Protein AF-A0A9D5N0L6-F1 (afdb_monomer_lite)

Structure (mmCIF, N/CA/C/O backbone):
data_AF-A0A9D5N0L6-F1
#
_entry.id   AF-A0A9D5N0L6-F1
#
loop_
_atom_site.group_PDB
_atom_site.id
_atom_site.type_symbol
_atom_site.label_atom_id
_atom_site.label_alt_id
_atom_site.label_comp_id
_atom_site.label_asym_id
_atom_site.label_entity_id
_atom_site.label_seq_id
_atom_site.pdbx_PDB_ins_code
_atom_site.Cartn_x
_atom_site.Cartn_y
_atom_site.Cartn_z
_atom_site.occupancy
_atom_site.B_iso_or_equiv
_atom_site.auth_seq_id
_atom_site.auth_comp_id
_atom_site.auth_asym_id
_atom_site.auth_atom_id
_atom_site.pdbx_PDB_model_num
ATOM 1 N N . MET A 1 1 ? -20.537 65.651 -14.554 1.00 35.03 1 MET A N 1
ATOM 2 C CA . MET A 1 1 ? -21.419 66.282 -13.552 1.00 35.03 1 MET A CA 1
ATOM 3 C C . MET A 1 1 ? -21.624 65.233 -12.482 1.00 35.03 1 MET A C 1
ATOM 5 O O . MET A 1 1 ? -22.148 64.188 -12.825 1.00 35.03 1 MET A O 1
ATOM 9 N N . GLU A 1 2 ? -21.139 65.339 -11.259 1.00 34.97 2 GLU A N 1
ATOM 10 C CA . GLU A 1 2 ? -20.458 66.401 -10.516 1.00 34.97 2 GLU A CA 1
ATOM 11 C C . GLU A 1 2 ? -19.588 65.703 -9.459 1.00 34.97 2 GLU A C 1
ATOM 13 O O . GLU A 1 2 ? -19.931 64.620 -8.983 1.00 34.97 2 GLU A O 1
ATOM 18 N N . GLU A 1 3 ? -18.449 66.317 -9.154 1.00 37.94 3 GLU A N 1
ATOM 19 C CA . GLU A 1 3 ? -17.593 66.015 -8.008 1.00 37.94 3 GLU A CA 1
ATOM 20 C C . GLU A 1 3 ? -18.346 66.228 -6.688 1.00 37.94 3 GLU A C 1
ATOM 22 O O . GLU A 1 3 ? -19.166 67.138 -6.597 1.00 37.94 3 GLU A O 1
ATOM 27 N N . GLN A 1 4 ? -17.966 65.505 -5.631 1.00 35.03 4 GLN A N 1
ATOM 28 C CA . GLN A 1 4 ? -17.317 66.161 -4.489 1.00 35.03 4 GLN A CA 1
ATOM 29 C C . GLN A 1 4 ? -16.705 65.161 -3.501 1.00 35.03 4 GLN A C 1
ATOM 31 O O . GLN A 1 4 ? -17.329 64.211 -3.037 1.00 35.03 4 GLN A O 1
ATOM 36 N N . SER A 1 5 ? -15.440 65.444 -3.215 1.00 36.19 5 SER A N 1
ATOM 37 C CA . SER A 1 5 ? -14.526 64.876 -2.232 1.00 36.19 5 SER A CA 1
ATOM 38 C C . SER A 1 5 ? -14.827 65.347 -0.804 1.00 36.19 5 SER A C 1
ATOM 40 O O . SER A 1 5 ? -15.083 66.534 -0.599 1.00 36.19 5 SER A O 1
ATOM 42 N N . GLY A 1 6 ? -14.666 64.458 0.180 1.00 32.56 6 GLY A N 1
ATOM 43 C CA . GLY A 1 6 ? -14.593 64.775 1.610 1.00 32.56 6 GLY A CA 1
ATOM 44 C C . GLY A 1 6 ? -13.338 64.153 2.236 1.00 32.56 6 GLY A C 1
ATOM 45 O O . GLY A 1 6 ? -13.056 62.981 2.016 1.00 32.56 6 GLY A O 1
ATOM 46 N N . GLN A 1 7 ? -12.580 64.991 2.938 1.00 35.94 7 GLN A N 1
ATOM 47 C CA . GLN A 1 7 ? -11.246 64.808 3.530 1.00 35.94 7 GLN A CA 1
ATOM 48 C C . GLN A 1 7 ? -11.274 64.096 4.920 1.00 35.94 7 GLN A C 1
ATOM 50 O O . GLN A 1 7 ? -12.357 63.710 5.355 1.00 35.94 7 GLN A O 1
ATOM 55 N N . PRO A 1 8 ? -10.116 63.870 5.592 1.00 44.03 8 PRO A N 1
ATOM 56 C CA . PRO A 1 8 ? -9.797 62.649 6.340 1.00 44.03 8 PRO A CA 1
ATOM 57 C C . PRO A 1 8 ? -9.923 62.789 7.868 1.00 44.03 8 PRO A C 1
ATOM 59 O O . PRO A 1 8 ? -10.080 63.893 8.385 1.00 44.03 8 PRO A O 1
ATOM 62 N N . ALA A 1 9 ? -9.778 61.668 8.581 1.00 35.53 9 ALA A N 1
ATOM 63 C CA . ALA A 1 9 ? -9.577 61.630 10.028 1.00 35.53 9 ALA A CA 1
ATOM 64 C C . ALA A 1 9 ? -8.208 61.017 10.364 1.00 35.53 9 ALA A C 1
ATOM 66 O O . ALA A 1 9 ? -7.788 60.030 9.761 1.00 35.53 9 ALA A O 1
ATOM 67 N N . GLU A 1 10 ? -7.535 61.690 11.291 1.00 35.84 10 GLU A N 1
ATOM 68 C CA . GLU A 1 10 ? -6.263 61.374 11.932 1.00 35.84 10 GLU A CA 1
ATOM 69 C C . GLU A 1 10 ? -6.372 60.100 12.782 1.00 35.84 10 GLU A C 1
ATOM 71 O O . GLU A 1 10 ? -7.329 59.955 13.537 1.00 35.84 10 GLU A O 1
ATOM 76 N N . GLU A 1 11 ? -5.360 59.233 12.734 1.00 32.88 11 GLU A N 1
ATOM 77 C CA . GLU A 1 11 ? -5.087 58.274 13.807 1.00 32.88 11 GLU A CA 1
ATOM 78 C C . GLU A 1 11 ? -3.611 58.370 14.193 1.00 32.88 11 GLU A C 1
ATOM 80 O O . GLU A 1 11 ? -2.705 58.299 13.359 1.00 32.88 11 GLU A O 1
ATOM 85 N N . GLN A 1 12 ? -3.413 58.611 15.484 1.00 30.56 12 GLN A N 1
ATOM 86 C CA . GLN A 1 12 ? -2.153 58.716 16.193 1.00 30.56 12 GLN A CA 1
ATOM 87 C C . GLN A 1 12 ? -2.083 57.567 17.208 1.00 30.56 12 GLN A C 1
ATOM 89 O O . GLN A 1 12 ? -3.095 57.214 17.807 1.00 30.56 12 GLN A O 1
ATOM 94 N N . GLU A 1 13 ? -0.848 57.115 17.424 1.00 30.20 13 GLU A N 1
ATOM 95 C CA . GLU A 1 13 ? -0.310 56.432 18.610 1.00 30.20 13 GLU A CA 1
ATOM 96 C C . GLU A 1 13 ? -0.437 54.898 18.720 1.00 30.20 13 GLU A C 1
ATOM 98 O O . GLU A 1 13 ? -1.451 54.325 19.109 1.00 30.20 13 GLU A O 1
ATOM 103 N N . GLU A 1 14 ? 0.711 54.258 18.448 1.00 32.72 14 GLU A N 1
ATOM 104 C CA . GLU A 1 14 ? 1.193 53.026 19.089 1.00 32.72 14 GLU A CA 1
ATOM 105 C C . GLU A 1 14 ? 1.228 53.167 20.627 1.00 32.72 14 GLU A C 1
ATOM 107 O O . GLU A 1 14 ? 1.330 54.280 21.154 1.00 32.72 14 GLU A O 1
ATOM 112 N N . PRO A 1 15 ? 1.267 52.042 21.363 1.00 36.22 15 PRO A N 1
ATOM 113 C CA . PRO A 1 15 ? 2.589 51.635 21.850 1.00 36.22 15 PRO A CA 1
ATOM 114 C C . PRO A 1 15 ? 2.865 50.123 21.811 1.00 36.22 15 PRO A C 1
ATOM 116 O O . PRO A 1 15 ? 1.969 49.281 21.813 1.00 36.22 15 PRO A O 1
ATOM 119 N N . ALA A 1 16 ? 4.166 49.832 21.818 1.00 30.42 16 ALA A N 1
ATOM 120 C CA . ALA A 1 16 ? 4.808 48.531 21.935 1.00 30.42 16 ALA A CA 1
ATOM 121 C C . ALA A 1 16 ? 4.863 47.986 23.381 1.00 30.42 16 ALA A C 1
ATOM 123 O O . ALA A 1 16 ? 4.905 48.759 24.339 1.00 30.42 16 ALA A O 1
ATOM 124 N N . ALA A 1 17 ? 4.943 46.655 23.489 1.00 30.69 17 ALA A N 1
ATOM 125 C CA . ALA A 1 17 ? 5.580 45.842 24.542 1.00 30.69 17 ALA A CA 1
ATOM 126 C C . ALA A 1 17 ? 5.820 44.447 23.899 1.00 30.69 17 ALA A C 1
ATOM 128 O O . ALA A 1 17 ? 4.901 43.939 23.256 1.00 30.69 17 ALA A O 1
ATOM 129 N N . GLU A 1 18 ? 7.046 43.915 23.757 1.00 27.52 18 GLU A N 1
ATOM 130 C CA . GLU A 1 18 ? 7.886 43.244 24.788 1.00 27.52 18 GLU A CA 1
ATOM 131 C C . GLU A 1 18 ? 7.064 42.189 25.563 1.00 27.52 18 GLU A C 1
ATOM 133 O O . GLU A 1 18 ? 6.002 42.516 26.079 1.00 27.52 18 GLU A O 1
ATOM 138 N N . ASP A 1 19 ? 7.414 40.913 25.724 1.00 26.67 19 ASP A N 1
ATOM 139 C CA . ASP A 1 19 ? 8.590 40.097 25.414 1.00 26.67 19 ASP A CA 1
ATOM 140 C C . ASP A 1 19 ? 8.192 38.610 25.631 1.00 26.67 19 ASP A C 1
ATOM 142 O O . ASP A 1 19 ? 7.191 38.334 26.292 1.00 26.67 19 ASP A O 1
ATOM 146 N N . GLU A 1 20 ? 8.987 37.698 25.058 1.00 27.98 20 GLU A N 1
ATOM 147 C CA . GLU A 1 20 ? 9.337 36.332 25.515 1.00 27.98 20 GLU A CA 1
ATOM 148 C C . GLU A 1 20 ? 8.249 35.338 26.004 1.00 27.98 20 GLU A C 1
ATOM 150 O O . GLU A 1 20 ? 7.650 35.516 27.057 1.00 27.98 20 GLU A O 1
ATOM 155 N N . ASP A 1 21 ? 8.119 34.187 25.322 1.00 29.89 21 ASP A N 1
ATOM 156 C CA . ASP A 1 21 ? 8.414 32.888 25.965 1.00 29.89 21 ASP A CA 1
ATOM 157 C C . ASP A 1 21 ? 8.663 31.777 24.922 1.00 29.89 21 ASP A C 1
ATOM 159 O O . ASP A 1 21 ? 7.988 31.679 23.890 1.00 29.89 21 ASP A O 1
ATOM 163 N N . GLU A 1 22 ? 9.671 30.954 25.191 1.00 27.84 22 GLU A N 1
ATOM 164 C CA . GLU A 1 22 ? 10.191 29.908 24.318 1.00 27.84 22 GLU A CA 1
ATOM 165 C C . GLU A 1 22 ? 9.312 28.647 24.355 1.00 27.84 22 GLU A C 1
ATOM 167 O O . GLU A 1 22 ? 9.158 27.972 25.372 1.00 27.84 22 GLU A O 1
ATOM 172 N N . GLY A 1 23 ? 8.761 28.274 23.199 1.00 25.78 23 GLY A N 1
ATOM 173 C CA . GLY A 1 23 ? 8.066 27.003 23.012 1.00 25.78 23 GLY A CA 1
ATOM 174 C C . GLY A 1 23 ? 9.040 25.824 22.955 1.00 25.78 23 GLY 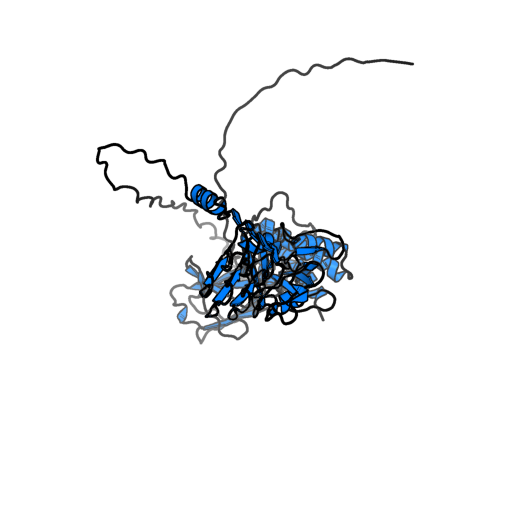A C 1
ATOM 175 O O . GLY A 1 23 ? 9.609 25.534 21.902 1.00 25.78 23 GLY A O 1
ATOM 176 N N . GLY A 1 24 ? 9.192 25.112 24.073 1.00 27.41 24 GLY A N 1
ATOM 177 C CA . GLY A 1 24 ? 9.834 23.794 24.126 1.00 27.41 24 GLY A CA 1
ATOM 178 C C . GLY A 1 24 ? 9.001 22.692 23.433 1.00 27.41 24 GLY A C 1
ATOM 179 O O . GLY A 1 24 ? 7.774 22.792 23.357 1.00 27.41 24 GLY A O 1
ATOM 180 N N . PRO A 1 25 ? 9.638 21.629 22.901 1.00 28.48 25 PRO A N 1
ATOM 181 C CA . PRO A 1 25 ? 9.006 20.691 21.976 1.00 28.48 25 PRO A CA 1
ATOM 182 C C . PRO A 1 25 ? 8.061 19.681 22.648 1.00 28.48 25 PRO A C 1
ATOM 184 O O . PRO A 1 25 ? 8.324 19.130 23.716 1.00 28.48 25 PRO A O 1
ATOM 187 N N . ALA A 1 26 ? 6.964 19.402 21.942 1.00 29.16 26 ALA A N 1
ATOM 188 C CA . ALA A 1 26 ? 5.913 18.464 22.305 1.00 29.16 26 ALA A CA 1
ATOM 189 C C . ALA A 1 26 ? 6.402 17.004 22.347 1.00 29.16 26 ALA A C 1
ATOM 191 O O . ALA A 1 26 ? 6.827 16.437 21.340 1.00 29.16 26 ALA A O 1
ATOM 192 N N . GLY A 1 27 ? 6.263 16.366 23.510 1.00 25.17 27 GLY A N 1
ATOM 193 C CA . GLY A 1 27 ? 6.385 14.918 23.658 1.00 25.17 27 GLY A CA 1
ATOM 194 C C . GLY A 1 27 ? 5.152 14.195 23.104 1.00 25.17 27 GLY A C 1
ATOM 195 O O . GLY A 1 27 ? 4.021 14.440 23.524 1.00 25.17 27 GLY A O 1
ATOM 196 N N . THR A 1 28 ? 5.365 13.268 22.174 1.00 29.05 28 THR A N 1
ATOM 197 C CA . THR A 1 28 ? 4.346 12.345 21.658 1.00 29.05 28 THR A CA 1
ATOM 198 C C . THR A 1 28 ? 3.870 11.388 22.756 1.00 29.05 28 THR A C 1
ATOM 200 O O . THR A 1 28 ? 4.664 10.627 23.311 1.00 29.05 28 THR A O 1
ATOM 203 N N . ARG A 1 29 ? 2.565 11.386 23.063 1.00 35.41 29 ARG A N 1
ATOM 204 C CA . ARG A 1 29 ? 1.937 10.407 23.967 1.00 35.41 29 ARG A CA 1
ATOM 205 C C . ARG A 1 29 ? 1.728 9.074 23.239 1.00 35.41 29 ARG A C 1
ATOM 207 O O . ARG A 1 29 ? 0.909 8.998 22.330 1.00 35.41 29 ARG A O 1
ATOM 214 N N . ASN A 1 30 ? 2.415 8.014 23.670 1.00 30.17 30 ASN A N 1
ATOM 215 C CA . ASN A 1 30 ? 2.107 6.639 23.260 1.00 30.17 30 ASN A CA 1
ATOM 216 C C . ASN A 1 30 ? 0.811 6.175 23.953 1.00 30.17 30 ASN A C 1
ATOM 218 O O . ASN A 1 30 ? 0.746 6.081 25.180 1.00 30.17 30 ASN A O 1
ATOM 222 N N . GLY A 1 31 ? -0.244 5.938 23.169 1.00 33.00 31 GLY A N 1
ATOM 223 C CA . GLY A 1 31 ? -1.612 5.745 23.649 1.00 33.00 31 GLY A CA 1
ATOM 224 C C . GLY A 1 31 ? -1.911 4.342 24.186 1.00 33.00 31 GLY A C 1
ATOM 225 O O . GLY A 1 31 ? -2.040 3.374 23.442 1.00 33.00 31 GLY A O 1
ATOM 226 N N . SER A 1 32 ? -2.101 4.225 25.498 1.00 36.72 32 SER A N 1
ATOM 227 C CA . SER A 1 32 ? -2.853 3.145 26.154 1.00 36.72 32 SER A CA 1
ATOM 228 C C . SER A 1 32 ? -3.351 3.676 27.499 1.00 36.72 32 SER A C 1
ATOM 230 O O . SER A 1 32 ? -2.633 3.578 28.491 1.00 36.72 32 SER A O 1
ATOM 232 N N . ILE A 1 33 ? -4.543 4.283 27.533 1.00 38.56 33 ILE A N 1
ATOM 233 C CA . ILE A 1 33 ? -5.153 4.767 28.782 1.00 38.56 33 ILE A CA 1
ATOM 234 C C . ILE A 1 33 ? -6.086 3.684 29.329 1.00 38.56 33 ILE A C 1
ATOM 236 O O . ILE A 1 33 ? -7.058 3.280 28.684 1.00 38.56 33 ILE A O 1
ATOM 240 N N . GLU A 1 34 ? -5.750 3.201 30.520 1.00 41.94 34 GLU A N 1
ATOM 241 C CA . GLU A 1 34 ? -6.506 2.208 31.279 1.00 41.94 34 GLU A CA 1
ATOM 242 C C . GLU A 1 34 ? -7.792 2.849 31.821 1.00 41.94 34 GLU A C 1
ATOM 244 O O . GLU A 1 34 ? -7.780 3.972 32.327 1.00 41.94 34 GLU A O 1
ATOM 249 N N . SER A 1 35 ? -8.929 2.164 31.670 1.00 36.22 35 SER A N 1
ATOM 250 C CA . SER A 1 35 ? -10.191 2.594 32.286 1.00 36.22 35 SER A CA 1
ATOM 251 C C . SER A 1 35 ? -10.520 1.681 33.470 1.00 36.22 35 SER A C 1
ATOM 253 O O . SER A 1 35 ? -10.532 0.459 33.276 1.00 36.22 35 SER A O 1
ATOM 255 N N . PRO A 1 36 ? -10.797 2.229 34.672 1.00 30.58 36 PRO A N 1
ATOM 256 C CA . PRO A 1 36 ? -11.280 1.434 35.794 1.00 30.58 36 PRO A CA 1
ATOM 257 C C . PRO A 1 36 ? -12.677 0.890 35.470 1.00 30.58 36 PRO A C 1
ATOM 259 O O . PRO A 1 36 ? -13.503 1.565 34.853 1.00 30.58 36 PRO A O 1
ATOM 262 N N . ALA A 1 37 ? -12.920 -0.369 35.824 1.00 32.38 37 ALA A N 1
ATOM 263 C CA . ALA A 1 37 ? -14.177 -1.039 35.532 1.00 32.38 37 ALA A CA 1
ATOM 264 C C . ALA A 1 37 ? -15.255 -0.646 36.557 1.00 32.38 37 ALA A C 1
ATOM 266 O O . ALA A 1 37 ? -15.097 -0.920 37.740 1.00 32.38 37 ALA A O 1
ATOM 267 N N . ASP A 1 38 ? -16.342 -0.068 36.047 1.00 33.88 38 ASP A N 1
ATOM 268 C CA . ASP A 1 38 ? -17.626 0.250 36.692 1.00 33.88 38 ASP A CA 1
ATOM 269 C C . ASP A 1 38 ? -18.028 -0.749 37.806 1.00 33.88 38 ASP A C 1
ATOM 271 O O . ASP A 1 38 ? -18.197 -1.950 37.545 1.00 33.88 38 ASP A O 1
ATOM 275 N N . GLU A 1 39 ? -18.149 -0.252 39.042 1.00 34.22 39 GLU A N 1
ATOM 276 C CA . GLU A 1 39 ? -18.735 -0.952 40.189 1.00 34.22 39 GLU A CA 1
ATOM 277 C C . GLU A 1 39 ? -20.149 -0.419 40.442 1.00 34.22 39 GLU A C 1
ATOM 279 O O . GLU A 1 39 ? -20.352 0.572 41.135 1.00 34.22 39 GLU A O 1
ATOM 284 N N . SER A 1 40 ? -21.156 -1.119 39.922 1.00 30.25 40 SER A N 1
ATOM 285 C CA . SER A 1 40 ? -22.516 -1.011 40.444 1.00 30.25 40 SER A CA 1
ATOM 286 C C . SER A 1 40 ? -22.690 -2.036 41.572 1.00 30.25 40 SER A C 1
ATOM 288 O O . SER A 1 40 ? -23.016 -3.198 41.307 1.00 30.25 40 SER A O 1
ATOM 290 N N . ILE A 1 41 ? -22.463 -1.628 42.822 1.00 31.77 41 ILE A N 1
ATOM 291 C CA . ILE A 1 41 ? -22.909 -2.375 44.006 1.00 31.77 41 ILE A CA 1
ATOM 292 C C . ILE A 1 41 ? 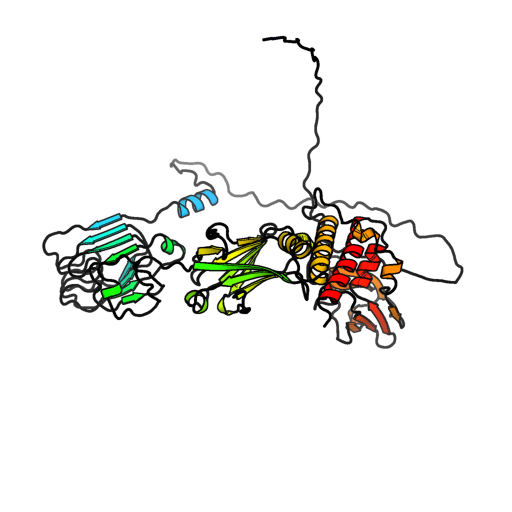-24.110 -1.638 44.594 1.00 31.77 41 ILE A C 1
ATOM 294 O O . ILE A 1 41 ? -23.994 -0.531 45.109 1.00 31.77 41 ILE A O 1
ATOM 298 N N . SER A 1 42 ? -25.277 -2.272 44.484 1.00 29.48 42 SER A N 1
ATOM 299 C CA . SER A 1 42 ? -26.448 -1.977 45.301 1.00 29.48 42 SER A CA 1
ATOM 300 C C . SER A 1 42 ? -26.423 -2.833 46.569 1.00 29.48 42 SER A C 1
ATOM 302 O O . SER A 1 42 ? -26.200 -4.042 46.484 1.00 29.48 42 SER A O 1
ATOM 304 N N . ASP A 1 43 ? -26.777 -2.184 47.674 1.00 31.36 43 ASP A N 1
ATOM 305 C CA . ASP A 1 43 ? -27.200 -2.696 48.981 1.00 31.36 43 ASP A CA 1
ATOM 306 C C . ASP A 1 43 ? -26.150 -3.359 49.886 1.00 31.36 43 ASP A C 1
ATOM 308 O O . ASP A 1 43 ? -25.830 -4.543 49.783 1.00 31.36 43 ASP A O 1
ATOM 312 N N . GLY A 1 44 ? -25.739 -2.585 50.893 1.00 26.34 44 GLY A N 1
ATOM 313 C CA . GLY A 1 44 ? -25.146 -3.072 52.133 1.00 26.34 44 GLY A CA 1
ATOM 314 C C . GLY A 1 44 ? -24.282 -2.006 52.791 1.00 26.34 44 GLY A C 1
ATOM 315 O O . GLY A 1 44 ? -23.122 -1.880 52.427 1.00 26.34 44 GLY A O 1
ATOM 316 N N . ASP A 1 45 ? -24.863 -1.257 53.734 1.00 37.47 45 ASP A N 1
ATOM 317 C CA . ASP A 1 45 ? -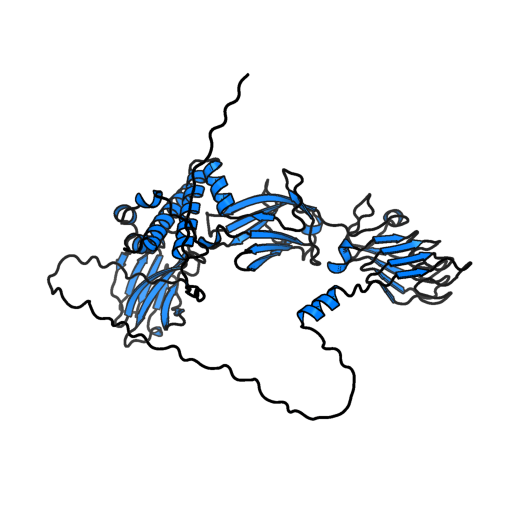24.187 -0.301 54.620 1.00 37.47 45 ASP A CA 1
ATOM 318 C C . ASP A 1 45 ? -22.758 -0.739 54.983 1.00 37.47 45 ASP A C 1
ATOM 320 O O . ASP A 1 45 ? -22.589 -1.789 55.607 1.00 37.47 45 ASP A O 1
ATOM 324 N N . MET A 1 46 ? -21.755 0.074 54.630 1.00 30.00 46 MET A N 1
ATOM 325 C CA . MET A 1 46 ? -20.625 0.423 55.500 1.00 30.00 46 MET A CA 1
ATOM 326 C C . MET A 1 46 ? -19.723 1.486 54.846 1.00 30.00 46 MET A C 1
ATOM 328 O O . MET A 1 46 ? -19.147 1.263 53.786 1.00 30.00 46 MET A O 1
ATOM 332 N N . ASP A 1 47 ? -19.637 2.610 55.558 1.00 30.02 47 ASP A N 1
ATOM 333 C CA . ASP A 1 47 ? -18.566 3.606 55.652 1.00 30.02 47 ASP A CA 1
ATOM 334 C C . ASP A 1 47 ? -18.068 4.303 54.370 1.00 30.02 47 ASP A C 1
ATOM 336 O O . ASP A 1 47 ? -17.159 3.864 53.668 1.00 30.02 47 ASP A O 1
ATOM 340 N N . GLU A 1 48 ? -18.641 5.493 54.156 1.00 34.69 48 GLU A N 1
ATOM 341 C CA . GLU A 1 48 ? -17.983 6.644 53.535 1.00 34.69 48 GLU A CA 1
ATOM 342 C C . GLU A 1 48 ? -16.741 7.012 54.360 1.00 34.69 48 GLU A C 1
ATOM 344 O O . GLU A 1 48 ? -16.870 7.527 55.465 1.00 34.69 48 GLU A O 1
ATOM 349 N N . ASP A 1 49 ? -15.555 6.665 53.865 1.00 34.88 49 ASP A N 1
ATOM 350 C CA . ASP A 1 49 ? -14.303 7.432 53.952 1.00 34.88 49 ASP A CA 1
ATOM 351 C C . ASP A 1 49 ? -13.140 6.533 53.494 1.00 34.88 49 ASP A C 1
ATOM 353 O O . ASP A 1 49 ? -13.155 5.322 53.695 1.00 34.88 49 ASP A O 1
ATOM 357 N N . ILE A 1 50 ? -12.093 7.149 52.933 1.00 35.69 50 ILE A N 1
ATOM 358 C CA . ILE A 1 50 ? -10.838 6.561 52.408 1.00 35.69 50 ILE A CA 1
ATOM 359 C C . ILE A 1 50 ? -10.842 6.299 50.890 1.00 35.69 50 ILE A C 1
ATOM 361 O O . ILE A 1 50 ? -10.703 5.159 50.466 1.00 35.69 50 ILE A O 1
ATOM 365 N N . TRP A 1 51 ? -10.898 7.356 50.066 1.00 31.77 51 TRP A N 1
ATOM 366 C CA . TRP A 1 51 ? -10.365 7.331 48.684 1.00 31.77 51 TRP A CA 1
ATOM 367 C C . TRP A 1 51 ? -9.785 8.685 48.216 1.00 31.77 51 TRP A C 1
ATOM 369 O O . TRP A 1 51 ? -9.810 9.008 47.032 1.00 31.77 51 TRP A O 1
ATOM 379 N N . GLU A 1 52 ? -9.185 9.450 49.128 1.00 32.34 52 GLU A N 1
ATOM 380 C CA . GLU A 1 52 ? -8.242 10.526 48.796 1.00 32.34 52 GLU A CA 1
ATOM 381 C C . GLU A 1 52 ? -6.918 10.217 49.497 1.00 32.34 52 GLU A C 1
ATOM 383 O O . GLU A 1 52 ? -6.829 10.345 50.710 1.00 32.34 52 GLU A O 1
ATOM 388 N N . ASP A 1 53 ? -5.953 9.680 48.745 1.00 29.70 53 ASP A N 1
ATOM 389 C CA . ASP A 1 53 ? -4.505 9.887 48.919 1.00 29.70 53 ASP A CA 1
ATOM 390 C C . ASP A 1 53 ? -3.728 8.875 48.061 1.00 29.70 53 ASP A C 1
ATOM 392 O O . ASP A 1 53 ? -3.350 7.783 48.486 1.00 29.70 53 ASP A O 1
ATOM 396 N N . ALA A 1 54 ? -3.449 9.269 46.820 1.00 28.39 54 ALA A N 1
ATOM 397 C CA . ALA A 1 54 ? -2.281 8.790 46.092 1.00 28.39 54 ALA A CA 1
ATOM 398 C C . ALA A 1 54 ? -1.536 10.021 45.569 1.00 28.39 54 ALA A C 1
ATOM 400 O O . ALA A 1 54 ? -1.719 10.477 44.443 1.00 28.39 54 ALA A O 1
ATOM 401 N N . VAL A 1 55 ? -0.773 10.581 46.504 1.00 27.73 55 VAL A N 1
ATOM 402 C CA . VAL A 1 55 ? 0.362 11.496 46.381 1.00 27.73 55 VAL A CA 1
ATOM 403 C C . VAL A 1 55 ? 0.957 11.550 44.967 1.00 27.73 55 VAL A C 1
ATOM 405 O O . VAL A 1 55 ? 1.468 10.558 44.449 1.00 27.73 55 VAL A O 1
ATOM 408 N N . GLN A 1 56 ? 0.942 12.752 44.383 1.00 31.30 56 GLN A N 1
ATOM 409 C CA . GLN A 1 56 ? 1.902 13.155 43.361 1.00 31.30 56 GLN A CA 1
ATOM 410 C C . GLN A 1 56 ? 3.292 13.200 44.004 1.00 31.30 56 GLN A C 1
ATOM 412 O O . GLN A 1 56 ? 3.611 14.140 44.729 1.00 31.30 56 GLN A O 1
ATOM 417 N N . GLU A 1 57 ? 4.113 12.186 43.753 1.00 28.30 57 GLU A N 1
ATOM 418 C CA . GLU A 1 57 ? 5.561 12.296 43.912 1.00 28.30 57 GLU A CA 1
ATOM 419 C C . GLU A 1 57 ? 6.164 12.513 42.522 1.00 28.30 57 GLU A C 1
ATOM 421 O O . GLU A 1 57 ? 6.267 11.596 41.706 1.00 28.30 57 GLU A O 1
ATOM 426 N N . GLU A 1 58 ? 6.526 13.766 42.244 1.00 31.91 58 GLU A N 1
ATOM 427 C CA . GLU A 1 58 ? 7.522 14.092 41.229 1.00 31.91 58 GLU A CA 1
ATOM 428 C C . GLU A 1 58 ? 8.849 13.444 41.643 1.00 31.91 58 GLU A C 1
ATOM 430 O O . GLU A 1 58 ? 9.390 13.740 42.709 1.00 31.91 58 GLU A O 1
ATOM 435 N N . ILE A 1 59 ? 9.380 12.555 40.805 1.00 27.72 59 ILE A N 1
ATOM 436 C CA . ILE A 1 59 ? 10.729 12.004 40.963 1.00 27.72 59 ILE A CA 1
ATOM 437 C C . ILE A 1 59 ? 11.517 12.323 39.683 1.00 27.72 59 ILE A C 1
ATOM 439 O O . ILE A 1 59 ? 10.995 12.126 38.582 1.00 27.72 59 ILE A O 1
ATOM 443 N N . PRO A 1 60 ? 12.746 12.856 39.817 1.00 27.86 60 PRO A N 1
ATOM 444 C CA . PRO A 1 60 ? 13.480 13.514 38.745 1.00 27.86 60 PRO A CA 1
ATOM 445 C C . PRO A 1 60 ? 14.015 12.543 37.692 1.00 27.86 60 PRO A C 1
ATOM 447 O O . PRO A 1 60 ? 14.375 11.400 37.974 1.00 27.86 60 PRO A O 1
ATOM 450 N N . VAL A 1 61 ? 14.119 13.064 36.472 1.00 28.16 61 VAL A N 1
ATOM 451 C CA . VAL A 1 61 ? 14.820 12.450 35.343 1.00 28.16 61 VAL A CA 1
ATOM 452 C C . VAL A 1 61 ? 16.320 12.391 35.661 1.00 28.16 61 VAL A C 1
ATOM 454 O O . VAL A 1 61 ? 16.895 13.432 35.979 1.00 28.16 61 VAL A O 1
ATOM 457 N N . PRO A 1 62 ? 16.987 11.226 35.569 1.00 30.03 62 PRO A N 1
ATOM 458 C CA . PRO A 1 62 ? 18.439 11.180 35.572 1.00 30.03 62 PRO A CA 1
ATOM 459 C C . PRO A 1 62 ? 18.958 11.684 34.225 1.00 30.03 62 PRO A C 1
ATOM 461 O O . PRO A 1 62 ? 18.738 11.072 33.179 1.00 30.03 62 PRO A O 1
ATOM 464 N N . GLU A 1 63 ? 19.622 12.827 34.294 1.00 34.62 63 GLU A N 1
ATOM 465 C CA . GLU A 1 63 ? 20.540 13.358 33.298 1.00 34.62 63 GLU A CA 1
ATOM 466 C C . GLU A 1 63 ? 21.782 12.444 33.193 1.00 34.62 63 GLU A C 1
ATOM 468 O O . GLU A 1 63 ? 22.134 11.754 34.149 1.00 34.62 63 GLU A O 1
ATOM 473 N N . GLU A 1 64 ? 22.444 12.494 32.035 1.00 31.02 64 GLU A N 1
ATOM 474 C CA . GLU A 1 64 ? 23.716 11.850 31.659 1.00 31.02 64 GLU A CA 1
ATOM 475 C C . GLU A 1 64 ? 23.662 10.473 30.966 1.00 31.02 64 GLU A C 1
ATOM 477 O O . GLU A 1 64 ? 23.415 9.428 31.564 1.00 31.02 64 GLU A O 1
ATOM 482 N N . LEU A 1 65 ? 24.036 10.480 29.677 1.00 30.27 65 LEU A N 1
ATOM 483 C CA . LEU A 1 65 ? 25.295 9.880 29.203 1.00 30.27 65 LEU A CA 1
ATOM 484 C C . LEU A 1 65 ? 25.598 10.355 27.763 1.00 30.27 65 LEU A C 1
ATOM 486 O O . LEU A 1 65 ? 25.507 9.599 26.799 1.00 30.27 65 LEU A O 1
ATOM 490 N N . GLU A 1 66 ? 25.997 11.621 27.619 1.00 35.69 66 GLU A N 1
ATOM 491 C CA . GLU A 1 66 ? 26.844 12.058 26.502 1.00 35.69 66 GLU A CA 1
ATOM 492 C C . GLU A 1 66 ? 28.301 12.014 26.961 1.00 35.69 66 GLU A C 1
ATOM 494 O O . GLU A 1 66 ? 28.763 12.955 27.593 1.00 35.69 66 GLU A O 1
ATOM 499 N N . GLN A 1 67 ? 29.035 10.941 26.652 1.00 29.92 67 GLN A N 1
ATOM 500 C CA . GLN A 1 67 ? 30.500 10.983 26.567 1.00 29.92 67 GLN A CA 1
ATOM 501 C C . GLN A 1 67 ? 31.012 9.903 25.605 1.00 29.92 67 GLN A C 1
ATOM 503 O O . GLN A 1 67 ? 31.106 8.736 25.978 1.00 29.92 67 GLN A O 1
ATOM 508 N N . SER A 1 68 ? 31.431 10.306 24.402 1.00 31.42 68 SER A N 1
ATOM 509 C CA . SER A 1 68 ? 32.661 9.779 23.789 1.00 31.42 68 SER A CA 1
ATOM 510 C C . SER A 1 68 ? 33.148 10.668 22.637 1.00 31.42 68 SER A C 1
ATOM 512 O O . SER A 1 68 ? 33.155 10.254 21.481 1.00 31.42 68 SER A O 1
ATOM 514 N N . GLU A 1 69 ? 33.616 11.876 22.944 1.00 34.94 69 GLU A N 1
ATOM 515 C CA . GLU A 1 69 ? 34.541 12.596 22.064 1.00 34.94 69 GLU A CA 1
ATOM 516 C C . GLU A 1 69 ? 35.719 13.115 22.886 1.00 34.94 69 GLU A C 1
ATOM 518 O O . GLU A 1 69 ? 35.640 14.150 23.534 1.00 34.94 69 GLU A O 1
ATOM 523 N N . ALA A 1 70 ? 36.810 12.350 22.891 1.00 32.34 70 ALA A N 1
ATOM 524 C CA . ALA A 1 70 ? 38.172 12.857 23.031 1.00 32.34 70 ALA A CA 1
ATOM 525 C C . ALA A 1 70 ? 39.154 11.691 22.885 1.00 32.34 70 ALA A C 1
ATOM 527 O O . ALA A 1 70 ? 39.259 10.853 23.774 1.00 32.34 70 ALA A O 1
ATOM 528 N N . MET A 1 71 ? 39.873 11.653 21.764 1.00 29.66 71 MET A N 1
ATOM 529 C CA . MET A 1 71 ? 41.312 11.365 21.679 1.00 29.66 71 MET A CA 1
ATOM 530 C C . MET A 1 71 ? 41.656 11.093 20.215 1.00 29.66 71 MET A C 1
ATOM 532 O O . MET A 1 71 ? 41.438 9.992 19.734 1.00 29.66 71 MET A O 1
ATOM 536 N N . TYR A 1 72 ? 42.245 12.069 19.527 1.00 32.41 72 TYR A N 1
ATOM 537 C CA . TYR A 1 72 ? 43.588 11.892 18.976 1.00 32.41 72 TYR A CA 1
ATOM 538 C C . TYR A 1 72 ? 44.262 13.258 18.826 1.00 32.41 72 TYR A C 1
ATOM 540 O O . TYR A 1 72 ? 43.646 14.262 18.490 1.00 32.41 72 TYR A O 1
ATOM 548 N N . SER A 1 73 ? 45.528 13.251 19.214 1.00 32.69 73 SER A N 1
ATOM 549 C CA . SER A 1 73 ? 46.415 14.357 19.548 1.00 32.69 73 SER A CA 1
ATOM 550 C C . SER A 1 73 ? 46.881 15.188 18.358 1.00 32.69 73 SER A C 1
ATOM 552 O O . SER A 1 73 ? 47.186 14.642 17.298 1.00 32.69 73 SER A O 1
ATOM 554 N N . GLU A 1 74 ? 47.087 16.478 18.617 1.00 34.06 74 GLU A N 1
ATOM 555 C CA . GLU A 1 74 ? 47.943 17.369 17.836 1.00 34.06 74 GLU A CA 1
ATOM 556 C C . GLU A 1 74 ? 49.356 16.786 17.668 1.00 34.06 74 GLU A C 1
ATOM 558 O O . GLU A 1 74 ? 50.008 16.379 18.633 1.00 34.06 74 GLU A O 1
ATOM 563 N N . ALA A 1 75 ? 49.842 16.800 16.429 1.00 33.53 75 ALA A N 1
ATOM 564 C CA . ALA A 1 75 ? 51.261 16.829 16.119 1.00 33.53 75 ALA A CA 1
ATOM 565 C C . ALA A 1 75 ? 51.466 17.766 14.924 1.00 33.53 75 ALA A C 1
ATOM 567 O O . ALA A 1 75 ? 51.075 17.465 13.797 1.00 33.53 75 ALA A O 1
ATOM 568 N N . ASP A 1 76 ? 52.077 18.913 15.208 1.00 35.09 76 ASP A N 1
ATOM 569 C CA . ASP A 1 76 ? 52.660 19.829 14.237 1.00 35.09 76 ASP A CA 1
ATOM 570 C C . ASP A 1 76 ? 53.617 19.101 13.277 1.00 35.09 76 ASP A C 1
ATOM 572 O O . ASP A 1 76 ? 54.545 18.419 13.718 1.00 35.09 76 ASP A O 1
ATOM 576 N N . ALA A 1 77 ? 53.439 19.318 11.969 1.00 34.38 77 ALA A N 1
ATOM 577 C CA . ALA A 1 77 ? 54.420 19.969 11.086 1.00 34.38 77 ALA A CA 1
ATOM 578 C C . ALA A 1 77 ? 54.308 19.511 9.615 1.00 34.38 77 ALA A C 1
ATOM 580 O O . ALA A 1 77 ? 54.321 18.323 9.307 1.00 34.38 77 ALA A O 1
ATOM 581 N N . ALA A 1 78 ? 54.388 20.513 8.729 1.00 34.16 78 ALA A N 1
ATOM 582 C CA . ALA A 1 78 ? 54.745 20.471 7.304 1.00 34.16 78 ALA A CA 1
ATOM 583 C C . ALA A 1 78 ? 53.619 20.280 6.261 1.00 34.16 78 ALA A C 1
ATOM 585 O O . ALA A 1 78 ? 53.370 19.192 5.761 1.00 34.16 78 ALA A O 1
ATOM 586 N N . GLY A 1 79 ? 53.051 21.422 5.854 1.00 42.72 79 GLY A N 1
ATOM 587 C CA . GLY A 1 79 ? 52.862 21.845 4.458 1.00 42.72 79 GLY A CA 1
ATOM 588 C C . GLY A 1 79 ? 52.289 20.850 3.445 1.00 42.72 79 GLY A C 1
ATOM 589 O O . GLY A 1 79 ? 53.024 20.064 2.854 1.00 42.72 79 GLY A O 1
ATOM 590 N N . GLY A 1 80 ? 51.013 21.032 3.111 1.00 31.19 80 GLY A N 1
ATOM 591 C CA . GLY A 1 80 ? 50.409 20.511 1.887 1.00 31.19 80 GLY A CA 1
ATOM 592 C C . GLY A 1 80 ? 48.937 20.901 1.803 1.00 31.19 80 GLY A C 1
ATOM 593 O O . GLY A 1 80 ? 48.175 20.575 2.708 1.00 31.19 80 GLY A O 1
ATOM 594 N N . ASP A 1 81 ? 48.558 21.613 0.737 1.00 39.31 81 ASP A N 1
ATOM 595 C CA . ASP A 1 81 ? 47.169 21.926 0.384 1.00 39.31 81 ASP A CA 1
ATOM 596 C C . ASP A 1 81 ? 46.288 20.674 0.503 1.00 39.31 81 ASP A C 1
ATOM 598 O O . ASP A 1 81 ? 46.442 19.721 -0.264 1.00 39.31 81 ASP A O 1
ATOM 602 N N . SER A 1 82 ? 45.342 20.675 1.438 1.00 34.91 82 SER A N 1
ATOM 603 C CA . SER A 1 82 ? 44.242 19.714 1.444 1.00 34.91 82 SER A CA 1
ATOM 604 C C . SER A 1 82 ? 42.936 20.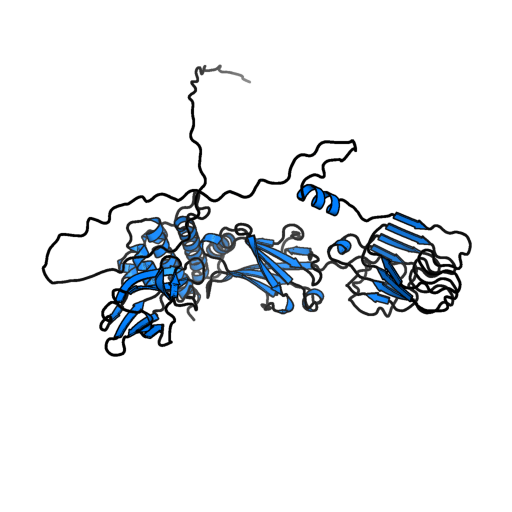487 1.549 1.00 34.91 82 SER A C 1
ATOM 606 O O . SER A 1 82 ? 42.650 21.147 2.543 1.00 34.91 82 SER A O 1
ATOM 608 N N . ALA A 1 83 ? 42.182 20.464 0.452 1.00 35.75 83 ALA A N 1
ATOM 609 C CA . ALA A 1 83 ? 40.832 20.988 0.394 1.00 35.75 83 ALA A CA 1
ATOM 610 C C . ALA A 1 83 ? 39.942 20.169 1.338 1.00 35.75 83 ALA A C 1
ATOM 612 O O . ALA A 1 83 ? 39.922 18.939 1.259 1.00 35.75 83 ALA A O 1
ATOM 613 N N . GLU A 1 84 ? 39.219 20.858 2.219 1.00 40.88 84 GLU A N 1
ATOM 614 C CA . GLU A 1 84 ? 38.171 20.269 3.047 1.00 40.88 84 GLU A CA 1
ATOM 615 C C . GLU A 1 84 ? 37.157 19.546 2.155 1.00 40.88 84 GLU A C 1
ATOM 617 O O . GLU A 1 84 ? 36.522 20.138 1.279 1.00 40.88 84 GLU A O 1
ATOM 622 N N . ILE A 1 85 ? 37.005 18.241 2.372 1.00 40.75 85 ILE A N 1
ATOM 623 C CA . ILE A 1 85 ? 35.942 17.462 1.749 1.00 40.75 85 ILE A CA 1
ATOM 624 C C . ILE A 1 85 ? 34.676 17.735 2.562 1.00 40.75 85 ILE A C 1
ATOM 626 O O . ILE A 1 85 ? 34.556 17.302 3.707 1.00 40.75 85 ILE A O 1
ATOM 630 N N . GLY A 1 86 ? 33.759 18.496 1.961 1.00 43.00 86 GLY A N 1
ATOM 631 C CA . GLY A 1 86 ? 32.446 18.811 2.515 1.00 43.00 86 GLY A CA 1
ATOM 632 C C . GLY A 1 86 ? 31.623 17.564 2.856 1.00 43.00 86 GLY A C 1
ATOM 633 O O . GLY A 1 86 ? 31.905 16.459 2.398 1.00 43.00 86 GLY A O 1
ATOM 634 N N . SER A 1 87 ? 30.606 17.777 3.692 1.00 61.06 87 SER A N 1
ATOM 635 C CA . SER A 1 87 ? 29.731 16.778 4.320 1.00 61.06 87 SER A CA 1
ATOM 636 C C . SER A 1 87 ? 29.326 15.583 3.442 1.00 61.06 87 SER A C 1
ATOM 638 O O . SER A 1 87 ? 29.276 15.642 2.215 1.00 61.06 87 SER A O 1
ATOM 640 N N . TRP A 1 88 ? 28.914 14.485 4.082 1.00 51.06 88 TRP A N 1
ATOM 641 C CA . TRP A 1 88 ? 28.469 13.272 3.384 1.00 51.06 88 TRP A CA 1
ATOM 642 C C . TRP A 1 88 ? 27.274 13.501 2.433 1.00 51.06 88 TRP A C 1
ATOM 644 O O . TRP A 1 88 ? 27.096 12.770 1.458 1.00 51.06 88 TRP A O 1
ATOM 654 N N . ALA A 1 89 ? 26.496 14.563 2.668 1.00 54.56 89 ALA A N 1
ATOM 655 C CA . ALA A 1 89 ? 25.472 15.053 1.749 1.00 54.56 89 ALA A CA 1
ATOM 656 C C . ALA A 1 89 ? 26.079 15.712 0.496 1.00 54.56 89 ALA A C 1
ATOM 658 O O . ALA A 1 89 ? 25.636 15.419 -0.611 1.00 54.56 89 ALA A O 1
ATOM 659 N N . GLY A 1 90 ? 27.137 16.514 0.658 1.00 45.94 90 GLY A N 1
ATOM 660 C CA . GLY A 1 90 ? 27.909 17.092 -0.443 1.00 45.94 90 GLY A CA 1
ATOM 661 C C . GLY A 1 90 ? 28.601 16.032 -1.300 1.00 45.94 90 GLY A C 1
ATOM 662 O O . GLY A 1 90 ? 28.564 16.127 -2.523 1.00 45.94 90 GLY A O 1
ATOM 663 N N . LEU A 1 91 ? 29.135 14.959 -0.699 1.00 51.41 91 LEU A N 1
ATOM 664 C CA . LEU A 1 91 ? 29.724 13.868 -1.485 1.00 51.41 91 LEU A CA 1
ATOM 665 C C . LEU A 1 91 ? 28.668 13.015 -2.208 1.00 51.41 91 LEU A C 1
ATOM 667 O O . LEU A 1 91 ? 28.906 12.596 -3.335 1.00 51.41 91 LEU A O 1
ATOM 671 N N . LYS A 1 92 ? 27.484 12.790 -1.615 1.00 50.12 92 LYS A N 1
ATOM 672 C CA . LYS A 1 92 ? 26.348 12.152 -2.313 1.00 50.12 92 LYS A CA 1
ATOM 673 C C . LYS A 1 92 ? 25.833 13.002 -3.469 1.00 50.12 92 LYS A C 1
ATOM 675 O O . LYS A 1 92 ? 25.519 12.454 -4.520 1.00 50.12 92 LYS A O 1
ATOM 680 N N . GLN A 1 93 ? 25.770 14.318 -3.286 1.00 49.28 93 GLN A N 1
ATOM 681 C CA . GLN A 1 93 ? 25.397 15.249 -4.341 1.00 49.28 93 GLN A CA 1
ATOM 682 C C . GLN A 1 93 ? 26.448 15.258 -5.457 1.00 49.28 93 GLN A C 1
ATOM 684 O O . GLN A 1 93 ? 26.084 15.068 -6.607 1.00 49.28 93 GLN A O 1
ATOM 689 N N . MET A 1 94 ? 27.744 15.313 -5.135 1.00 44.31 94 MET A N 1
ATOM 690 C CA . MET A 1 94 ? 28.822 15.216 -6.130 1.00 44.31 94 MET A CA 1
ATOM 691 C C . MET A 1 94 ? 28.892 13.851 -6.830 1.00 44.31 94 MET A C 1
ATOM 693 O O . MET A 1 94 ? 29.242 13.799 -8.001 1.00 44.31 94 MET A O 1
ATOM 697 N N . ILE A 1 95 ? 28.559 12.743 -6.158 1.00 53.72 95 ILE A N 1
ATOM 698 C CA . ILE A 1 95 ? 28.468 11.413 -6.790 1.00 53.72 95 ILE A CA 1
ATOM 699 C C . ILE A 1 95 ? 27.243 11.325 -7.713 1.00 53.72 95 ILE A C 1
ATOM 701 O O . ILE A 1 95 ? 27.346 10.729 -8.781 1.00 53.72 95 ILE A O 1
ATOM 705 N N . ASN A 1 96 ? 26.115 11.938 -7.341 1.00 49.16 96 ASN A N 1
ATOM 706 C CA . ASN A 1 96 ? 24.915 11.999 -8.182 1.00 49.16 96 ASN A CA 1
ATOM 707 C C . ASN A 1 96 ? 25.042 13.004 -9.344 1.00 49.16 96 ASN A C 1
ATOM 709 O O . ASN A 1 96 ? 24.429 12.796 -10.385 1.00 49.16 96 ASN A O 1
ATOM 713 N N . GLU A 1 97 ? 25.833 14.068 -9.182 1.00 45.47 97 GLU A N 1
ATOM 714 C CA . GLU A 1 97 ? 26.114 15.094 -10.201 1.00 45.47 97 GLU A CA 1
ATOM 715 C C . GLU A 1 97 ? 27.336 14.757 -11.071 1.00 45.47 97 GLU A C 1
ATOM 717 O O . GLU A 1 97 ? 27.584 15.416 -12.082 1.00 45.47 97 GLU A O 1
ATOM 722 N N . CYS A 1 98 ? 28.098 13.713 -10.728 1.00 39.38 98 CYS A N 1
ATOM 723 C CA . CYS A 1 98 ? 29.119 13.163 -11.608 1.00 39.38 98 CYS A CA 1
ATOM 724 C C . CYS A 1 98 ? 28.416 12.379 -12.721 1.00 39.38 98 CYS A C 1
ATOM 726 O O . CYS A 1 98 ? 28.280 11.156 -12.662 1.00 39.38 98 CYS A O 1
ATOM 728 N N . GLU A 1 99 ? 27.938 13.094 -13.741 1.00 45.72 99 GLU A N 1
ATOM 729 C CA . GLU A 1 99 ? 27.526 12.493 -15.002 1.00 45.72 99 GLU A CA 1
ATOM 730 C C . GLU A 1 99 ? 28.699 11.664 -15.538 1.00 45.72 99 GLU A C 1
ATOM 732 O O . GLU A 1 99 ? 29.659 12.179 -16.118 1.00 45.72 99 GLU A O 1
ATOM 737 N N . VAL A 1 100 ? 28.637 10.345 -15.359 1.00 47.28 100 VAL A N 1
ATOM 738 C CA . VAL A 1 100 ? 29.528 9.403 -16.039 1.00 47.28 100 VAL A CA 1
ATOM 739 C C . VAL A 1 100 ? 29.072 9.330 -17.503 1.00 47.28 100 VAL A C 1
ATOM 741 O O . VAL A 1 100 ? 28.483 8.353 -17.957 1.00 47.28 100 VAL A O 1
ATOM 744 N N . GLY A 1 101 ? 29.276 10.425 -18.235 1.00 52.44 101 GLY A N 1
ATOM 745 C CA . GLY A 1 101 ? 28.753 10.666 -19.575 1.00 52.44 101 GLY A CA 1
ATOM 746 C C . GLY A 1 101 ? 29.840 11.188 -20.504 1.00 52.44 101 GLY A C 1
ATOM 747 O O . GLY A 1 101 ? 29.856 12.353 -20.883 1.00 52.44 101 GLY A O 1
ATOM 748 N N . GLY A 1 102 ? 30.777 10.323 -20.894 1.00 60.25 102 GLY A N 1
ATOM 749 C CA . GLY A 1 102 ? 31.719 10.645 -21.965 1.00 60.25 102 GLY A CA 1
ATOM 750 C C . GLY A 1 102 ? 31.013 10.696 -23.326 1.00 60.25 102 GLY A C 1
ATOM 751 O O . GLY A 1 102 ? 30.123 9.891 -23.604 1.00 60.25 102 GLY A O 1
ATOM 752 N N . THR A 1 103 ? 31.426 11.618 -24.200 1.00 69.88 103 THR A N 1
ATOM 753 C CA . THR A 1 103 ? 31.041 11.585 -25.620 1.00 69.88 103 THR A CA 1
ATOM 754 C C . THR A 1 103 ? 32.135 10.889 -26.424 1.00 69.88 103 THR A C 1
ATOM 756 O O . THR A 1 103 ? 33.285 11.329 -26.415 1.00 69.88 103 THR A O 1
ATOM 759 N N . ILE A 1 104 ? 31.784 9.819 -27.141 1.00 76.69 104 ILE A N 1
ATOM 760 C CA . ILE A 1 104 ? 32.678 9.130 -28.080 1.00 76.69 104 ILE A CA 1
ATOM 761 C C . ILE A 1 104 ? 32.149 9.347 -29.494 1.00 76.69 104 ILE A C 1
ATOM 763 O O . ILE A 1 104 ? 31.107 8.812 -29.871 1.00 76.69 104 ILE A O 1
ATOM 767 N N . THR A 1 105 ? 32.912 10.078 -30.304 1.00 73.94 105 THR A N 1
ATOM 768 C CA . THR A 1 105 ? 32.601 10.286 -31.722 1.00 73.94 105 THR A CA 1
ATOM 769 C C . THR A 1 105 ? 33.705 9.688 -32.582 1.00 73.94 105 THR A C 1
ATOM 771 O O . THR A 1 105 ? 34.845 10.147 -32.555 1.00 73.94 105 THR A O 1
ATOM 774 N N . SER A 1 106 ? 33.363 8.675 -33.380 1.00 73.94 106 SER A N 1
ATOM 775 C CA . SER A 1 106 ? 34.262 8.067 -34.363 1.00 73.94 106 SER A CA 1
ATOM 776 C C . SER A 1 106 ? 33.713 8.279 -35.772 1.00 73.94 106 SER A C 1
ATOM 778 O O . SER A 1 106 ? 32.694 7.701 -36.158 1.00 73.94 106 SER A O 1
ATOM 780 N N . THR A 1 107 ? 34.384 9.130 -36.552 1.00 65.88 107 THR A N 1
ATOM 781 C CA . THR A 1 107 ? 34.002 9.442 -37.935 1.00 65.88 107 THR A CA 1
ATOM 782 C C . THR A 1 107 ? 34.697 8.522 -38.943 1.00 65.88 107 THR A C 1
ATOM 784 O O . THR A 1 107 ? 35.646 7.794 -38.643 1.00 65.88 107 THR A O 1
ATOM 787 N N . LYS A 1 108 ? 34.186 8.518 -40.178 1.00 61.00 108 LYS A N 1
ATOM 788 C CA . LYS A 1 108 ? 34.637 7.629 -41.251 1.00 61.00 108 LYS A CA 1
ATOM 789 C C . LYS A 1 108 ? 36.096 7.910 -41.644 1.00 61.00 108 LYS A C 1
ATOM 791 O O . LYS A 1 108 ? 36.365 8.799 -42.442 1.00 61.00 108 LYS A O 1
ATOM 796 N N . VAL A 1 109 ? 37.024 7.076 -41.178 1.00 53.16 109 VAL A N 1
ATOM 797 C CA . VAL A 1 109 ? 38.333 6.892 -41.829 1.00 53.16 109 VAL A CA 1
ATOM 798 C C . VAL A 1 109 ? 38.201 5.801 -42.901 1.00 53.16 109 VAL A C 1
ATOM 800 O O . VAL A 1 109 ? 37.594 4.753 -42.650 1.00 53.16 109 VAL A O 1
ATOM 803 N N . ASN A 1 110 ? 38.673 6.093 -44.118 1.00 50.75 110 ASN A N 1
ATOM 804 C CA . ASN A 1 110 ? 38.491 5.299 -45.343 1.00 50.75 110 ASN A CA 1
ATOM 805 C C . ASN A 1 110 ? 38.641 3.780 -45.128 1.00 50.75 110 ASN A C 1
ATOM 807 O O . ASN A 1 110 ? 39.663 3.328 -44.629 1.00 50.75 110 ASN A O 1
ATOM 811 N N . GLN A 1 111 ? 37.624 3.008 -45.542 1.00 60.94 111 GLN A N 1
ATOM 812 C CA . GLN A 1 111 ? 37.619 1.533 -45.630 1.00 60.94 111 GLN A CA 1
ATOM 813 C C . GLN A 1 111 ? 38.159 0.770 -44.402 1.00 60.94 111 GLN A C 1
ATOM 815 O O . GLN A 1 111 ? 38.708 -0.320 -44.544 1.00 60.94 111 GLN A O 1
ATOM 820 N N . GLY A 1 112 ? 37.991 1.317 -43.192 1.00 65.94 112 GLY A N 1
ATOM 821 C CA . GLY A 1 112 ? 38.403 0.644 -41.959 1.00 65.94 112 GLY A CA 1
ATOM 822 C C . GLY A 1 112 ? 37.828 -0.774 -41.864 1.00 65.94 112 GLY A C 1
ATOM 823 O O . GLY A 1 112 ? 36.610 -0.962 -41.917 1.00 65.94 112 GLY A O 1
ATOM 824 N N . GLN A 1 113 ? 38.726 -1.756 -41.765 1.00 83.81 113 GLN A N 1
ATOM 825 C CA . GLN A 1 113 ? 38.389 -3.170 -41.612 1.00 83.81 113 GLN A CA 1
ATOM 826 C C . GLN A 1 113 ? 38.135 -3.545 -40.146 1.00 83.81 113 GLN A C 1
ATOM 828 O O . GLN A 1 113 ? 37.427 -4.503 -39.896 1.00 83.81 113 GLN A O 1
ATOM 833 N N . GLY A 1 114 ? 38.654 -2.795 -39.169 1.00 84.62 114 GLY A N 1
ATOM 834 C CA . GLY A 1 114 ? 38.291 -2.972 -37.758 1.00 84.62 114 GLY A CA 1
ATOM 835 C C . GLY A 1 114 ? 36.933 -2.356 -37.414 1.00 84.62 114 GLY A C 1
ATOM 836 O O . GLY A 1 114 ? 36.453 -1.463 -38.123 1.00 84.62 114 GLY A O 1
ATOM 837 N N . ALA A 1 115 ? 36.339 -2.806 -36.310 1.00 86.06 115 ALA A N 1
ATOM 838 C CA . ALA A 1 115 ? 35.221 -2.111 -35.691 1.00 86.06 115 ALA A CA 1
ATOM 839 C C . ALA A 1 115 ? 35.656 -0.739 -35.161 1.00 86.06 115 ALA A C 1
ATOM 841 O O . ALA A 1 115 ? 36.840 -0.512 -34.891 1.00 86.06 115 ALA A O 1
ATOM 842 N N . ARG A 1 116 ? 34.712 0.195 -35.002 1.00 89.81 116 ARG A N 1
ATOM 843 C CA . ARG A 1 116 ? 35.035 1.493 -34.372 1.00 89.81 116 ARG A CA 1
ATOM 844 C C . ARG A 1 116 ? 35.195 1.349 -32.866 1.00 89.81 116 ARG A C 1
ATOM 846 O O . ARG A 1 116 ? 36.111 1.933 -32.297 1.00 89.81 116 ARG A O 1
ATOM 853 N N . ILE A 1 117 ? 34.331 0.546 -32.256 1.00 90.25 117 ILE A N 1
ATOM 854 C CA . ILE A 1 117 ? 34.435 0.110 -30.867 1.00 90.25 117 ILE A CA 1
ATOM 855 C C . ILE A 1 117 ? 34.381 -1.416 -30.875 1.00 90.25 117 ILE A C 1
ATOM 857 O O . ILE A 1 117 ? 33.336 -1.991 -31.170 1.00 90.25 117 ILE A O 1
ATOM 861 N N . GLY A 1 118 ? 35.508 -2.068 -30.587 1.00 89.56 118 GLY A N 1
ATOM 862 C CA . GLY A 1 118 ? 35.614 -3.525 -30.541 1.00 89.56 118 GLY A CA 1
ATOM 863 C C . GLY A 1 118 ? 36.829 -4.075 -31.281 1.00 89.56 118 GLY A C 1
ATOM 864 O O . GLY A 1 118 ? 37.934 -3.555 -31.136 1.00 89.56 118 GLY A O 1
ATOM 865 N N . GLY A 1 119 ? 36.632 -5.155 -32.038 1.00 86.06 119 GLY A N 1
ATOM 866 C CA . GLY A 1 119 ? 37.718 -5.944 -32.629 1.00 86.06 119 GLY A CA 1
ATOM 867 C C . GLY A 1 119 ? 38.358 -5.302 -33.864 1.00 86.06 119 GLY A C 1
ATOM 868 O O . GLY A 1 119 ? 37.687 -4.655 -34.668 1.00 86.06 119 GLY A O 1
ATOM 869 N N . GLY A 1 120 ? 39.662 -5.521 -34.052 1.00 86.69 120 GLY A N 1
ATOM 870 C CA . GLY A 1 120 ? 40.365 -5.213 -35.304 1.00 86.69 120 GLY A CA 1
ATOM 871 C C . GLY A 1 120 ? 39.970 -6.140 -36.466 1.00 86.69 120 GLY A C 1
ATOM 872 O O . GLY A 1 120 ? 39.136 -7.028 -36.311 1.00 86.69 120 GLY A O 1
ATOM 873 N N . CYS A 1 121 ? 40.581 -5.948 -37.641 1.00 89.06 121 CYS A N 1
ATOM 874 C CA . CYS A 1 121 ? 40.467 -6.917 -38.742 1.00 89.06 121 CYS A CA 1
ATOM 875 C C . CYS A 1 121 ? 40.996 -8.281 -38.284 1.00 89.06 121 CYS A C 1
ATOM 877 O O . CYS A 1 121 ? 42.029 -8.327 -37.615 1.00 89.06 121 CYS A O 1
ATOM 879 N N . ASP A 1 122 ? 40.284 -9.358 -38.618 1.00 89.62 122 ASP A N 1
ATOM 880 C CA . ASP A 1 122 ? 40.633 -10.742 -38.262 1.00 89.62 122 ASP A CA 1
ATOM 881 C C . ASP A 1 122 ? 40.756 -11.014 -36.746 1.00 89.62 122 ASP A C 1
ATOM 883 O O . ASP A 1 122 ? 41.194 -12.090 -36.330 1.00 89.62 122 ASP A O 1
ATOM 887 N N . ALA A 1 123 ? 40.327 -10.069 -35.903 1.00 85.50 123 ALA A N 1
ATOM 888 C CA . ALA A 1 123 ? 40.433 -10.140 -34.451 1.00 85.50 123 ALA A CA 1
ATOM 889 C C . ALA A 1 123 ? 39.053 -10.191 -33.789 1.00 85.50 123 ALA A C 1
ATOM 891 O O . ALA A 1 123 ? 38.111 -9.508 -34.199 1.00 85.50 123 ALA A O 1
ATOM 892 N N . ALA A 1 124 ? 38.943 -10.991 -32.730 1.00 84.94 124 ALA A N 1
ATOM 893 C CA . ALA A 1 124 ? 37.731 -11.087 -31.930 1.00 84.94 124 ALA A CA 1
ATOM 894 C C . ALA A 1 124 ? 37.429 -9.751 -31.222 1.00 84.94 124 ALA A C 1
ATOM 896 O O . ALA A 1 124 ? 38.352 -9.093 -30.732 1.00 84.94 124 ALA A O 1
ATOM 897 N N . PRO A 1 125 ? 36.153 -9.345 -31.114 1.00 86.25 125 PRO A N 1
ATOM 898 C CA . PRO A 1 125 ? 35.789 -8.132 -30.386 1.00 86.25 125 PRO A CA 1
ATOM 899 C C . PRO A 1 125 ? 35.777 -8.293 -28.863 1.00 86.25 125 PRO A C 1
ATOM 901 O O . PRO A 1 125 ? 35.697 -7.295 -28.151 1.00 86.25 125 PRO A O 1
ATOM 904 N N . GLY A 1 126 ? 35.853 -9.526 -28.353 1.00 89.31 126 GLY A N 1
ATOM 905 C CA . GLY A 1 126 ? 35.765 -9.804 -26.923 1.00 89.31 126 GLY A CA 1
ATOM 906 C C . GLY A 1 126 ? 34.388 -9.461 -26.346 1.00 89.31 126 GLY A C 1
ATOM 907 O O . GLY A 1 126 ? 33.357 -9.732 -26.968 1.00 89.31 126 GLY A O 1
ATOM 908 N N . THR A 1 127 ? 34.378 -8.897 -25.136 1.00 93.69 127 THR A N 1
ATOM 909 C CA . THR A 1 127 ? 33.165 -8.407 -24.463 1.00 93.69 127 THR A CA 1
ATOM 910 C C . THR A 1 127 ? 33.179 -6.887 -24.417 1.00 93.69 127 THR A C 1
ATOM 912 O O . THR A 1 127 ? 34.136 -6.288 -23.931 1.00 93.69 127 THR A O 1
ATOM 915 N N . ILE A 1 128 ? 32.099 -6.277 -24.891 1.00 93.94 128 ILE A N 1
ATOM 916 C CA . ILE A 1 128 ? 31.882 -4.833 -24.897 1.00 93.94 128 ILE A CA 1
ATOM 917 C C . ILE A 1 128 ? 30.647 -4.555 -24.043 1.00 93.94 128 ILE A C 1
ATOM 919 O O . ILE A 1 128 ? 29.583 -5.105 -24.316 1.00 93.94 128 ILE A O 1
ATOM 923 N N . THR A 1 129 ? 30.778 -3.688 -23.041 1.00 93.31 129 THR A N 1
ATOM 924 C CA . THR A 1 129 ? 29.661 -3.248 -22.194 1.00 93.31 129 THR A CA 1
ATOM 925 C C . THR A 1 129 ? 29.558 -1.733 -22.243 1.00 93.31 129 THR A C 1
ATOM 927 O O . THR A 1 129 ? 30.525 -1.036 -21.941 1.00 93.31 129 THR A O 1
ATOM 930 N N . ILE A 1 130 ? 28.385 -1.226 -22.606 1.00 93.12 130 ILE A N 1
ATOM 931 C CA . ILE A 1 130 ? 28.068 0.201 -22.647 1.00 93.12 130 ILE A CA 1
ATOM 932 C C . ILE A 1 130 ? 26.994 0.465 -21.594 1.00 93.12 130 ILE A C 1
ATOM 934 O O . ILE A 1 130 ? 25.875 -0.027 -21.710 1.00 93.12 130 ILE A O 1
ATOM 938 N N . GLY A 1 131 ? 27.349 1.209 -20.547 1.00 89.00 131 GLY A N 1
ATOM 939 C CA . GLY A 1 131 ? 26.426 1.571 -19.465 1.00 89.00 131 GLY A CA 1
ATOM 940 C C . GLY A 1 131 ? 25.767 2.944 -19.625 1.00 89.00 131 GLY A C 1
ATOM 941 O O . GLY A 1 131 ? 24.816 3.233 -18.912 1.00 89.00 131 GLY A O 1
ATOM 942 N N . GLY A 1 132 ? 26.259 3.791 -20.535 1.00 88.81 132 GLY A N 1
ATOM 943 C CA . GLY A 1 132 ? 25.840 5.187 -20.665 1.00 88.81 132 GLY A CA 1
ATOM 944 C C . GLY A 1 132 ? 26.689 5.975 -21.667 1.00 88.81 132 GLY A C 1
ATOM 945 O O . GLY A 1 132 ? 27.569 5.413 -22.323 1.00 88.81 132 GLY A O 1
ATOM 946 N N . GLY A 1 133 ? 26.439 7.285 -21.752 1.00 89.56 133 GLY A N 1
ATOM 947 C CA . GLY A 1 133 ? 27.168 8.228 -22.609 1.00 89.56 133 GLY A CA 1
ATOM 948 C C . GLY A 1 133 ? 26.563 8.429 -24.001 1.00 89.56 133 GLY A C 1
ATOM 949 O O . GLY A 1 133 ? 25.583 7.787 -24.375 1.00 89.56 133 GLY A O 1
ATOM 950 N N . ASN A 1 134 ? 27.167 9.337 -24.770 1.00 93.38 134 ASN A N 1
ATOM 951 C CA . ASN A 1 134 ? 26.767 9.646 -26.145 1.00 93.38 134 ASN A CA 1
ATOM 952 C C . ASN A 1 134 ? 27.782 9.026 -27.111 1.00 93.38 134 ASN A C 1
ATOM 954 O O . ASN A 1 134 ? 28.927 9.478 -27.185 1.00 93.38 134 ASN A O 1
ATOM 958 N N . ILE A 1 135 ? 27.388 7.991 -27.849 1.00 92.75 135 ILE A N 1
ATOM 959 C CA . ILE A 1 135 ? 28.281 7.247 -28.743 1.00 92.75 135 ILE A CA 1
ATOM 960 C C . ILE A 1 135 ? 27.789 7.377 -30.175 1.00 92.75 135 ILE A C 1
ATOM 962 O O . ILE A 1 135 ? 26.716 6.897 -30.514 1.00 92.75 135 ILE A O 1
ATOM 966 N N . THR A 1 136 ? 28.603 7.968 -31.046 1.00 94.25 136 THR A N 1
ATOM 967 C CA . THR A 1 136 ? 28.341 8.006 -32.490 1.00 94.25 136 THR A CA 1
ATOM 968 C C . THR A 1 136 ? 29.474 7.327 -33.245 1.00 94.25 136 THR A C 1
ATOM 970 O O . THR A 1 136 ? 30.629 7.757 -33.183 1.00 94.25 136 THR A O 1
ATOM 973 N N . THR A 1 137 ? 29.151 6.267 -33.984 1.00 90.81 137 THR A N 1
ATOM 974 C CA . THR A 1 137 ? 30.108 5.504 -34.793 1.00 90.81 137 THR A CA 1
ATOM 975 C C . THR A 1 137 ? 29.607 5.332 -36.223 1.00 90.81 137 THR A C 1
ATOM 977 O O . THR A 1 137 ? 28.411 5.171 -36.470 1.00 90.81 137 THR A O 1
ATOM 980 N N . ILE A 1 138 ? 30.542 5.362 -37.177 1.00 86.81 138 ILE A N 1
ATOM 981 C CA . ILE A 1 138 ? 30.269 5.075 -38.590 1.00 86.8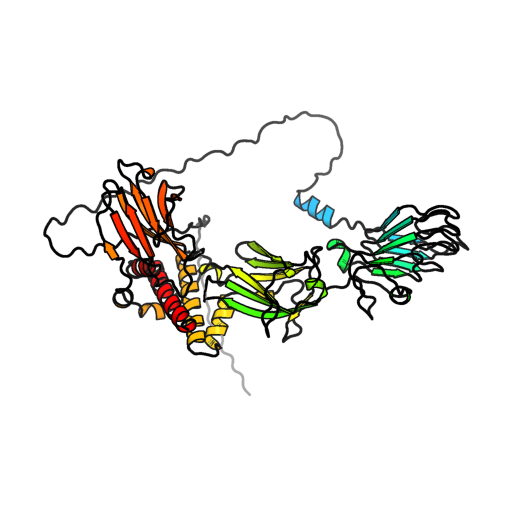1 138 ILE A CA 1
ATOM 982 C C . ILE A 1 138 ? 31.174 3.924 -39.056 1.00 86.81 138 ILE A C 1
ATOM 984 O O . ILE A 1 138 ? 32.366 4.113 -39.341 1.00 86.81 138 ILE A O 1
ATOM 988 N N . GLY A 1 139 ? 30.611 2.718 -39.103 1.00 78.25 139 GLY A N 1
ATOM 989 C CA . GLY A 1 139 ? 31.254 1.479 -39.536 1.00 78.25 139 GLY A CA 1
ATOM 990 C C . GLY A 1 139 ? 31.601 1.459 -41.029 1.00 78.25 139 GLY A C 1
ATOM 991 O O . GLY A 1 139 ? 30.994 2.148 -41.852 1.00 78.25 139 GLY A O 1
ATOM 992 N N . GLY A 1 140 ? 32.627 0.678 -41.367 1.00 83.69 140 GLY A N 1
ATOM 993 C CA . GLY A 1 140 ? 33.099 0.448 -42.734 1.00 83.69 140 GLY A CA 1
ATOM 994 C C . GLY A 1 140 ? 32.820 -0.989 -43.158 1.00 83.69 140 GLY A C 1
ATOM 995 O O . GLY A 1 140 ? 31.666 -1.358 -43.369 1.00 83.69 140 GLY A O 1
ATOM 996 N N . TYR A 1 141 ? 33.887 -1.786 -43.273 1.00 87.62 141 TYR A N 1
ATOM 997 C CA . TYR A 1 141 ? 33.771 -3.243 -43.398 1.00 87.62 141 TYR A CA 1
ATOM 998 C C . TYR A 1 141 ? 33.675 -3.936 -42.027 1.00 87.62 141 TYR A C 1
ATOM 1000 O O . TYR A 1 141 ? 33.134 -5.030 -41.942 1.00 87.62 141 TYR A O 1
ATOM 1008 N N . GLY A 1 142 ? 34.163 -3.301 -40.956 1.00 88.19 142 GLY A N 1
ATOM 1009 C CA . GLY A 1 142 ? 33.837 -3.675 -39.575 1.00 88.19 142 GLY A CA 1
ATOM 1010 C C . GLY A 1 142 ? 32.557 -2.998 -39.074 1.00 88.19 142 GLY A C 1
ATOM 1011 O O . GLY A 1 142 ? 32.122 -1.985 -39.641 1.00 88.19 142 GLY A O 1
ATOM 1012 N N . ALA A 1 143 ? 31.980 -3.534 -37.995 1.00 91.19 143 ALA A N 1
ATOM 1013 C CA . ALA A 1 143 ? 30.831 -2.942 -37.315 1.00 91.19 143 ALA A CA 1
ATOM 1014 C C . ALA A 1 143 ? 31.155 -1.550 -36.738 1.00 91.19 143 ALA A C 1
ATOM 1016 O O . ALA A 1 143 ? 32.310 -1.197 -36.485 1.00 91.19 143 ALA A O 1
ATOM 1017 N N . GLY A 1 144 ? 30.128 -0.734 -36.506 1.00 91.94 144 GLY A N 1
ATOM 1018 C CA . GLY A 1 144 ? 30.272 0.449 -35.658 1.00 91.94 144 GLY A CA 1
ATOM 1019 C C . GLY A 1 144 ? 30.683 0.027 -34.246 1.00 91.94 144 GLY A C 1
ATOM 1020 O O . GLY A 1 144 ? 31.716 0.465 -33.739 1.00 91.94 144 GLY A O 1
ATOM 1021 N N . ILE A 1 145 ? 29.932 -0.910 -33.666 1.00 94.38 145 ILE A N 1
ATOM 1022 C CA . ILE A 1 145 ? 30.194 -1.487 -32.342 1.00 94.38 145 ILE A CA 1
ATOM 1023 C C . ILE A 1 145 ? 30.161 -3.012 -32.458 1.00 94.38 145 ILE A C 1
ATOM 1025 O O . ILE A 1 145 ? 29.138 -3.570 -32.844 1.00 94.38 145 ILE A O 1
ATOM 1029 N N . GLY A 1 146 ? 31.258 -3.691 -32.124 1.00 93.94 146 GLY A N 1
ATOM 1030 C CA . GLY A 1 146 ? 31.362 -5.149 -32.202 1.00 93.94 146 GLY A CA 1
ATOM 1031 C C . GLY A 1 146 ? 32.582 -5.626 -32.988 1.00 93.94 146 GLY A C 1
ATOM 1032 O O . GLY A 1 146 ? 33.703 -5.201 -32.715 1.00 93.94 146 GLY A O 1
ATOM 1033 N N . GLY A 1 147 ? 32.387 -6.565 -33.913 1.00 92.19 147 GLY A N 1
ATOM 1034 C CA . GLY A 1 147 ? 33.448 -7.249 -34.659 1.00 92.19 147 GLY A CA 1
ATOM 1035 C C . GLY A 1 147 ? 33.998 -6.459 -35.850 1.00 92.19 147 GLY A C 1
ATOM 1036 O O . GLY A 1 147 ? 33.267 -5.749 -36.546 1.00 92.19 147 GLY A O 1
ATOM 1037 N N . GLY A 1 148 ? 35.297 -6.615 -36.117 1.00 90.56 148 GLY A N 1
ATOM 1038 C CA . GLY A 1 148 ? 35.899 -6.201 -37.383 1.00 90.56 148 GLY A CA 1
ATOM 1039 C C . GLY A 1 148 ? 35.543 -7.148 -38.535 1.00 90.56 148 GLY A C 1
ATOM 1040 O O . GLY A 1 148 ? 34.918 -8.190 -38.347 1.00 90.56 148 GLY A O 1
ATOM 1041 N N . LYS A 1 149 ? 35.962 -6.789 -39.748 1.00 91.50 149 LYS A N 1
ATOM 1042 C CA . LYS A 1 149 ? 35.931 -7.647 -40.932 1.00 91.50 149 LYS A CA 1
ATOM 1043 C C . LYS A 1 149 ? 36.648 -8.961 -40.630 1.00 91.50 149 LYS A C 1
ATOM 1045 O O . LYS A 1 149 ? 37.744 -8.948 -40.067 1.00 91.50 149 LYS A O 1
ATOM 1050 N N . SER A 1 150 ? 36.032 -10.063 -41.045 1.00 91.56 150 SER A N 1
ATOM 1051 C CA . SER A 1 150 ? 36.581 -11.413 -40.939 1.00 91.56 150 SER A CA 1
ATOM 1052 C C . SER A 1 150 ? 36.979 -11.812 -39.512 1.00 91.56 150 SER A C 1
ATOM 1054 O O . SER A 1 150 ? 37.882 -12.627 -39.340 1.00 91.56 150 SER A O 1
ATOM 1056 N N . ASN A 1 151 ? 36.333 -11.262 -38.469 1.00 89.81 151 ASN A N 1
ATOM 1057 C CA . ASN A 1 151 ? 36.666 -11.640 -37.095 1.00 89.81 151 ASN A CA 1
ATOM 1058 C C . ASN A 1 151 ? 36.580 -13.163 -36.909 1.00 89.81 151 ASN A C 1
ATOM 1060 O O . ASN A 1 151 ? 35.583 -13.810 -37.241 1.00 89.81 151 ASN A O 1
ATOM 1064 N N . THR A 1 152 ? 37.662 -13.724 -36.383 1.00 86.81 152 THR A N 1
ATOM 1065 C CA . THR A 1 152 ? 37.915 -15.169 -36.346 1.00 86.81 152 THR A CA 1
ATOM 1066 C C . THR A 1 152 ? 37.161 -15.883 -35.227 1.00 86.81 152 THR A C 1
ATOM 1068 O O . THR A 1 152 ? 36.917 -17.081 -35.325 1.00 86.81 152 THR A O 1
ATOM 1071 N N . GLU A 1 153 ? 36.721 -15.140 -34.209 1.00 88.50 153 GLU A N 1
ATOM 1072 C CA . GLU A 1 153 ? 35.906 -15.638 -33.101 1.00 88.50 153 GLU A CA 1
ATOM 1073 C C . GLU A 1 153 ? 34.760 -14.669 -32.802 1.00 88.50 153 GLU A C 1
ATOM 1075 O O . GLU A 1 153 ? 34.846 -13.469 -33.087 1.00 88.50 153 GLU A O 1
ATOM 1080 N N . GLY A 1 154 ? 33.665 -15.199 -32.252 1.00 87.38 154 GLY A N 1
ATOM 1081 C CA . GLY A 1 154 ? 32.518 -14.402 -31.830 1.00 87.38 154 GLY A CA 1
ATOM 1082 C C . GLY A 1 154 ? 32.826 -13.489 -30.640 1.00 87.38 154 GLY A C 1
ATOM 1083 O O . GLY A 1 154 ? 33.934 -13.447 -30.111 1.00 87.38 154 GLY A O 1
ATOM 1084 N N . GLY A 1 155 ? 31.820 -12.750 -30.191 1.00 92.44 155 GLY A N 1
ATOM 1085 C CA . GLY A 1 155 ? 31.932 -11.915 -28.999 1.00 92.44 155 GLY A CA 1
ATOM 1086 C C . GLY A 1 155 ? 30.574 -11.485 -28.478 1.00 92.44 155 GLY A C 1
ATOM 1087 O O . GLY A 1 155 ? 29.543 -11.965 -28.959 1.00 92.44 155 GLY A O 1
ATOM 1088 N N . LYS A 1 156 ? 30.578 -10.583 -27.499 1.00 95.31 156 LYS A N 1
ATOM 1089 C CA . LYS A 1 156 ? 29.357 -10.072 -26.874 1.00 95.31 156 LYS A CA 1
ATOM 1090 C C . LYS A 1 156 ? 29.374 -8.551 -26.800 1.00 95.31 156 LYS A C 1
ATOM 1092 O O . LYS A 1 156 ? 30.359 -7.966 -26.358 1.00 95.31 156 LYS A O 1
ATOM 1097 N N . VAL A 1 157 ? 28.263 -7.935 -27.178 1.00 96.62 157 VAL A N 1
ATOM 1098 C CA . VAL A 1 157 ? 27.967 -6.520 -26.951 1.00 96.62 157 VAL A CA 1
ATOM 1099 C C . VAL A 1 157 ? 26.776 -6.438 -26.004 1.00 96.62 157 VAL A C 1
ATOM 1101 O O . VAL A 1 157 ? 25.729 -7.004 -26.297 1.00 96.62 157 VAL A O 1
ATOM 1104 N N . THR A 1 158 ? 26.917 -5.728 -24.891 1.00 96.31 158 THR A N 1
ATOM 1105 C CA . THR A 1 158 ? 25.827 -5.407 -23.963 1.00 96.31 158 THR A CA 1
ATOM 1106 C C . THR A 1 158 ? 25.655 -3.895 -23.909 1.00 96.31 158 THR A C 1
ATOM 1108 O O . THR A 1 158 ? 26.621 -3.183 -23.631 1.00 96.31 158 THR A O 1
ATOM 1111 N N . ILE A 1 159 ? 24.444 -3.398 -24.144 1.00 96.12 159 ILE A N 1
ATOM 1112 C CA . ILE A 1 159 ? 24.108 -1.973 -24.033 1.00 96.12 159 ILE A CA 1
ATOM 1113 C C . ILE A 1 159 ? 22.996 -1.826 -23.004 1.00 96.12 159 ILE A C 1
ATOM 1115 O O . ILE A 1 159 ? 21.896 -2.316 -23.232 1.00 96.12 159 ILE A O 1
ATOM 1119 N N . ASN A 1 160 ? 23.302 -1.141 -21.903 1.00 93.00 160 ASN A N 1
ATOM 1120 C CA . ASN A 1 160 ? 22.407 -0.927 -20.766 1.00 93.00 160 ASN A CA 1
ATOM 1121 C C . ASN A 1 160 ? 22.061 0.553 -20.538 1.00 93.00 160 ASN A C 1
ATOM 1123 O O . ASN A 1 160 ? 21.396 0.877 -19.559 1.00 93.00 160 ASN A O 1
ATOM 1127 N N . GLY A 1 161 ? 22.525 1.468 -21.391 1.00 92.44 161 GLY A N 1
ATOM 1128 C CA . GLY A 1 161 ? 22.253 2.899 -21.270 1.00 92.44 161 GLY A CA 1
ATOM 1129 C C . GLY A 1 161 ? 22.954 3.730 -22.342 1.00 92.44 161 GLY A C 1
ATOM 1130 O O . GLY A 1 161 ? 23.831 3.230 -23.047 1.00 92.44 161 GLY A O 1
ATOM 1131 N N . GLY A 1 162 ? 22.586 5.012 -22.420 1.00 93.31 162 GLY A N 1
ATOM 1132 C CA . GLY A 1 162 ? 23.214 6.008 -23.294 1.00 93.31 162 GLY A CA 1
ATOM 1133 C C . GLY A 1 162 ? 22.476 6.272 -24.608 1.00 93.31 162 GLY A C 1
ATOM 1134 O O . GLY A 1 162 ? 21.536 5.564 -24.972 1.00 93.31 162 GLY A O 1
ATOM 1135 N N . VAL A 1 163 ? 22.939 7.297 -25.325 1.00 95.94 163 VAL A N 1
ATOM 1136 C CA . VAL A 1 163 ? 22.467 7.668 -26.664 1.00 95.94 163 VAL A CA 1
ATOM 1137 C C . VAL A 1 163 ? 23.469 7.149 -27.690 1.00 95.94 163 VAL A C 1
ATOM 1139 O O . VAL A 1 163 ? 24.572 7.677 -27.838 1.00 95.94 163 VAL A O 1
ATOM 1142 N N . ILE A 1 164 ? 23.099 6.085 -28.389 1.00 96.12 164 ILE A N 1
ATOM 1143 C CA . ILE A 1 164 ? 23.962 5.321 -29.284 1.00 96.12 164 ILE A CA 1
ATOM 1144 C C . ILE A 1 164 ? 23.479 5.490 -30.721 1.00 96.12 164 ILE A C 1
ATOM 1146 O O . ILE A 1 164 ? 22.341 5.174 -31.043 1.00 96.12 164 ILE A O 1
ATOM 1150 N N . ASN A 1 165 ? 24.366 5.923 -31.609 1.00 95.56 165 ASN A N 1
ATOM 1151 C CA . ASN A 1 165 ? 24.142 5.969 -33.046 1.00 95.56 165 ASN A CA 1
ATOM 1152 C C . ASN A 1 165 ? 25.257 5.195 -33.763 1.00 95.56 165 ASN A C 1
ATOM 1154 O O . ASN A 1 165 ? 26.387 5.673 -33.897 1.00 95.56 165 ASN A O 1
ATOM 1158 N N . ALA A 1 166 ? 24.950 3.975 -34.200 1.00 93.94 166 ALA A N 1
ATOM 1159 C CA . ALA A 1 166 ? 25.870 3.074 -34.886 1.00 93.94 166 ALA A CA 1
ATOM 1160 C C . ALA A 1 166 ? 25.443 2.876 -36.348 1.00 93.94 166 ALA A C 1
ATOM 1162 O O . ALA A 1 166 ? 24.655 1.995 -36.705 1.00 93.94 166 ALA A O 1
ATOM 1163 N N . SER A 1 167 ? 25.984 3.713 -37.225 1.00 89.56 167 SER A N 1
ATOM 1164 C CA . SER A 1 167 ? 25.672 3.708 -38.658 1.00 89.56 167 SER A CA 1
ATOM 1165 C C . SER A 1 167 ? 26.779 3.038 -39.484 1.00 89.56 167 SER A C 1
ATOM 1167 O O . SER A 1 167 ? 27.862 2.758 -38.971 1.00 89.56 167 SER A O 1
ATOM 1169 N N . GLY A 1 168 ? 26.531 2.758 -40.766 1.00 84.94 168 GLY A N 1
ATOM 1170 C CA . GLY A 1 168 ? 27.483 2.107 -41.677 1.00 84.94 168 GLY A CA 1
ATOM 1171 C C . GLY A 1 168 ? 26.949 0.787 -42.233 1.00 84.94 168 GLY A C 1
ATOM 1172 O O . GLY A 1 168 ? 25.754 0.533 -42.191 1.00 84.94 168 GLY A O 1
ATOM 1173 N N . SER A 1 169 ? 27.822 -0.063 -42.776 1.00 86.56 169 SER A N 1
ATOM 1174 C CA . SER A 1 169 ? 27.373 -1.303 -43.434 1.00 86.56 169 SER A CA 1
ATOM 1175 C C . SER A 1 169 ? 26.903 -2.392 -42.456 1.00 86.56 169 SER A C 1
ATOM 1177 O O . SER A 1 169 ? 26.144 -3.262 -42.861 1.00 86.56 169 SER A O 1
ATOM 1179 N N . TYR A 1 170 ? 27.365 -2.359 -41.197 1.00 89.88 170 TYR A N 1
ATOM 1180 C CA . TYR A 1 170 ? 27.181 -3.447 -40.216 1.00 89.88 170 TYR A CA 1
ATOM 1181 C C . TYR A 1 170 ? 26.789 -2.97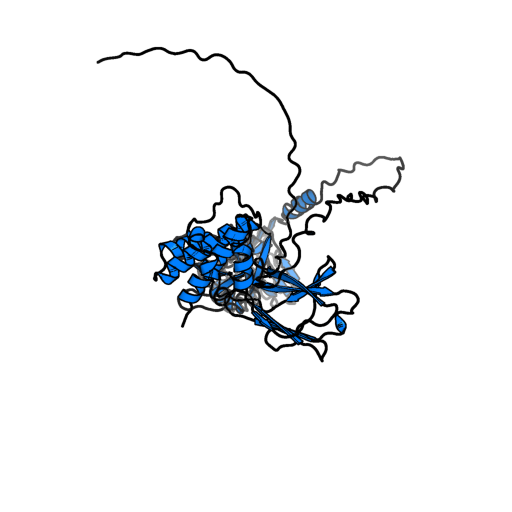3 -38.801 1.00 89.88 170 TYR A C 1
ATOM 1183 O O . TYR A 1 170 ? 26.909 -3.744 -37.856 1.00 89.88 170 TYR A O 1
ATOM 1191 N N . GLY A 1 171 ? 26.387 -1.701 -38.642 1.00 93.56 171 GLY A N 1
ATOM 1192 C CA . GLY A 1 171 ? 25.854 -1.115 -37.399 1.00 93.56 171 GLY A CA 1
ATOM 1193 C C . GLY A 1 171 ? 26.423 -1.680 -36.089 1.00 93.56 171 GLY A C 1
ATOM 1194 O O . GLY A 1 171 ? 27.548 -1.339 -35.711 1.00 93.56 171 GLY A O 1
ATOM 1195 N N . ILE A 1 172 ? 25.646 -2.522 -35.401 1.00 95.94 172 ILE A N 1
ATOM 1196 C CA . ILE A 1 172 ? 26.030 -3.209 -34.158 1.00 95.94 172 ILE A CA 1
ATOM 1197 C C . ILE A 1 172 ? 26.111 -4.725 -34.393 1.00 95.94 172 ILE A C 1
ATOM 1199 O O . ILE A 1 172 ? 25.178 -5.332 -34.914 1.00 95.94 172 ILE A O 1
ATOM 1203 N N . GLY A 1 173 ? 27.196 -5.360 -33.945 1.00 93.81 173 GLY A N 1
ATOM 1204 C CA . GLY A 1 173 ? 27.380 -6.810 -34.025 1.00 93.81 173 GLY A CA 1
ATOM 1205 C C . GLY A 1 173 ? 28.604 -7.215 -34.846 1.00 93.81 173 GLY A C 1
ATOM 1206 O O . GLY A 1 173 ? 29.687 -6.667 -34.652 1.00 93.81 173 GLY A O 1
ATOM 1207 N N . SER A 1 174 ? 28.484 -8.223 -35.709 1.00 92.44 174 SER A N 1
ATOM 1208 C CA . SER A 1 174 ? 29.599 -8.715 -36.539 1.00 92.44 174 SER A CA 1
ATOM 1209 C C . SER A 1 174 ? 29.933 -7.795 -37.717 1.00 92.44 174 SER A C 1
ATOM 1211 O O . SER A 1 174 ? 29.042 -7.218 -38.333 1.00 92.44 174 SER A O 1
ATOM 1213 N N . GLY A 1 175 ? 31.218 -7.718 -38.081 1.00 88.31 175 GLY A N 1
ATOM 1214 C CA . GLY A 1 175 ? 31.659 -7.108 -39.338 1.00 88.31 175 GLY A CA 1
ATOM 1215 C C . GLY A 1 175 ? 31.482 -8.039 -40.546 1.00 88.31 175 GLY A C 1
ATOM 1216 O O . GLY A 1 175 ? 31.052 -9.187 -40.420 1.00 88.31 175 GLY A O 1
ATOM 1217 N N . GLU A 1 176 ? 31.850 -7.556 -41.734 1.00 90.94 176 GLU A N 1
ATOM 1218 C CA . GLU A 1 176 ? 31.788 -8.316 -42.988 1.00 90.94 176 GLU A CA 1
ATOM 1219 C C . GLU A 1 176 ? 32.478 -9.678 -42.861 1.00 90.94 176 GLU A C 1
ATOM 1221 O O . GLU A 1 176 ? 33.653 -9.742 -42.507 1.00 90.94 176 GLU A O 1
ATOM 1226 N N . SER A 1 177 ? 31.782 -10.760 -43.228 1.00 89.62 177 SER A N 1
ATOM 1227 C CA . SER A 1 177 ? 32.314 -12.138 -43.193 1.00 89.62 177 SER A CA 1
ATOM 1228 C C . SER A 1 177 ? 32.866 -12.571 -41.825 1.00 89.62 177 SER A C 1
ATOM 1230 O O . SER A 1 177 ? 33.675 -13.493 -41.742 1.00 89.62 177 SER A O 1
ATOM 1232 N N . GLY A 1 178 ? 32.459 -11.886 -40.760 1.00 85.81 178 GLY A N 1
ATOM 1233 C CA . GLY A 1 178 ? 32.914 -12.117 -39.404 1.00 85.81 178 GLY A CA 1
ATOM 1234 C C . GLY A 1 178 ? 32.121 -13.189 -38.660 1.00 85.81 178 GLY A C 1
ATOM 1235 O O . GLY A 1 178 ? 30.948 -13.433 -38.947 1.00 85.81 178 GLY A O 1
ATOM 1236 N N . SER A 1 179 ? 32.746 -13.813 -37.663 1.00 91.50 179 SER A N 1
ATOM 1237 C CA . SER A 1 179 ? 32.052 -14.703 -36.728 1.00 91.50 179 SER A CA 1
ATOM 1238 C C . SER A 1 179 ? 30.971 -13.951 -35.947 1.00 91.50 179 SER A C 1
ATOM 1240 O O . SER A 1 179 ? 31.107 -12.760 -35.656 1.00 91.50 179 SER A O 1
ATOM 1242 N N . SER A 1 180 ? 29.897 -14.653 -35.582 1.00 93.62 180 SER A N 1
ATOM 1243 C CA . SER A 1 180 ? 28.719 -14.069 -34.931 1.00 93.62 180 SER A CA 1
ATOM 1244 C C . SER A 1 180 ? 29.051 -13.371 -33.605 1.00 93.62 180 SER A C 1
ATOM 1246 O O . SER A 1 180 ? 29.619 -13.981 -32.700 1.00 93.62 180 SER A O 1
ATOM 1248 N N . VAL A 1 181 ? 28.620 -12.120 -33.459 1.00 95.12 181 VAL A N 1
ATOM 1249 C CA . VAL A 1 181 ? 28.683 -11.340 -32.218 1.00 95.12 181 VAL A CA 1
ATOM 1250 C C . VAL A 1 181 ? 27.274 -11.246 -31.647 1.00 95.12 181 VAL A C 1
ATOM 1252 O O . VAL A 1 181 ? 26.356 -10.794 -32.324 1.00 95.12 181 VAL A O 1
ATOM 1255 N N . ALA A 1 182 ? 27.086 -11.713 -30.416 1.00 96.50 182 ALA A N 1
ATOM 1256 C CA . ALA A 1 182 ? 25.800 -11.622 -29.741 1.00 96.50 182 ALA A CA 1
ATOM 1257 C C . ALA A 1 182 ? 25.598 -10.212 -29.181 1.00 96.50 182 ALA A C 1
ATOM 1259 O O . ALA A 1 182 ? 26.482 -9.684 -28.504 1.00 96.50 182 ALA A O 1
ATOM 1260 N N . THR A 1 183 ? 24.430 -9.630 -29.426 1.00 97.38 183 THR A N 1
ATOM 1261 C CA . THR A 1 183 ? 24.061 -8.310 -28.913 1.00 97.38 183 THR A CA 1
ATOM 1262 C C . THR A 1 183 ? 22.944 -8.447 -27.889 1.00 97.38 183 THR A C 1
ATOM 1264 O O . THR A 1 183 ? 21.923 -9.086 -28.138 1.00 97.38 183 THR A O 1
ATOM 1267 N N . THR A 1 184 ? 23.124 -7.821 -26.736 1.00 97.25 184 THR A N 1
ATOM 1268 C CA . THR A 1 184 ? 22.138 -7.739 -25.666 1.00 97.25 184 THR A CA 1
ATOM 1269 C C . THR A 1 184 ? 21.801 -6.275 -25.423 1.00 97.25 184 THR A C 1
ATOM 1271 O O . THR A 1 184 ? 22.699 -5.472 -25.169 1.00 97.25 184 THR A O 1
ATOM 1274 N N . LEU A 1 185 ? 20.521 -5.928 -25.528 1.00 97.31 185 LEU A N 1
ATOM 1275 C CA . LEU A 1 185 ? 20.014 -4.580 -25.280 1.00 97.31 185 LEU A CA 1
ATOM 1276 C C . LEU A 1 185 ? 19.150 -4.603 -24.021 1.00 97.31 185 LEU A C 1
ATOM 1278 O O . LEU A 1 185 ? 18.235 -5.420 -23.912 1.00 97.31 185 LEU A O 1
ATOM 1282 N N . GLY A 1 186 ? 19.419 -3.705 -23.090 1.00 94.25 186 GLY A N 1
ATOM 1283 C CA . GLY A 1 186 ? 18.692 -3.588 -21.837 1.00 94.25 186 GLY A CA 1
ATOM 1284 C C . GLY A 1 186 ? 18.782 -2.174 -21.287 1.00 94.25 186 GLY A C 1
ATOM 1285 O O . GLY A 1 186 ? 19.343 -1.274 -21.909 1.00 94.25 186 GLY A O 1
ATOM 1286 N N . TYR A 1 187 ? 18.217 -1.976 -20.107 1.00 92.06 187 TYR A N 1
ATOM 1287 C CA . TYR A 1 187 ? 18.391 -0.762 -19.324 1.00 92.06 187 TYR A CA 1
ATOM 1288 C C . TYR A 1 187 ? 18.200 -1.065 -17.842 1.00 92.06 187 TYR A C 1
ATOM 1290 O O . TYR A 1 187 ? 17.674 -2.111 -17.462 1.00 92.06 187 TYR A O 1
ATOM 1298 N N . THR A 1 188 ? 18.638 -0.131 -17.008 1.00 87.88 188 THR A N 1
ATOM 1299 C CA . THR A 1 188 ? 18.395 -0.112 -15.561 1.00 87.88 188 THR A CA 1
ATOM 1300 C C . THR A 1 188 ? 17.416 1.011 -15.238 1.00 87.88 188 THR A C 1
ATOM 1302 O O . THR A 1 188 ? 17.213 1.890 -16.076 1.00 87.88 188 THR A O 1
ATOM 1305 N N . ALA A 1 189 ? 16.863 1.054 -14.023 1.00 83.69 189 ALA A N 1
ATOM 1306 C CA . ALA A 1 189 ? 16.042 2.189 -13.589 1.00 83.69 189 ALA A CA 1
ATOM 1307 C C . ALA A 1 189 ? 16.753 3.545 -13.789 1.00 83.69 189 ALA A C 1
ATOM 1309 O O . ALA A 1 189 ? 16.124 4.503 -14.221 1.00 83.69 189 ALA A O 1
ATOM 1310 N N . ALA A 1 190 ? 18.072 3.607 -13.564 1.00 85.38 190 ALA A N 1
ATOM 1311 C CA . ALA A 1 190 ? 18.860 4.833 -13.706 1.00 85.38 190 ALA A CA 1
ATOM 1312 C C . ALA A 1 190 ? 19.094 5.267 -15.165 1.00 85.38 190 ALA A C 1
ATOM 1314 O O . ALA A 1 190 ? 19.310 6.444 -15.431 1.00 85.38 190 ALA A O 1
ATOM 1315 N N . THR A 1 191 ? 19.089 4.331 -16.115 1.00 89.06 191 THR A N 1
ATOM 1316 C CA . THR A 1 191 ? 19.427 4.605 -17.524 1.00 89.06 191 THR A CA 1
ATOM 1317 C C . THR A 1 191 ? 18.220 4.582 -18.453 1.00 89.06 191 THR A C 1
ATOM 1319 O O . THR A 1 191 ? 18.335 4.994 -19.607 1.00 89.06 191 THR A O 1
ATOM 1322 N N . ARG A 1 192 ? 17.070 4.108 -17.964 1.00 89.38 192 ARG A N 1
ATOM 1323 C CA . ARG A 1 192 ? 15.848 3.879 -18.738 1.00 89.38 192 ARG A CA 1
ATOM 1324 C C . ARG A 1 192 ? 15.374 5.118 -19.486 1.00 89.38 192 ARG A C 1
ATOM 1326 O O . ARG A 1 192 ? 15.097 5.036 -20.674 1.00 89.38 192 ARG A O 1
ATOM 1333 N N . ASP A 1 193 ? 15.314 6.258 -18.810 1.00 87.25 193 ASP A N 1
ATOM 1334 C CA . ASP A 1 193 ? 14.709 7.461 -19.389 1.00 87.25 193 ASP A CA 1
ATOM 1335 C C . ASP A 1 193 ? 15.670 8.187 -20.355 1.00 87.25 193 ASP A C 1
ATOM 1337 O O . ASP A 1 193 ? 15.254 9.048 -21.126 1.00 87.25 193 ASP A O 1
ATOM 1341 N N . ALA A 1 194 ? 16.954 7.806 -20.356 1.00 90.19 194 ALA A N 1
ATOM 1342 C CA . ALA A 1 194 ? 18.002 8.401 -21.187 1.00 90.19 194 ALA A CA 1
ATOM 1343 C C . ALA A 1 194 ? 18.509 7.479 -22.313 1.00 90.19 194 ALA A C 1
ATOM 1345 O O . ALA A 1 194 ? 19.318 7.909 -23.139 1.00 90.19 194 ALA A O 1
ATOM 1346 N N . ILE A 1 195 ? 18.089 6.209 -22.352 1.00 94.31 195 ILE A N 1
ATOM 1347 C CA . ILE A 1 195 ? 18.569 5.262 -23.361 1.00 94.31 195 ILE A CA 1
ATOM 1348 C C . ILE A 1 195 ? 17.901 5.502 -24.718 1.00 94.31 195 ILE A C 1
ATOM 1350 O O . ILE A 1 195 ? 16.677 5.576 -24.839 1.00 94.31 195 ILE A O 1
ATOM 1354 N N . SER A 1 196 ? 18.719 5.581 -25.762 1.00 96.31 196 SER A N 1
ATOM 1355 C CA . SER A 1 196 ? 18.273 5.712 -27.147 1.00 96.31 196 SER A CA 1
ATOM 1356 C C . SER A 1 196 ? 19.294 5.049 -28.060 1.00 96.31 196 SER A C 1
ATOM 1358 O O . SER A 1 196 ? 20.463 5.420 -28.041 1.00 96.31 196 SER A O 1
ATOM 1360 N N . ILE A 1 197 ? 18.898 4.038 -28.830 1.00 97.44 197 ILE A N 1
ATOM 1361 C CA . ILE A 1 197 ? 19.817 3.255 -29.665 1.00 97.44 197 ILE A CA 1
ATOM 1362 C C . ILE A 1 197 ? 19.312 3.269 -31.099 1.00 97.44 197 ILE A C 1
ATOM 1364 O O . ILE A 1 197 ? 18.254 2.725 -31.395 1.00 97.44 197 ILE A O 1
ATOM 1368 N N . THR A 1 198 ? 20.098 3.838 -32.001 1.00 96.94 198 THR A N 1
ATOM 1369 C CA . THR A 1 198 ? 19.868 3.785 -33.441 1.00 96.94 198 THR A CA 1
ATOM 1370 C C . THR A 1 198 ? 21.007 3.019 -34.091 1.00 96.94 198 THR A C 1
ATOM 1372 O O . THR A 1 198 ? 22.179 3.375 -33.934 1.00 96.94 198 THR A O 1
ATOM 1375 N N . ALA A 1 199 ? 20.681 1.974 -34.847 1.00 96.25 199 ALA A N 1
ATOM 1376 C CA . ALA A 1 199 ? 21.670 1.226 -35.606 1.00 96.25 199 ALA A CA 1
ATOM 1377 C C . ALA A 1 199 ? 21.189 0.964 -37.028 1.00 96.25 199 ALA A C 1
ATOM 1379 O O . ALA A 1 199 ? 20.077 0.500 -37.245 1.00 96.25 199 ALA A O 1
ATOM 1380 N N . SER A 1 200 ? 22.069 1.212 -37.995 1.00 94.44 200 SER A N 1
ATOM 1381 C CA . SER A 1 200 ? 21.790 0.915 -39.412 1.00 94.44 200 SER A CA 1
ATOM 1382 C C . SER A 1 200 ? 21.526 -0.569 -39.686 1.00 94.44 200 SER A C 1
ATOM 1384 O O . SER A 1 200 ? 20.809 -0.938 -40.608 1.00 94.44 200 SER A O 1
ATOM 1386 N N . SER A 1 201 ? 22.130 -1.445 -38.887 1.00 94.31 201 SER A N 1
ATOM 1387 C CA . SER A 1 201 ? 21.889 -2.881 -38.928 1.00 94.31 201 SER A CA 1
ATOM 1388 C C . SER A 1 201 ? 22.335 -3.544 -37.631 1.00 94.31 201 SER A C 1
ATOM 1390 O O . SER A 1 201 ? 23.216 -3.036 -36.932 1.00 94.31 201 SER A O 1
ATOM 1392 N N . TYR A 1 202 ? 21.745 -4.703 -37.345 1.00 93.31 202 TYR A N 1
ATOM 1393 C CA . TYR A 1 202 ? 22.233 -5.649 -36.350 1.00 93.31 202 TYR A CA 1
ATOM 1394 C C . TYR A 1 202 ? 22.735 -6.927 -37.031 1.00 93.31 202 TYR A C 1
ATOM 1396 O O . TYR A 1 202 ? 22.030 -7.512 -37.857 1.00 93.31 202 TYR A O 1
ATOM 1404 N N . ALA A 1 203 ? 23.946 -7.370 -36.687 1.00 89.81 203 ALA A N 1
ATOM 1405 C CA . ALA A 1 203 ? 24.563 -8.574 -37.245 1.00 89.81 203 ALA A CA 1
ATOM 1406 C C . ALA A 1 203 ? 24.910 -9.589 -36.143 1.00 89.81 203 ALA A C 1
ATOM 1408 O O . ALA A 1 203 ? 25.737 -9.317 -35.277 1.00 89.81 203 ALA A O 1
ATOM 1409 N N . GLY A 1 204 ? 24.306 -10.779 -36.203 1.00 90.38 204 GLY A N 1
ATOM 1410 C CA . GLY A 1 204 ? 24.357 -11.782 -35.130 1.00 90.38 204 GLY A CA 1
ATOM 1411 C C . GLY A 1 204 ? 23.083 -11.778 -34.271 1.00 90.38 204 GLY A C 1
ATOM 1412 O O . GLY A 1 204 ? 22.182 -10.982 -34.524 1.00 90.38 204 GLY A O 1
ATOM 1413 N N . PRO A 1 205 ? 22.946 -12.691 -33.293 1.00 95.19 205 PRO A N 1
ATOM 1414 C CA . PRO A 1 205 ? 21.742 -12.802 -32.478 1.00 95.19 205 PRO A CA 1
ATOM 1415 C C . PRO A 1 205 ? 21.575 -11.573 -31.580 1.00 95.19 205 PRO A C 1
ATOM 1417 O O . PRO A 1 205 ? 22.515 -11.171 -30.891 1.00 95.19 205 PRO A O 1
ATOM 1420 N N . VAL A 1 206 ? 20.362 -11.018 -31.551 1.00 97.38 206 VAL A N 1
ATOM 1421 C CA . VAL A 1 206 ? 19.986 -9.903 -30.673 1.00 97.38 206 VAL A CA 1
ATOM 1422 C C . VAL A 1 206 ? 19.002 -10.395 -29.618 1.00 97.38 206 VAL A C 1
ATOM 1424 O O . VAL A 1 206 ? 18.037 -11.088 -29.937 1.00 97.38 206 VAL A O 1
ATOM 1427 N N . THR A 1 207 ? 19.239 -10.036 -28.360 1.00 97.25 207 THR A N 1
ATOM 1428 C CA . THR A 1 207 ? 18.325 -10.289 -27.239 1.00 97.25 207 THR A CA 1
ATOM 1429 C C . THR A 1 207 ? 17.976 -8.977 -26.555 1.00 97.25 207 THR A C 1
ATOM 1431 O O . THR A 1 207 ? 18.871 -8.201 -26.224 1.00 97.25 207 THR A O 1
ATOM 1434 N N . LEU A 1 208 ? 16.688 -8.748 -26.326 1.00 95.69 208 LEU A N 1
ATOM 1435 C CA . LEU A 1 208 ? 16.198 -7.675 -25.472 1.00 95.69 208 LEU A CA 1
ATOM 1436 C C . LEU A 1 208 ? 16.054 -8.223 -24.048 1.00 95.69 208 LEU A C 1
ATOM 1438 O O . LEU A 1 208 ? 15.277 -9.149 -23.822 1.00 95.69 208 LEU A O 1
ATOM 1442 N N . GLU A 1 209 ? 16.811 -7.693 -23.092 1.00 92.25 209 GLU A N 1
ATOM 1443 C CA . GLU A 1 209 ? 16.631 -8.017 -21.668 1.00 92.25 209 GLU A CA 1
ATOM 1444 C C . GLU A 1 209 ? 15.399 -7.321 -21.084 1.00 92.25 209 GLU A C 1
ATOM 1446 O O . GLU A 1 209 ? 14.751 -7.859 -20.191 1.00 92.25 209 GLU A O 1
ATOM 1451 N N . GLN A 1 210 ? 15.064 -6.146 -21.617 1.00 90.06 210 GLN A N 1
ATOM 1452 C CA . GLN A 1 210 ? 13.932 -5.315 -21.216 1.00 90.06 210 GLN A CA 1
ATOM 1453 C C . GLN A 1 210 ? 13.118 -4.896 -22.448 1.00 90.06 210 GLN A C 1
ATOM 1455 O O . GLN A 1 210 ? 13.643 -4.963 -23.562 1.00 90.06 210 GLN A O 1
ATOM 1460 N N . PRO A 1 211 ? 11.845 -4.492 -22.298 1.00 90.50 211 PRO A N 1
ATOM 1461 C CA . PRO A 1 211 ? 11.036 -4.071 -23.433 1.00 90.50 211 PRO A CA 1
ATOM 1462 C C . PRO A 1 211 ? 11.498 -2.732 -24.026 1.00 90.50 211 PRO A C 1
ATOM 1464 O O . PRO A 1 211 ? 11.736 -1.762 -23.314 1.00 90.50 211 PRO A O 1
ATOM 1467 N N . PHE A 1 212 ? 11.557 -2.654 -25.352 1.00 93.31 212 PHE A N 1
ATOM 1468 C CA . PHE A 1 212 ? 11.852 -1.419 -26.089 1.00 93.31 212 PHE A CA 1
ATOM 1469 C C . PHE A 1 212 ? 10.675 -1.042 -26.983 1.00 93.31 212 PHE A C 1
ATOM 1471 O O . PHE A 1 212 ? 9.858 -1.887 -27.339 1.00 93.31 212 PHE A O 1
ATOM 1478 N N . THR A 1 213 ? 10.613 0.215 -27.404 1.00 92.75 213 THR A N 1
ATOM 1479 C CA . THR A 1 213 ? 9.741 0.644 -28.501 1.00 92.75 213 THR A CA 1
ATOM 1480 C C . THR A 1 213 ? 10.578 1.269 -29.603 1.00 92.75 213 THR A C 1
ATOM 1482 O O . THR A 1 213 ? 11.582 1.927 -29.335 1.00 92.75 213 THR A O 1
ATOM 1485 N N . ASN A 1 214 ? 10.173 1.049 -30.851 1.00 93.44 214 ASN A N 1
ATOM 1486 C CA . ASN A 1 214 ? 10.779 1.698 -32.017 1.00 93.44 214 ASN A CA 1
ATOM 1487 C C . ASN A 1 214 ? 9.953 2.905 -32.512 1.00 93.44 214 ASN A C 1
ATOM 1489 O O . ASN A 1 214 ? 10.116 3.367 -33.644 1.00 93.44 214 ASN A O 1
ATOM 1493 N N . GLY A 1 215 ? 8.996 3.358 -31.692 1.00 88.69 215 GLY A N 1
ATOM 1494 C CA . GLY A 1 215 ? 8.032 4.416 -32.000 1.00 88.69 215 GLY A CA 1
ATOM 1495 C C . GLY A 1 215 ? 6.813 3.954 -32.806 1.00 88.69 215 GLY A C 1
ATOM 1496 O O . GLY A 1 215 ? 5.800 4.645 -32.818 1.00 88.69 215 GLY A O 1
ATOM 1497 N N . SER A 1 216 ? 6.878 2.789 -33.459 1.00 88.50 216 SER A N 1
ATOM 1498 C CA . SER A 1 216 ? 5.753 2.198 -34.207 1.00 88.50 216 SER A CA 1
ATOM 1499 C C . SER A 1 216 ? 5.226 0.906 -33.583 1.00 88.50 216 SER A C 1
ATOM 1501 O O . SER A 1 216 ? 4.068 0.544 -33.790 1.00 88.50 216 SER A O 1
ATOM 1503 N N . LYS A 1 217 ? 6.076 0.180 -32.856 1.00 89.31 217 LYS A N 1
ATOM 1504 C CA . LYS A 1 217 ? 5.761 -1.108 -32.248 1.00 89.31 217 LYS A CA 1
ATOM 1505 C C . LYS A 1 217 ? 6.561 -1.309 -30.967 1.00 89.31 217 LYS A C 1
ATOM 1507 O O . LYS A 1 217 ? 7.753 -1.005 -30.913 1.00 89.31 217 LYS A O 1
ATOM 1512 N N . ASP A 1 218 ? 5.900 -1.921 -29.996 1.00 89.62 218 ASP A N 1
ATOM 1513 C CA . ASP A 1 218 ? 6.515 -2.355 -28.750 1.00 89.62 218 ASP A CA 1
ATOM 1514 C C . ASP A 1 218 ? 7.111 -3.758 -28.912 1.00 89.62 218 ASP A C 1
ATOM 1516 O O . ASP A 1 218 ? 6.508 -4.671 -29.492 1.00 89.62 218 ASP A O 1
ATOM 1520 N N . LEU A 1 219 ? 8.329 -3.918 -28.413 1.00 90.81 219 LEU A N 1
ATOM 1521 C CA . LEU A 1 219 ? 9.153 -5.109 -28.522 1.00 90.81 219 LEU A CA 1
ATOM 1522 C C . LEU A 1 219 ? 9.347 -5.671 -27.117 1.00 90.81 219 LEU A C 1
ATOM 1524 O O . LEU A 1 219 ? 10.027 -5.071 -26.289 1.00 90.81 219 LEU A O 1
ATOM 1528 N N . GLY A 1 220 ? 8.723 -6.816 -26.841 1.00 88.38 220 GLY A N 1
ATOM 1529 C CA . GLY A 1 220 ? 8.874 -7.500 -25.558 1.00 88.38 220 GLY A CA 1
ATOM 1530 C C . GLY A 1 220 ? 10.284 -8.073 -25.353 1.00 88.38 220 GLY A C 1
ATOM 1531 O O . GLY A 1 220 ? 11.034 -8.227 -26.321 1.00 88.38 220 GLY A O 1
ATOM 1532 N N . PRO A 1 221 ? 10.642 -8.429 -24.108 1.00 90.62 221 PRO A N 1
ATOM 1533 C CA . PRO A 1 221 ? 11.918 -9.070 -23.814 1.00 90.62 221 PRO A CA 1
ATOM 1534 C C . PRO A 1 221 ? 12.038 -10.432 -24.515 1.00 90.62 221 PRO A C 1
ATOM 1536 O O . PRO A 1 221 ? 11.050 -11.148 -24.705 1.00 90.62 221 PRO A O 1
ATOM 1539 N N . GLY A 1 222 ? 13.265 -10.811 -24.871 1.00 93.62 222 GLY A N 1
ATOM 1540 C CA . GLY A 1 222 ? 13.592 -12.078 -25.522 1.00 93.62 222 GLY A CA 1
ATOM 1541 C C . GLY A 1 222 ? 14.426 -11.930 -26.794 1.00 93.62 222 GLY A C 1
ATOM 1542 O O . GLY A 1 222 ? 14.931 -10.858 -27.127 1.00 93.62 222 GLY A O 1
ATOM 1543 N N . ALA A 1 223 ? 14.607 -13.047 -27.501 1.00 96.12 223 ALA A N 1
ATOM 1544 C CA . ALA A 1 223 ? 15.359 -13.080 -28.751 1.00 96.12 223 ALA A CA 1
ATOM 1545 C C . ALA A 1 223 ? 14.588 -12.376 -29.878 1.00 96.12 223 ALA A C 1
ATOM 1547 O O . ALA A 1 223 ? 13.420 -12.684 -30.131 1.00 96.12 223 ALA A O 1
ATOM 1548 N N . VAL A 1 224 ? 15.259 -11.477 -30.595 1.00 95.75 224 VAL A N 1
ATOM 1549 C CA . VAL A 1 224 ? 14.685 -10.804 -31.763 1.00 95.75 224 VAL A CA 1
ATOM 1550 C C . VAL A 1 224 ? 14.933 -11.656 -33.000 1.00 95.75 224 VAL A C 1
ATOM 1552 O O . VAL A 1 224 ? 16.070 -11.994 -33.320 1.00 95.75 224 VAL A O 1
ATOM 1555 N N . THR A 1 225 ? 13.859 -12.010 -33.698 1.00 93.44 225 THR A N 1
ATOM 1556 C CA . THR A 1 225 ? 13.909 -12.843 -34.911 1.00 93.44 225 THR A CA 1
ATOM 1557 C C . THR A 1 225 ? 13.712 -12.043 -36.199 1.00 93.44 225 THR A C 1
ATOM 1559 O O . THR A 1 225 ? 14.107 -12.505 -37.265 1.00 93.44 225 THR A O 1
ATOM 1562 N N . ASP A 1 226 ? 13.150 -10.836 -36.104 1.00 94.12 226 ASP A N 1
ATOM 1563 C CA . ASP A 1 226 ? 12.927 -9.916 -37.220 1.00 94.12 226 ASP A CA 1
ATOM 1564 C C . ASP A 1 226 ? 13.682 -8.601 -36.984 1.00 94.12 226 ASP A C 1
ATOM 1566 O O . ASP A 1 226 ? 13.215 -7.707 -36.277 1.00 94.12 226 ASP A O 1
ATOM 1570 N N . PHE A 1 227 ? 14.874 -8.485 -37.573 1.00 93.75 227 PHE A N 1
ATOM 1571 C CA . PHE A 1 227 ? 15.709 -7.289 -37.435 1.00 93.75 227 PHE A CA 1
ATOM 1572 C C . PHE A 1 227 ? 15.180 -6.082 -38.208 1.00 93.75 227 PHE A C 1
ATOM 1574 O O . PHE A 1 227 ? 15.657 -4.977 -37.955 1.00 93.75 227 PHE A O 1
ATOM 1581 N N . SER A 1 228 ? 14.172 -6.229 -39.080 1.00 94.19 228 SER A N 1
ATOM 1582 C CA . SER A 1 228 ? 13.537 -5.057 -39.701 1.00 94.19 228 SER A CA 1
ATOM 1583 C C . SER A 1 228 ? 12.863 -4.145 -38.670 1.00 94.19 228 SER A C 1
ATOM 1585 O O . SER A 1 228 ? 12.687 -2.962 -38.922 1.00 94.19 228 SER A O 1
ATOM 1587 N N . LEU A 1 229 ? 12.550 -4.676 -37.481 1.00 93.44 229 LEU A N 1
ATOM 1588 C CA . LEU A 1 229 ? 11.987 -3.915 -36.366 1.00 93.44 229 LEU A CA 1
ATOM 1589 C C . LEU A 1 229 ? 13.029 -3.067 -35.618 1.00 93.44 229 LEU A C 1
ATOM 1591 O O . LEU A 1 229 ? 12.642 -2.182 -34.855 1.00 93.44 229 LEU A O 1
ATOM 1595 N N . LEU A 1 230 ? 14.321 -3.357 -35.806 1.00 95.44 230 LEU A N 1
ATOM 1596 C CA . LEU A 1 230 ? 15.434 -2.689 -35.125 1.00 95.44 230 LEU A CA 1
ATOM 1597 C C . LEU A 1 230 ? 16.247 -1.798 -36.071 1.00 95.44 230 LEU A C 1
ATOM 1599 O O . LEU A 1 230 ? 16.654 -0.704 -35.693 1.00 95.44 230 LEU A O 1
ATOM 1603 N N . ASN A 1 231 ? 16.518 -2.288 -37.283 1.00 94.25 231 ASN A N 1
ATOM 1604 C CA . ASN A 1 231 ? 17.394 -1.626 -38.245 1.00 94.25 231 ASN A CA 1
ATOM 1605 C C . ASN A 1 231 ? 16.811 -0.276 -38.673 1.00 94.25 231 ASN A C 1
ATOM 1607 O O . ASN A 1 231 ? 15.631 -0.189 -38.997 1.00 94.25 231 ASN A O 1
ATOM 1611 N N . ASP A 1 232 ? 17.653 0.756 -38.685 1.00 94.38 232 ASP A N 1
ATOM 1612 C CA . ASP A 1 232 ? 17.301 2.139 -39.037 1.00 94.38 232 ASP A CA 1
ATOM 1613 C C . ASP A 1 232 ? 16.183 2.756 -38.175 1.00 94.38 232 ASP A C 1
ATOM 1615 O O . ASP A 1 232 ? 15.671 3.835 -38.479 1.00 94.38 232 ASP A O 1
ATOM 1619 N N . HIS A 1 233 ? 15.846 2.112 -37.056 1.00 95.44 233 HIS A N 1
ATOM 1620 C CA . HIS A 1 233 ? 14.927 2.628 -36.060 1.00 95.44 233 HIS A CA 1
ATOM 1621 C C . HIS A 1 233 ? 15.679 3.097 -34.815 1.00 95.44 233 HIS A C 1
ATOM 1623 O O . HIS A 1 233 ? 16.732 2.571 -34.454 1.00 95.44 233 HIS A O 1
ATOM 1629 N N . THR A 1 234 ? 15.108 4.090 -34.138 1.00 96.19 234 THR A N 1
ATOM 1630 C CA . THR A 1 234 ? 15.543 4.484 -32.800 1.00 96.19 234 THR A CA 1
ATOM 1631 C C . THR A 1 234 ? 14.767 3.673 -31.778 1.00 96.19 234 THR A C 1
ATOM 1633 O O . THR A 1 234 ? 13.546 3.780 -31.697 1.00 96.19 234 THR A O 1
ATOM 1636 N N . LEU A 1 235 ? 15.487 2.869 -31.007 1.00 96.56 235 LEU A N 1
ATOM 1637 C CA . LEU A 1 235 ? 14.955 2.098 -29.897 1.00 96.56 235 LEU A CA 1
ATOM 1638 C C . LEU A 1 235 ? 15.096 2.908 -28.613 1.00 96.56 235 LEU A C 1
ATOM 1640 O O . LEU A 1 235 ? 16.208 3.272 -28.232 1.00 96.56 235 LEU A O 1
ATOM 1644 N N . THR A 1 236 ? 13.987 3.144 -27.928 1.00 95.19 236 THR A N 1
ATOM 1645 C CA . THR A 1 236 ? 13.965 3.734 -26.584 1.00 95.19 236 THR A CA 1
ATOM 1646 C C . THR A 1 236 ? 13.347 2.751 -25.605 1.00 95.19 236 THR A C 1
ATOM 1648 O O . THR A 1 236 ? 12.610 1.844 -26.012 1.00 95.19 236 THR A O 1
ATOM 1651 N N . ALA A 1 237 ? 13.637 2.915 -24.315 1.00 91.62 237 ALA A N 1
ATOM 1652 C CA . ALA A 1 237 ? 12.962 2.126 -23.295 1.00 91.62 237 ALA A CA 1
ATOM 1653 C C . ALA A 1 237 ? 11.443 2.268 -23.436 1.00 91.62 237 ALA A C 1
ATOM 1655 O O . ALA A 1 237 ? 10.924 3.368 -23.652 1.00 91.62 237 ALA A O 1
ATOM 1656 N N . TRP A 1 238 ? 10.728 1.151 -23.330 1.00 87.94 238 TRP A N 1
ATOM 1657 C CA . TRP A 1 238 ? 9.278 1.195 -23.261 1.00 87.94 238 TRP A CA 1
ATOM 1658 C C . TRP A 1 238 ? 8.863 1.447 -21.811 1.00 87.94 238 TRP A C 1
ATOM 1660 O O . TRP A 1 238 ? 9.207 0.676 -20.914 1.00 87.94 238 TRP A O 1
ATOM 1670 N N . ILE A 1 239 ? 8.133 2.537 -21.577 1.00 87.25 239 ILE A N 1
ATOM 1671 C CA . ILE A 1 239 ? 7.669 2.907 -20.241 1.00 87.25 239 ILE A CA 1
ATOM 1672 C C . ILE A 1 239 ? 6.209 2.461 -20.100 1.00 87.25 239 ILE A C 1
ATOM 1674 O O . ILE A 1 239 ? 5.358 2.935 -20.859 1.00 87.25 239 ILE A O 1
ATOM 1678 N N . PRO A 1 240 ? 5.891 1.562 -19.150 1.00 88.81 240 PRO A N 1
ATOM 1679 C CA . PRO A 1 240 ? 4.524 1.113 -18.953 1.00 88.81 240 PRO A CA 1
ATOM 1680 C C . PRO A 1 240 ? 3.620 2.268 -18.552 1.00 88.81 240 PRO A C 1
ATOM 1682 O O . PRO A 1 240 ? 3.963 3.060 -17.678 1.00 88.81 240 PRO A O 1
ATOM 1685 N N . VAL A 1 241 ? 2.433 2.307 -19.153 1.00 91.25 241 VAL A N 1
ATOM 1686 C CA . VAL A 1 241 ? 1.356 3.214 -18.761 1.00 91.25 241 VAL A CA 1
ATOM 1687 C C . VAL A 1 241 ? 0.307 2.416 -17.995 1.00 91.25 241 VAL A C 1
ATOM 1689 O O . VAL A 1 241 ? -0.211 1.418 -18.499 1.00 91.25 241 VAL A O 1
ATOM 1692 N N . VAL A 1 242 ? -0.006 2.856 -16.782 1.00 95.00 242 VAL A N 1
ATOM 1693 C CA . VAL A 1 242 ? -1.111 2.346 -15.964 1.00 95.00 242 VAL A CA 1
ATOM 1694 C C . VAL A 1 242 ? -2.183 3.416 -15.820 1.00 95.00 242 VAL A C 1
ATOM 1696 O O . VAL A 1 242 ? -1.895 4.613 -15.871 1.00 95.00 242 VAL A O 1
ATOM 1699 N N . THR A 1 243 ? -3.424 2.986 -15.615 1.00 95.12 243 THR A N 1
ATOM 1700 C CA . THR A 1 243 ? -4.547 3.906 -15.388 1.00 95.12 243 THR A CA 1
ATOM 1701 C C . THR A 1 243 ? -5.067 3.737 -13.970 1.00 95.12 243 THR A C 1
ATOM 1703 O O . THR A 1 243 ? -5.329 2.610 -13.554 1.00 95.12 243 THR A O 1
ATOM 1706 N N . ILE A 1 244 ? -5.203 4.830 -13.212 1.00 95.81 244 ILE A N 1
ATOM 1707 C CA . ILE A 1 244 ? -5.926 4.811 -11.935 1.00 95.81 244 ILE A CA 1
ATOM 1708 C C . ILE A 1 244 ? -7.430 4.832 -12.217 1.00 95.81 244 ILE A C 1
ATOM 1710 O O . ILE A 1 244 ? -7.962 5.779 -12.800 1.00 95.81 244 ILE A O 1
ATOM 1714 N N . GLU A 1 245 ? -8.105 3.779 -11.773 1.00 95.00 245 GLU A N 1
ATOM 1715 C CA . GLU A 1 245 ? -9.537 3.552 -11.979 1.00 95.00 245 GLU A CA 1
ATOM 1716 C C . GLU A 1 245 ? -10.373 4.115 -10.825 1.00 95.00 245 GLU A C 1
ATOM 1718 O O . GLU A 1 245 ? -11.497 4.575 -11.015 1.00 95.00 245 GLU A O 1
ATOM 1723 N N . GLY A 1 246 ? -9.812 4.135 -9.614 1.00 94.19 246 GLY A N 1
ATOM 1724 C CA . GLY A 1 246 ? -10.468 4.737 -8.462 1.00 94.19 246 GLY A CA 1
ATOM 1725 C C . GLY A 1 246 ? -9.768 4.464 -7.139 1.00 94.19 246 GLY A C 1
ATOM 1726 O O . GLY A 1 246 ? -8.793 3.714 -7.063 1.00 94.19 246 GLY A O 1
ATOM 1727 N N . VAL A 1 247 ? -10.304 5.077 -6.085 1.00 95.94 247 VAL A N 1
ATOM 1728 C CA . VAL A 1 247 ? -9.871 4.891 -4.696 1.00 95.94 247 VAL A CA 1
ATOM 1729 C C . VAL A 1 247 ? -11.107 4.677 -3.822 1.00 95.94 247 VAL A C 1
ATOM 1731 O O . VAL A 1 247 ? -12.101 5.384 -3.983 1.00 95.94 247 VAL A O 1
ATOM 1734 N N . THR A 1 248 ? -11.068 3.703 -2.909 1.00 95.94 248 THR A N 1
ATOM 1735 C CA . THR A 1 248 ? -12.179 3.405 -1.980 1.00 95.94 248 THR A CA 1
ATOM 1736 C C . THR A 1 248 ? -11.683 3.095 -0.575 1.00 95.94 248 THR A C 1
ATOM 1738 O O . THR A 1 248 ? -10.606 2.523 -0.448 1.00 95.94 248 THR A O 1
ATOM 1741 N N . GLY A 1 249 ? -12.481 3.353 0.459 1.00 94.62 249 GLY A N 1
ATOM 1742 C CA . GLY A 1 249 ? -12.241 2.828 1.807 1.00 94.62 249 GLY A CA 1
ATOM 1743 C C . GLY A 1 249 ? -12.878 1.449 2.047 1.00 94.62 249 GLY A C 1
ATOM 1744 O O . GLY A 1 249 ? -13.932 1.157 1.479 1.00 94.62 249 GLY A O 1
ATOM 1745 N N . SER A 1 250 ? -12.267 0.622 2.902 1.00 91.75 250 SER A N 1
ATOM 1746 C CA . SER A 1 250 ? -12.875 -0.607 3.449 1.00 91.75 250 SER A CA 1
ATOM 1747 C C . SER A 1 250 ? -13.234 -0.437 4.922 1.00 91.75 250 SER A C 1
ATOM 1749 O O . SER A 1 250 ? -12.421 0.066 5.695 1.00 91.75 250 SER A O 1
ATOM 1751 N N . PHE A 1 251 ? -14.431 -0.906 5.294 1.00 89.81 251 PHE A N 1
ATOM 1752 C CA . PHE A 1 251 ? -14.988 -0.797 6.654 1.00 89.81 251 PHE A CA 1
ATOM 1753 C C . PHE A 1 251 ? -15.718 -2.067 7.124 1.00 89.81 251 PHE A C 1
ATOM 1755 O O . PHE A 1 251 ? -16.261 -2.090 8.223 1.00 89.81 251 PHE A O 1
ATOM 1762 N N . ASN A 1 252 ? -15.753 -3.122 6.301 1.00 83.19 252 ASN A N 1
ATOM 1763 C CA . ASN A 1 252 ? -16.304 -4.433 6.682 1.00 83.19 252 ASN A CA 1
ATOM 1764 C C . ASN A 1 252 ? -15.278 -5.297 7.446 1.00 83.19 252 ASN A C 1
ATOM 1766 O O . ASN A 1 252 ? -15.524 -6.446 7.792 1.00 83.19 252 ASN A O 1
ATOM 1770 N N . ASP A 1 253 ? -14.081 -4.757 7.642 1.00 80.88 253 ASP A N 1
ATOM 1771 C CA . ASP A 1 253 ? -12.984 -5.345 8.386 1.00 80.88 253 ASP A CA 1
ATOM 1772 C C . ASP A 1 253 ? -12.215 -4.216 9.095 1.00 80.88 253 ASP A C 1
ATOM 1774 O O . ASP A 1 253 ? -12.818 -3.344 9.736 1.00 80.88 253 ASP A O 1
ATOM 1778 N N . LYS A 1 254 ? -10.884 -4.228 9.015 1.00 84.31 254 LYS A N 1
ATOM 1779 C CA . LYS A 1 254 ? -10.049 -3.120 9.477 1.00 84.31 254 LYS A CA 1
ATOM 1780 C C . LYS A 1 254 ? -10.131 -1.943 8.498 1.00 84.31 254 LYS A C 1
ATOM 1782 O O . LYS A 1 254 ? -10.289 -2.149 7.297 1.00 84.31 254 LYS A O 1
ATOM 1787 N N . ILE A 1 255 ? -9.950 -0.720 8.994 1.00 89.12 255 ILE A N 1
ATOM 1788 C CA . ILE A 1 255 ? -9.977 0.483 8.154 1.00 89.12 255 ILE A CA 1
ATOM 1789 C C . ILE A 1 255 ? -8.813 0.442 7.156 1.00 89.12 255 ILE A C 1
ATOM 1791 O O . ILE A 1 255 ? -7.643 0.393 7.537 1.00 89.12 255 ILE A O 1
ATOM 1795 N N . LYS A 1 256 ? -9.137 0.451 5.861 1.00 92.38 256 LYS A N 1
ATOM 1796 C CA . LYS A 1 256 ? -8.146 0.454 4.774 1.00 92.38 256 LYS A CA 1
ATOM 1797 C C . LYS A 1 256 ? -8.490 1.490 3.723 1.00 92.38 256 LYS A C 1
ATOM 1799 O O . LYS A 1 256 ? -9.667 1.758 3.482 1.00 92.38 256 LYS A O 1
ATOM 1804 N N . LEU A 1 257 ? -7.467 1.982 3.035 1.00 95.94 257 LEU A N 1
ATOM 1805 C CA . LEU A 1 257 ? -7.610 2.713 1.781 1.00 95.94 257 LEU A CA 1
ATOM 1806 C C . LEU A 1 257 ? -7.140 1.823 0.626 1.00 95.94 257 LEU A C 1
ATOM 1808 O O . LEU A 1 257 ? -6.046 1.260 0.675 1.00 95.94 257 LEU A O 1
ATOM 1812 N N . ASN A 1 258 ? -7.978 1.682 -0.398 1.00 97.25 258 ASN A N 1
ATOM 1813 C CA . ASN A 1 258 ? -7.754 0.813 -1.549 1.00 97.25 258 ASN A CA 1
ATOM 1814 C C . ASN A 1 258 ? -7.607 1.643 -2.823 1.00 97.25 258 ASN A C 1
ATOM 1816 O O . ASN A 1 258 ? -8.483 2.456 -3.114 1.00 97.25 258 ASN A O 1
ATOM 1820 N N . TYR A 1 259 ? -6.573 1.366 -3.607 1.00 98.00 259 TYR A N 1
ATOM 1821 C CA . TYR A 1 259 ? -6.336 1.917 -4.939 1.00 98.00 259 TYR A CA 1
ATOM 1822 C C . TYR A 1 259 ? -6.579 0.836 -5.984 1.00 98.00 259 TYR A C 1
ATOM 1824 O O . TYR A 1 259 ? -6.182 -0.315 -5.779 1.00 98.00 259 TYR A O 1
ATOM 1832 N N . TYR A 1 260 ? -7.197 1.209 -7.102 1.00 98.12 260 TYR A N 1
ATOM 1833 C CA . TYR A 1 260 ? -7.459 0.295 -8.209 1.00 98.12 260 TYR A CA 1
ATOM 1834 C C . TYR A 1 260 ? -6.789 0.788 -9.479 1.00 98.12 260 TYR A C 1
ATOM 1836 O O . TYR A 1 260 ? -7.029 1.917 -9.908 1.00 98.12 260 TYR A O 1
ATOM 1844 N N . PHE A 1 261 ? -5.969 -0.068 -10.081 1.00 97.62 261 PHE A N 1
ATOM 1845 C CA . PHE A 1 261 ? -5.263 0.243 -11.317 1.00 97.62 261 PHE A CA 1
ATOM 1846 C C . PHE A 1 261 ? -5.642 -0.725 -12.434 1.00 97.62 261 PHE A C 1
ATOM 1848 O O . PHE A 1 261 ? -5.686 -1.943 -12.235 1.00 97.62 261 PHE A O 1
ATOM 1855 N N . SER A 1 262 ? -5.827 -0.196 -13.639 1.00 96.50 262 SER A N 1
ATOM 1856 C CA . SER A 1 262 ? -5.713 -0.983 -14.862 1.00 96.50 262 SER A CA 1
ATOM 1857 C C . SER A 1 262 ? -4.230 -1.130 -15.202 1.00 96.50 262 SER A C 1
ATOM 1859 O O . SER A 1 262 ? -3.525 -0.139 -15.421 1.00 96.50 262 SER A O 1
ATOM 1861 N N . ILE A 1 263 ? -3.747 -2.375 -15.166 1.00 96.00 263 ILE A N 1
ATOM 1862 C CA . ILE A 1 263 ? -2.330 -2.725 -15.296 1.00 96.00 263 ILE A CA 1
ATOM 1863 C C . ILE A 1 263 ? -2.116 -3.478 -16.617 1.00 96.00 263 ILE A C 1
ATOM 1865 O O . ILE A 1 263 ? -2.797 -4.478 -16.860 1.00 96.00 263 ILE A O 1
ATOM 1869 N N . PRO A 1 264 ? -1.168 -3.051 -17.472 1.00 92.62 264 PRO A N 1
ATOM 1870 C CA . PRO A 1 264 ? -0.888 -3.721 -18.733 1.00 92.62 264 PRO A CA 1
ATOM 1871 C C . PRO A 1 264 ? -0.225 -5.090 -18.517 1.00 92.62 264 PRO A C 1
ATOM 1873 O O . PRO A 1 264 ? 0.533 -5.301 -17.568 1.00 92.62 264 PRO A O 1
ATOM 1876 N N . GLN A 1 265 ? -0.448 -6.011 -19.462 1.00 89.50 265 GLN A N 1
ATOM 1877 C CA . GLN A 1 265 ? -0.016 -7.415 -19.376 1.00 89.50 265 GLN A CA 1
ATOM 1878 C C . GLN A 1 265 ? 1.478 -7.604 -19.087 1.00 89.50 265 GLN A C 1
ATOM 1880 O O . GLN A 1 265 ? 1.876 -8.589 -18.472 1.00 89.50 265 GLN A O 1
ATOM 1885 N N . ILE A 1 266 ? 2.321 -6.681 -19.528 1.00 86.44 266 ILE A N 1
ATOM 1886 C CA . ILE A 1 266 ? 3.764 -6.761 -19.319 1.00 86.44 266 ILE A CA 1
ATOM 1887 C C . ILE A 1 266 ? 4.174 -6.538 -17.860 1.00 86.44 266 ILE A C 1
ATOM 1889 O O . ILE A 1 266 ? 4.999 -7.300 -17.367 1.00 86.44 266 ILE A O 1
ATOM 1893 N N . LEU A 1 267 ? 3.528 -5.618 -17.135 1.00 92.44 267 LEU A N 1
ATOM 1894 C CA . LEU A 1 267 ? 3.715 -5.494 -15.684 1.00 92.44 267 LEU A CA 1
ATOM 1895 C C . LEU A 1 267 ? 3.107 -6.687 -14.935 1.00 92.44 267 LEU A C 1
ATOM 1897 O O . LEU A 1 267 ? 3.643 -7.108 -13.920 1.00 92.44 267 LEU A O 1
ATOM 1901 N N . LEU A 1 268 ? 2.023 -7.277 -15.452 1.00 93.88 268 LEU A N 1
ATOM 1902 C CA . LEU A 1 268 ? 1.438 -8.504 -14.887 1.00 93.88 268 LEU A CA 1
ATOM 1903 C C . LEU A 1 268 ? 2.324 -9.743 -15.097 1.00 93.88 268 LEU A C 1
ATOM 1905 O O . LEU A 1 268 ? 2.265 -10.699 -14.322 1.00 93.88 268 LEU A O 1
ATOM 1909 N N . SER A 1 269 ? 3.121 -9.747 -16.166 1.00 90.00 269 SER A N 1
ATOM 1910 C CA . SER A 1 269 ? 4.035 -10.845 -16.502 1.00 90.00 269 SER A CA 1
ATOM 1911 C C . SER A 1 269 ? 5.378 -10.713 -15.777 1.00 90.00 269 SER A C 1
ATOM 1913 O O . SER A 1 269 ? 6.046 -11.724 -15.530 1.00 90.00 269 SER A O 1
ATOM 1915 N N . ASP A 1 270 ? 5.747 -9.489 -15.395 1.00 89.50 270 ASP A N 1
ATOM 1916 C CA . ASP A 1 270 ? 6.910 -9.193 -14.567 1.00 89.50 270 ASP A CA 1
ATOM 1917 C C . ASP A 1 270 ? 6.716 -9.736 -13.140 1.00 89.50 270 ASP A C 1
ATOM 1919 O O . ASP A 1 270 ? 5.776 -9.397 -12.423 1.00 89.50 270 ASP A O 1
ATOM 1923 N N . GLN A 1 271 ? 7.619 -10.624 -12.722 1.00 92.25 271 GLN A N 1
ATOM 1924 C CA . GLN A 1 271 ? 7.556 -11.279 -11.413 1.00 92.25 271 GLN A CA 1
ATOM 1925 C C . GLN A 1 271 ? 7.834 -10.328 -10.250 1.00 92.25 271 GLN A C 1
ATOM 1927 O O . GLN A 1 271 ? 7.393 -10.591 -9.126 1.00 92.25 271 GLN A O 1
ATOM 1932 N N . ASN A 1 272 ? 8.561 -9.247 -10.518 1.00 94.25 272 ASN A N 1
ATOM 1933 C CA . ASN A 1 272 ? 9.085 -8.350 -9.503 1.00 94.25 272 ASN A CA 1
ATOM 1934 C C . ASN A 1 272 ? 8.403 -6.982 -9.516 1.00 94.25 272 ASN A C 1
ATOM 1936 O O . ASN A 1 272 ? 8.661 -6.209 -8.604 1.00 94.25 272 ASN A O 1
ATOM 1940 N N . ALA A 1 273 ? 7.534 -6.684 -10.487 1.00 96.12 273 ALA A N 1
ATOM 1941 C CA . ALA A 1 273 ? 6.811 -5.417 -10.539 1.00 96.12 273 ALA A CA 1
ATOM 1942 C C . ALA A 1 273 ? 5.898 -5.216 -9.313 1.00 96.12 273 ALA A C 1
ATOM 1944 O O . ALA A 1 273 ? 5.310 -6.163 -8.767 1.00 96.12 273 ALA A O 1
ATOM 1945 N N . TYR A 1 274 ? 5.789 -3.968 -8.856 1.00 98.12 274 TYR A N 1
ATOM 1946 C CA . TYR A 1 274 ? 5.188 -3.645 -7.563 1.00 98.12 274 TYR A CA 1
ATOM 1947 C C . TYR A 1 274 ? 4.519 -2.268 -7.527 1.00 98.12 274 TYR A C 1
ATOM 1949 O O . TYR A 1 274 ? 4.767 -1.392 -8.351 1.00 98.12 274 TYR A O 1
ATOM 1957 N N . VAL A 1 275 ? 3.660 -2.086 -6.528 1.00 98.56 275 VAL A N 1
ATOM 1958 C CA . VAL A 1 275 ? 3.046 -0.815 -6.144 1.00 98.56 275 VAL A CA 1
ATOM 1959 C C . VAL A 1 275 ? 3.541 -0.451 -4.753 1.00 98.56 275 VAL A C 1
ATOM 1961 O O . VAL A 1 275 ? 3.571 -1.309 -3.871 1.00 98.56 275 VAL A O 1
ATOM 1964 N N . THR A 1 276 ? 3.904 0.808 -4.535 1.00 98.38 276 THR A N 1
ATOM 1965 C CA . THR A 1 276 ? 4.138 1.339 -3.187 1.00 98.38 276 THR A CA 1
ATOM 1966 C C . THR A 1 276 ? 2.946 2.169 -2.754 1.00 98.38 276 THR A C 1
ATOM 1968 O O . THR A 1 276 ? 2.511 3.037 -3.512 1.00 98.38 276 THR A O 1
ATOM 1971 N N . LEU A 1 277 ? 2.451 1.938 -1.541 1.00 98.50 277 LEU A N 1
ATOM 1972 C CA . LEU A 1 277 ? 1.498 2.817 -0.866 1.00 98.50 277 LEU A CA 1
ATOM 1973 C C . LEU A 1 277 ? 2.192 3.416 0.353 1.00 98.50 277 LEU A C 1
ATOM 1975 O O . LEU A 1 277 ? 2.550 2.667 1.261 1.00 98.50 277 LEU A O 1
ATOM 1979 N N . THR A 1 278 ? 2.386 4.730 0.363 1.00 98.12 278 THR A N 1
ATOM 1980 C CA . THR A 1 278 ? 3.116 5.438 1.423 1.00 98.12 278 THR A CA 1
ATOM 1981 C C . THR A 1 278 ? 2.186 6.391 2.152 1.00 98.12 278 THR A C 1
ATOM 1983 O O . THR A 1 278 ? 1.524 7.192 1.501 1.00 98.12 278 THR A O 1
ATOM 1986 N N . ASN A 1 279 ? 2.139 6.315 3.482 1.00 96.75 279 ASN A N 1
ATOM 1987 C CA . ASN A 1 279 ? 1.583 7.380 4.311 1.00 96.75 279 ASN A CA 1
ATOM 1988 C C . ASN A 1 279 ? 2.657 8.464 4.480 1.00 96.75 279 ASN A C 1
ATOM 1990 O O . ASN A 1 279 ? 3.672 8.236 5.135 1.00 96.75 279 ASN A O 1
ATOM 1994 N N . GLU A 1 280 ? 2.432 9.633 3.883 1.00 96.31 280 GLU A N 1
ATOM 1995 C CA . GLU A 1 280 ? 3.401 10.736 3.870 1.00 96.31 280 GLU A CA 1
ATOM 1996 C C . GLU A 1 280 ? 3.632 11.347 5.263 1.00 96.31 280 GLU A C 1
ATOM 1998 O O . GLU A 1 280 ? 4.723 11.840 5.536 1.00 96.31 280 GLU A O 1
ATOM 2003 N N . SER A 1 281 ? 2.643 11.288 6.164 1.00 93.62 281 SER A N 1
ATOM 2004 C CA . SER A 1 281 ? 2.759 11.830 7.527 1.00 93.62 281 SER A CA 1
ATOM 2005 C C . SER A 1 281 ? 3.648 10.964 8.425 1.00 93.62 281 SER A C 1
ATOM 2007 O O . SER A 1 281 ? 4.353 11.481 9.287 1.00 93.62 281 SER A O 1
ATOM 2009 N N . THR A 1 282 ? 3.601 9.638 8.255 1.00 90.31 282 THR A N 1
ATOM 2010 C CA . THR A 1 282 ? 4.347 8.686 9.102 1.00 90.31 282 THR A CA 1
ATOM 2011 C C . THR A 1 282 ? 5.597 8.123 8.429 1.00 90.31 282 THR A C 1
ATOM 2013 O O . THR A 1 282 ? 6.441 7.536 9.102 1.00 90.31 282 THR A O 1
ATOM 2016 N N . GLY A 1 283 ? 5.718 8.255 7.106 1.00 91.81 283 GLY A N 1
ATOM 2017 C CA . GLY A 1 283 ? 6.755 7.605 6.301 1.00 91.81 283 GLY A CA 1
ATOM 2018 C C . GLY A 1 283 ? 6.549 6.096 6.117 1.00 91.81 283 GLY A C 1
ATOM 2019 O O . GLY A 1 283 ? 7.329 5.450 5.414 1.00 91.81 283 GLY A O 1
ATOM 2020 N N . ASN A 1 284 ? 5.502 5.514 6.714 1.00 91.19 284 ASN A N 1
ATOM 2021 C CA . ASN A 1 284 ? 5.203 4.092 6.586 1.00 91.19 284 ASN A CA 1
ATOM 2022 C C . ASN A 1 284 ? 4.825 3.765 5.139 1.00 91.19 284 ASN A C 1
ATOM 2024 O O . ASN A 1 284 ? 3.895 4.350 4.582 1.00 91.19 284 ASN A O 1
ATOM 2028 N N . SER A 1 285 ? 5.525 2.802 4.535 1.00 93.69 285 SER A N 1
ATOM 2029 C CA . SER A 1 285 ? 5.311 2.405 3.143 1.00 93.69 285 SER A CA 1
ATOM 2030 C C . SER A 1 285 ? 5.145 0.897 2.999 1.00 93.69 285 SER A C 1
ATOM 2032 O O . SER A 1 285 ? 5.942 0.113 3.517 1.00 93.69 285 SER A O 1
ATOM 2034 N N . ASN A 1 286 ? 4.128 0.492 2.241 1.00 95.38 286 ASN A N 1
ATOM 2035 C CA . ASN A 1 286 ? 3.878 -0.895 1.871 1.00 95.38 286 ASN A CA 1
ATOM 2036 C C . ASN A 1 286 ? 4.287 -1.132 0.420 1.00 95.38 286 ASN A C 1
ATOM 2038 O O . ASN A 1 286 ? 3.739 -0.508 -0.486 1.00 95.38 286 ASN A O 1
ATOM 2042 N N . THR A 1 287 ? 5.184 -2.093 0.194 1.00 97.88 287 THR A N 1
ATOM 2043 C CA . THR A 1 287 ? 5.518 -2.588 -1.149 1.00 97.88 287 THR A CA 1
ATOM 2044 C C . THR A 1 287 ? 4.682 -3.824 -1.470 1.00 97.88 287 THR A C 1
ATOM 2046 O O . THR A 1 287 ? 4.803 -4.864 -0.820 1.00 97.88 287 THR A O 1
ATOM 2049 N N . LEU A 1 288 ? 3.822 -3.713 -2.478 1.00 98.19 288 LEU A N 1
ATOM 2050 C CA . LEU A 1 288 ? 2.819 -4.706 -2.846 1.00 98.19 288 LEU A CA 1
ATOM 2051 C C . LEU A 1 288 ? 3.102 -5.239 -4.251 1.00 98.19 288 LEU A C 1
ATOM 2053 O O . LEU A 1 288 ? 3.075 -4.501 -5.229 1.00 98.19 288 LEU A O 1
ATOM 2057 N N . ASN A 1 289 ? 3.367 -6.537 -4.366 1.00 97.81 289 ASN A N 1
ATOM 2058 C CA . ASN A 1 289 ? 3.687 -7.162 -5.648 1.00 97.81 289 ASN A CA 1
ATOM 2059 C C . ASN A 1 289 ? 2.448 -7.234 -6.563 1.00 97.81 289 ASN A C 1
ATOM 2061 O O . ASN A 1 289 ? 1.403 -7.744 -6.151 1.00 97.81 289 ASN A O 1
ATOM 2065 N N . ILE A 1 290 ? 2.588 -6.784 -7.814 1.00 98.06 290 ILE A N 1
ATOM 2066 C CA . ILE A 1 290 ? 1.492 -6.723 -8.796 1.00 98.06 290 ILE A CA 1
ATOM 2067 C C . ILE A 1 290 ? 0.930 -8.115 -9.106 1.00 98.06 290 ILE A C 1
ATOM 2069 O O . ILE A 1 290 ? -0.283 -8.283 -9.205 1.00 98.06 290 ILE A O 1
ATOM 2073 N N . LYS A 1 291 ? 1.777 -9.145 -9.179 1.00 95.50 291 LYS A N 1
ATOM 2074 C CA . LYS A 1 291 ? 1.350 -10.519 -9.488 1.00 95.50 291 LYS A CA 1
ATOM 2075 C C . LYS A 1 291 ? 0.448 -11.128 -8.409 1.00 95.50 291 LYS A C 1
ATOM 2077 O O . LYS A 1 291 ? -0.298 -12.065 -8.686 1.00 95.50 291 LYS A O 1
ATOM 2082 N N . LYS A 1 292 ? 0.533 -10.626 -7.173 1.00 96.12 292 LYS A N 1
ATOM 2083 C CA . LYS A 1 292 ? -0.300 -11.065 -6.041 1.00 96.12 292 LYS A CA 1
ATOM 2084 C C . LYS A 1 292 ? -1.577 -10.237 -5.881 1.00 96.12 292 LYS A C 1
ATOM 2086 O O . LYS A 1 292 ? -2.369 -10.544 -4.994 1.00 96.12 292 LYS A O 1
ATOM 2091 N N . ALA A 1 293 ? -1.755 -9.187 -6.682 1.00 96.88 293 ALA A N 1
ATOM 2092 C CA . ALA A 1 293 ? -2.895 -8.297 -6.560 1.00 96.88 293 ALA A CA 1
ATOM 2093 C C . ALA A 1 293 ? -4.195 -8.996 -6.978 1.00 96.88 293 ALA A C 1
ATOM 2095 O O . ALA A 1 293 ? -4.250 -9.741 -7.957 1.00 96.88 293 ALA A O 1
ATOM 2096 N N . GLU A 1 294 ? -5.259 -8.726 -6.232 1.00 96.56 294 GLU A N 1
ATOM 2097 C CA . GLU A 1 294 ? -6.604 -9.200 -6.543 1.00 96.56 294 GLU A CA 1
ATOM 2098 C C . GLU A 1 294 ? -7.197 -8.344 -7.667 1.00 96.56 294 GLU A C 1
ATOM 2100 O O . GLU A 1 294 ? -7.204 -7.115 -7.574 1.00 96.56 294 GLU A O 1
ATOM 2105 N N . PHE A 1 295 ? -7.712 -8.983 -8.719 1.00 97.00 295 PHE A N 1
ATOM 2106 C CA . PHE A 1 295 ? -8.469 -8.293 -9.760 1.00 97.00 295 PHE A CA 1
ATOM 2107 C C . PHE A 1 295 ? -9.937 -8.167 -9.353 1.00 97.00 295 PHE A C 1
ATOM 2109 O O . PHE A 1 295 ? -10.588 -9.167 -9.048 1.00 97.00 295 PHE A O 1
ATOM 2116 N N . VAL A 1 296 ? -10.462 -6.944 -9.394 1.00 96.81 296 VAL A N 1
ATOM 2117 C CA . VAL A 1 296 ? -11.867 -6.639 -9.120 1.00 96.81 296 VAL A CA 1
ATOM 2118 C C . VAL A 1 296 ? -12.539 -6.214 -10.421 1.00 96.81 296 VAL A C 1
ATOM 2120 O O . VAL A 1 296 ? -12.159 -5.213 -11.034 1.00 96.81 296 VAL A O 1
ATOM 2123 N N . GLU A 1 297 ? -13.544 -6.977 -10.851 1.00 94.56 297 GLU A N 1
ATOM 2124 C CA . GLU A 1 297 ? -14.288 -6.704 -12.084 1.00 94.56 297 GLU A CA 1
ATOM 2125 C C . GLU A 1 297 ? -14.876 -5.283 -12.074 1.00 94.56 297 GLU A C 1
ATOM 2127 O O . GLU A 1 297 ? -15.415 -4.818 -11.071 1.00 94.56 297 GLU A O 1
ATOM 2132 N N . GLY A 1 298 ? -14.707 -4.560 -13.184 1.00 89.81 298 GLY A N 1
ATOM 2133 C CA . GLY A 1 298 ? -15.151 -3.169 -13.322 1.00 89.81 298 GLY A CA 1
ATOM 2134 C C . GLY A 1 298 ? -14.317 -2.124 -12.567 1.00 89.81 298 GLY A C 1
ATOM 2135 O O . GLY A 1 298 ? -14.614 -0.941 -12.696 1.00 89.81 298 GLY A O 1
ATOM 2136 N N . LYS A 1 299 ? -13.284 -2.522 -11.805 1.00 92.25 299 LYS A N 1
ATOM 2137 C CA . LYS A 1 299 ? -12.393 -1.592 -11.081 1.00 92.25 299 LYS A CA 1
ATOM 2138 C C . LYS A 1 299 ? -10.908 -1.784 -11.384 1.00 92.25 299 LYS A C 1
ATOM 2140 O O . LYS A 1 299 ? -10.172 -0.815 -11.331 1.00 92.25 299 LYS A O 1
ATOM 2145 N N . GLY A 1 300 ? -10.445 -2.997 -11.676 1.00 96.12 300 GLY A N 1
ATOM 2146 C CA . GLY A 1 300 ? -9.024 -3.289 -11.905 1.00 96.12 300 GLY A CA 1
ATOM 2147 C C . GLY A 1 300 ? -8.333 -3.958 -10.712 1.00 96.12 300 GLY A C 1
ATOM 2148 O O . GLY A 1 300 ? -8.981 -4.524 -9.831 1.00 96.12 300 GLY A O 1
ATOM 2149 N N . TYR A 1 301 ? -7.000 -3.932 -10.699 1.00 98.38 301 TYR A N 1
ATOM 2150 C CA . TYR A 1 301 ? -6.178 -4.574 -9.671 1.00 98.38 301 TYR A CA 1
ATOM 2151 C C . TYR A 1 301 ? -6.128 -3.738 -8.394 1.00 98.38 301 TYR A C 1
ATOM 2153 O O . TYR A 1 301 ? -5.769 -2.560 -8.438 1.00 98.38 301 TYR A O 1
ATOM 2161 N N . LYS A 1 302 ? -6.480 -4.359 -7.266 1.00 98.19 302 LYS A N 1
ATOM 2162 C CA . LYS A 1 302 ? -6.637 -3.718 -5.956 1.00 98.19 302 LYS A CA 1
ATOM 2163 C C . LYS A 1 302 ? -5.350 -3.775 -5.131 1.00 98.19 302 LYS A C 1
ATOM 2165 O O . LYS A 1 302 ? -4.780 -4.848 -4.933 1.00 98.19 302 LYS A O 1
ATOM 2170 N N . PHE A 1 303 ? -4.972 -2.633 -4.563 1.00 98.19 303 PHE A N 1
ATOM 2171 C CA . PHE A 1 303 ? -3.854 -2.474 -3.631 1.00 98.19 303 PHE A CA 1
ATOM 2172 C C . PHE A 1 303 ? -4.323 -1.708 -2.398 1.00 98.19 303 PHE A C 1
ATOM 2174 O O . PHE A 1 303 ? -4.981 -0.680 -2.535 1.00 98.19 303 PHE A O 1
ATOM 2181 N N . SER A 1 304 ? -3.987 -2.190 -1.202 1.00 95.81 304 SER A N 1
ATOM 2182 C CA . SER A 1 304 ? -4.559 -1.677 0.047 1.00 95.81 304 SER A CA 1
ATOM 2183 C C . SER A 1 304 ? -3.492 -1.320 1.073 1.00 95.81 304 SER A C 1
ATOM 2185 O O . SER A 1 304 ? -2.520 -2.058 1.247 1.00 95.81 304 SER A O 1
ATOM 2187 N N . ILE A 1 305 ? -3.718 -0.233 1.807 1.00 94.19 305 ILE A N 1
ATOM 2188 C CA . ILE A 1 305 ? -2.963 0.130 3.009 1.00 94.19 305 ILE A CA 1
ATOM 2189 C C . ILE A 1 305 ? -3.912 0.177 4.210 1.00 94.19 305 ILE A C 1
ATOM 2191 O O . ILE A 1 305 ? -5.042 0.652 4.093 1.00 94.19 305 ILE A O 1
ATOM 2195 N N . LEU A 1 306 ? -3.469 -0.375 5.340 1.00 91.19 306 LEU A N 1
ATOM 2196 C CA . LEU A 1 306 ? -4.162 -0.279 6.624 1.00 91.19 306 LEU A CA 1
ATOM 2197 C C . LEU A 1 306 ? -3.932 1.117 7.205 1.00 91.19 306 LEU A C 1
ATOM 2199 O O . LEU A 1 306 ? -2.808 1.605 7.130 1.00 91.19 306 LEU A O 1
ATOM 2203 N N . LEU A 1 307 ? -4.964 1.723 7.787 1.00 90.94 307 LEU A N 1
ATOM 2204 C CA . LEU A 1 307 ? -4.857 3.028 8.437 1.00 90.94 307 LEU A CA 1
ATOM 2205 C C . LEU A 1 307 ? -5.444 2.970 9.843 1.00 90.94 307 LEU A C 1
ATOM 2207 O O . LEU A 1 307 ? -6.535 2.425 10.042 1.00 90.94 307 LEU A O 1
ATOM 2211 N N . ALA A 1 308 ? -4.761 3.595 10.799 1.00 91.19 308 ALA A N 1
ATOM 2212 C CA . ALA A 1 308 ? -5.384 3.932 12.071 1.00 91.19 308 ALA A CA 1
ATOM 2213 C C . ALA A 1 308 ? -6.444 5.026 11.856 1.00 91.19 308 ALA A C 1
ATOM 2215 O O . ALA A 1 308 ? -6.320 5.876 10.972 1.00 91.19 308 ALA A O 1
ATOM 2216 N N . ALA A 1 309 ? -7.477 5.074 12.700 1.00 92.06 309 ALA A N 1
ATOM 2217 C CA . ALA A 1 309 ? -8.550 6.063 12.546 1.00 92.06 309 ALA A CA 1
ATOM 2218 C C . ALA A 1 309 ? -8.038 7.522 12.581 1.00 92.06 309 ALA A C 1
ATOM 2220 O O . ALA A 1 309 ? -8.541 8.365 11.838 1.00 92.06 309 ALA A O 1
ATOM 2221 N N . LYS A 1 310 ? -7.000 7.806 13.386 1.00 93.19 310 LYS A N 1
ATOM 2222 C CA . LYS A 1 310 ? -6.354 9.130 13.487 1.00 93.19 310 LYS A CA 1
ATOM 2223 C C . LYS A 1 310 ? -5.638 9.571 12.197 1.00 93.19 310 LYS A C 1
ATOM 2225 O O . LYS A 1 310 ? -5.517 10.769 11.939 1.00 93.19 310 LYS A O 1
ATOM 2230 N N . GLU A 1 311 ? -5.215 8.610 11.375 1.00 94.38 311 GLU A N 1
ATOM 2231 C CA . GLU A 1 311 ? -4.457 8.804 10.127 1.00 94.38 311 GLU A CA 1
ATOM 2232 C C . GLU A 1 311 ? -5.379 9.067 8.927 1.00 94.38 311 GLU A C 1
ATOM 2234 O O . GLU A 1 311 ? -4.922 9.255 7.806 1.00 94.38 311 GLU A O 1
ATOM 2239 N N . ALA A 1 312 ? -6.703 9.113 9.118 1.00 94.12 312 ALA A N 1
ATOM 2240 C CA . ALA A 1 312 ? -7.651 9.233 8.008 1.00 94.12 312 ALA A CA 1
ATOM 2241 C C . ALA A 1 312 ? -7.474 10.501 7.149 1.00 94.12 312 ALA A C 1
ATOM 2243 O O . ALA A 1 312 ? -7.932 10.550 6.003 1.00 94.12 312 ALA A O 1
ATOM 2244 N N . ARG A 1 313 ? -6.847 11.542 7.707 1.00 95.25 313 ARG A N 1
ATOM 2245 C CA . ARG A 1 313 ? -6.521 12.789 7.001 1.00 95.25 313 ARG A CA 1
ATOM 2246 C C . ARG A 1 313 ? -5.128 12.789 6.373 1.00 95.25 313 ARG A C 1
ATOM 2248 O O . ARG A 1 313 ? -4.842 13.721 5.628 1.00 95.25 313 ARG A O 1
ATOM 2255 N N . ASP A 1 314 ? -4.303 11.787 6.650 1.00 96.50 314 ASP A N 1
ATOM 2256 C CA . ASP A 1 314 ? -2.963 11.702 6.086 1.00 96.50 314 ASP A CA 1
ATOM 2257 C C . ASP A 1 314 ? -3.033 11.434 4.587 1.00 96.50 314 ASP A C 1
ATOM 2259 O O . ASP A 1 314 ? -3.903 10.702 4.093 1.00 96.50 314 ASP A O 1
ATOM 2263 N N . THR A 1 315 ? -2.100 12.041 3.862 1.00 98.00 315 THR A N 1
ATOM 2264 C CA . THR A 1 315 ? -1.941 11.800 2.433 1.00 98.00 315 THR A CA 1
ATOM 2265 C C . THR A 1 315 ? -1.299 10.444 2.226 1.00 98.00 315 THR A C 1
ATOM 2267 O O . THR A 1 315 ? -0.196 10.182 2.702 1.00 98.00 315 THR A O 1
ATOM 2270 N N . ILE A 1 316 ? -1.993 9.594 1.479 1.00 98.31 316 ILE A N 1
ATOM 2271 C CA . ILE A 1 316 ? -1.474 8.329 0.991 1.00 98.31 316 ILE A CA 1
ATOM 2272 C C . ILE A 1 316 ? -1.092 8.497 -0.476 1.00 98.31 316 ILE A C 1
ATOM 2274 O O . ILE A 1 316 ? -1.928 8.883 -1.301 1.00 98.31 316 ILE A O 1
ATOM 2278 N N . THR A 1 317 ? 0.154 8.177 -0.811 1.00 98.44 317 THR A N 1
ATOM 2279 C CA . THR A 1 317 ? 0.666 8.228 -2.183 1.00 98.44 317 THR A CA 1
ATOM 2280 C C . THR A 1 317 ? 0.831 6.825 -2.740 1.00 98.44 317 THR A C 1
ATOM 2282 O O . THR A 1 317 ? 1.542 5.998 -2.166 1.00 98.44 317 THR A O 1
ATOM 2285 N N . ALA A 1 318 ? 0.214 6.567 -3.893 1.00 98.38 318 ALA A N 1
ATOM 2286 C CA . ALA A 1 318 ? 0.426 5.348 -4.662 1.00 98.38 318 ALA A CA 1
ATOM 2287 C C . ALA A 1 318 ? 1.371 5.588 -5.848 1.00 98.38 318 ALA A C 1
ATOM 2289 O O . ALA A 1 318 ? 1.129 6.482 -6.664 1.00 98.38 318 ALA A O 1
ATOM 2290 N N . LYS A 1 319 ? 2.409 4.757 -5.981 1.00 97.75 319 LYS A N 1
ATOM 2291 C CA . LYS A 1 319 ? 3.313 4.722 -7.146 1.00 97.75 319 LYS A CA 1
ATOM 2292 C C . LYS A 1 319 ? 3.451 3.297 -7.669 1.00 97.75 319 LYS A C 1
ATOM 2294 O O . LYS A 1 319 ? 3.360 2.347 -6.896 1.00 97.75 319 LYS A O 1
ATOM 2299 N N . VAL A 1 320 ? 3.653 3.153 -8.976 1.00 97.75 320 VAL A N 1
ATOM 2300 C CA . VAL A 1 320 ? 3.743 1.854 -9.658 1.00 97.75 320 VAL A CA 1
ATOM 2301 C C . VAL A 1 320 ? 5.108 1.726 -10.317 1.00 97.75 320 VAL A C 1
ATOM 2303 O O . VAL A 1 320 ? 5.575 2.675 -10.943 1.00 97.75 320 VAL A O 1
ATOM 2306 N N . PHE A 1 321 ? 5.733 0.560 -10.184 1.00 95.19 321 PHE A N 1
ATOM 2307 C CA . PHE A 1 321 ? 7.087 0.296 -10.656 1.00 95.19 321 PHE A CA 1
ATOM 2308 C C . PHE A 1 321 ? 7.166 -1.034 -11.406 1.00 95.19 321 PHE A C 1
ATOM 2310 O O . PHE A 1 321 ? 6.478 -2.003 -11.068 1.00 95.19 321 PHE A O 1
ATOM 2317 N N . ASP A 1 322 ? 8.036 -1.079 -12.413 1.00 91.88 322 ASP A N 1
ATOM 2318 C CA . ASP A 1 322 ? 8.491 -2.329 -13.016 1.00 91.88 322 ASP A CA 1
ATOM 2319 C C . ASP A 1 322 ? 9.410 -3.114 -12.057 1.00 91.88 322 ASP A C 1
ATOM 2321 O O . ASP A 1 322 ? 9.810 -2.635 -10.991 1.00 91.88 322 ASP A O 1
ATOM 2325 N N . GLY A 1 323 ? 9.750 -4.347 -12.422 1.00 89.56 323 GLY A N 1
ATOM 2326 C CA . GLY A 1 323 ? 10.585 -5.231 -11.613 1.00 89.56 323 GLY A CA 1
ATOM 2327 C C . GLY A 1 323 ? 12.053 -4.822 -11.506 1.00 89.56 323 GLY A C 1
ATOM 2328 O O . GLY A 1 323 ? 12.799 -5.479 -10.779 1.00 89.56 323 GLY A O 1
ATOM 2329 N N . GLN A 1 324 ? 12.476 -3.773 -12.215 1.00 85.62 324 GLN A N 1
ATOM 2330 C CA . GLN A 1 324 ? 13.803 -3.162 -12.098 1.00 85.62 324 GLN A CA 1
ATOM 2331 C C . GLN A 1 324 ? 13.783 -1.886 -11.241 1.00 85.62 324 GLN A C 1
ATOM 2333 O O . GLN A 1 324 ? 14.838 -1.291 -11.020 1.00 85.62 324 GLN A O 1
ATOM 2338 N N . GLY A 1 325 ? 12.609 -1.468 -10.753 1.00 90.06 325 GLY A N 1
ATOM 2339 C CA . GLY A 1 325 ? 12.423 -0.246 -9.970 1.00 90.06 325 GLY A CA 1
ATOM 2340 C C . GLY A 1 325 ? 12.188 1.009 -10.814 1.00 90.06 325 GLY A C 1
ATOM 2341 O O . GLY A 1 325 ? 12.188 2.114 -10.274 1.00 90.06 325 GLY A O 1
ATOM 2342 N N . GLY A 1 326 ? 11.982 0.875 -12.125 1.00 88.94 326 GLY A N 1
ATOM 2343 C CA . GLY A 1 326 ? 11.599 1.988 -12.983 1.00 88.94 326 GLY A CA 1
ATOM 2344 C C . GLY A 1 326 ? 10.128 2.365 -12.781 1.00 88.94 326 GLY A C 1
ATOM 2345 O O . GLY A 1 326 ? 9.243 1.512 -12.849 1.00 88.94 326 GLY A O 1
ATOM 2346 N N . ALA A 1 327 ? 9.835 3.652 -12.580 1.00 92.00 327 ALA A N 1
ATOM 2347 C CA . ALA A 1 327 ? 8.466 4.136 -12.381 1.00 92.00 327 ALA A CA 1
ATOM 2348 C C . ALA A 1 327 ? 7.607 3.987 -13.650 1.00 92.00 327 ALA A C 1
ATOM 2350 O O . ALA A 1 327 ? 8.048 4.333 -14.747 1.00 92.00 327 ALA A O 1
ATOM 2351 N N . ALA A 1 328 ? 6.385 3.484 -13.519 1.00 93.56 328 ALA A N 1
ATOM 2352 C CA . ALA A 1 328 ? 5.398 3.498 -14.591 1.00 93.56 328 ALA A CA 1
ATOM 2353 C C . ALA A 1 328 ? 4.768 4.892 -14.722 1.00 93.56 328 ALA A C 1
ATOM 2355 O O . ALA A 1 328 ? 4.636 5.620 -13.737 1.00 93.56 328 ALA A O 1
ATOM 2356 N N . VAL A 1 329 ? 4.314 5.233 -15.926 1.00 92.81 329 VAL A N 1
ATOM 2357 C CA . VAL A 1 329 ? 3.470 6.410 -16.145 1.00 92.81 329 VAL A CA 1
ATOM 2358 C C . VAL A 1 329 ? 2.080 6.123 -15.600 1.00 92.81 329 VAL A C 1
ATOM 2360 O O . VAL A 1 329 ? 1.490 5.094 -15.933 1.00 92.81 329 VAL A O 1
ATOM 2363 N N . ILE A 1 330 ? 1.531 7.035 -14.802 1.00 94.94 330 ILE A N 1
ATOM 2364 C CA . ILE A 1 330 ? 0.199 6.872 -14.207 1.00 94.94 330 ILE A CA 1
ATOM 2365 C C . ILE A 1 330 ? -0.754 7.915 -14.788 1.00 94.94 330 ILE A C 1
ATOM 2367 O O . ILE A 1 330 ? -0.541 9.117 -14.633 1.00 94.94 330 ILE A O 1
ATOM 2371 N N . ARG A 1 331 ? -1.835 7.457 -15.423 1.00 93.06 331 ARG A N 1
ATOM 2372 C CA . ARG A 1 331 ? -2.874 8.306 -16.027 1.00 93.06 331 ARG A CA 1
ATOM 2373 C C . ARG A 1 331 ? -4.189 8.206 -15.265 1.00 93.06 331 ARG A C 1
ATOM 2375 O O . ARG A 1 331 ? -4.530 7.142 -14.754 1.00 93.06 331 ARG A O 1
ATOM 2382 N N . GLY A 1 332 ? -4.944 9.298 -15.199 1.00 88.06 332 GLY A N 1
ATOM 2383 C CA . GLY A 1 332 ? -6.328 9.269 -14.718 1.00 88.06 332 GLY A CA 1
ATOM 2384 C C . GLY A 1 332 ? -7.290 8.660 -15.743 1.00 88.06 332 GLY A C 1
ATOM 2385 O O . GLY A 1 332 ? -7.174 8.947 -16.928 1.00 88.06 332 GLY A O 1
ATOM 2386 N N . ASN A 1 333 ? -8.279 7.875 -15.298 1.00 79.62 333 ASN A N 1
ATOM 2387 C CA . ASN A 1 333 ? -9.302 7.307 -16.194 1.00 79.62 333 ASN A CA 1
ATOM 2388 C C . ASN A 1 333 ? -10.196 8.394 -16.850 1.00 79.62 333 ASN A C 1
ATOM 2390 O O . ASN A 1 333 ? -10.536 8.319 -18.024 1.00 79.62 333 ASN A O 1
ATOM 2394 N N . LEU A 1 334 ? -10.558 9.454 -16.114 1.00 65.81 334 LEU A N 1
ATOM 2395 C CA . LEU A 1 334 ? -11.568 10.435 -16.565 1.00 65.81 334 LEU A CA 1
ATOM 2396 C C . LEU A 1 334 ? -11.007 11.788 -17.018 1.00 65.81 334 LEU A C 1
ATOM 2398 O O . LEU A 1 334 ? -11.746 12.629 -17.532 1.00 65.81 334 LEU A O 1
ATOM 2402 N N . ARG A 1 335 ? -9.730 12.047 -16.753 1.00 62.00 335 ARG A N 1
ATOM 2403 C CA . ARG A 1 335 ? -9.035 13.296 -17.082 1.00 62.00 335 ARG A CA 1
ATOM 2404 C C . ARG A 1 335 ? -7.610 12.904 -17.441 1.00 62.00 335 ARG A C 1
ATOM 2406 O O . ARG A 1 335 ? -7.059 12.071 -16.724 1.00 62.00 335 ARG A O 1
ATOM 2413 N N . ASP A 1 336 ? -7.020 13.532 -18.459 1.00 68.56 336 ASP A N 1
ATOM 2414 C CA . ASP A 1 336 ? -5.611 13.368 -18.887 1.00 68.56 336 ASP A CA 1
ATOM 2415 C C . ASP A 1 336 ? -4.587 13.830 -17.820 1.00 68.56 336 ASP A C 1
ATOM 2417 O O . ASP A 1 336 ? -3.495 14.308 -18.117 1.00 68.56 336 ASP A O 1
ATOM 2421 N N . ASN A 1 337 ? -4.937 13.701 -16.541 1.00 83.94 337 ASN A N 1
ATOM 2422 C CA . ASN A 1 337 ? -4.066 13.931 -15.414 1.00 83.94 337 ASN A CA 1
ATOM 2423 C C . ASN A 1 337 ? -2.913 12.928 -15.475 1.00 83.94 337 ASN A C 1
ATOM 2425 O O . ASN A 1 337 ? -3.124 11.715 -15.565 1.00 83.94 337 ASN A O 1
ATOM 2429 N N . ASP A 1 338 ? -1.706 13.468 -15.400 1.00 89.38 338 ASP A N 1
ATOM 2430 C CA . ASP A 1 338 ? -0.468 12.722 -15.263 1.00 89.38 338 ASP A CA 1
ATOM 2431 C C . ASP A 1 338 ? -0.061 12.717 -13.787 1.00 89.38 338 ASP A C 1
ATOM 2433 O O . ASP A 1 338 ? 0.085 13.777 -13.178 1.00 89.38 338 ASP A O 1
ATOM 2437 N N . TYR A 1 339 ? 0.079 11.527 -13.211 1.00 91.75 339 TYR A N 1
ATOM 2438 C CA . TYR A 1 339 ? 0.483 11.322 -11.818 1.00 91.75 339 TYR A CA 1
ATOM 2439 C C . TYR A 1 339 ? 1.867 10.678 -11.712 1.00 91.75 339 TYR A C 1
ATOM 2441 O O . TYR A 1 339 ? 2.214 10.157 -10.656 1.00 91.75 339 TYR A O 1
ATOM 2449 N N . THR A 1 340 ? 2.644 10.651 -12.796 1.00 86.00 340 THR A N 1
ATOM 2450 C CA . THR A 1 340 ? 3.911 9.905 -12.851 1.00 86.00 340 THR A CA 1
ATOM 2451 C C . THR A 1 340 ? 4.901 10.368 -11.777 1.00 86.00 340 THR A C 1
ATOM 2453 O O . THR A 1 340 ? 5.400 9.548 -11.007 1.00 86.00 340 THR A O 1
ATOM 2456 N N . ASP A 1 341 ? 5.118 11.678 -11.650 1.00 87.00 341 ASP A N 1
ATOM 2457 C CA . ASP A 1 341 ? 6.128 12.219 -10.729 1.00 87.00 341 ASP A CA 1
ATOM 2458 C C . ASP A 1 341 ? 5.652 12.208 -9.268 1.00 87.00 341 ASP A C 1
ATOM 2460 O O . ASP A 1 341 ? 6.365 11.790 -8.344 1.00 87.00 341 ASP A O 1
ATOM 2464 N N . THR A 1 342 ? 4.412 12.645 -9.048 1.00 92.19 342 THR A N 1
ATOM 2465 C CA . THR A 1 342 ? 3.833 12.836 -7.711 1.00 92.19 342 THR A CA 1
ATOM 2466 C C . THR A 1 342 ? 3.248 11.558 -7.119 1.00 92.19 342 THR A C 1
ATOM 2468 O O . THR A 1 342 ? 3.190 11.426 -5.898 1.00 92.19 342 THR A O 1
ATOM 2471 N N . GLY A 1 343 ? 2.865 10.590 -7.954 1.00 95.44 343 GLY A N 1
ATOM 2472 C CA . GLY A 1 343 ? 2.015 9.469 -7.565 1.00 95.44 343 GLY A CA 1
ATOM 2473 C C . GLY A 1 343 ? 0.546 9.874 -7.393 1.00 95.44 343 GLY A C 1
ATOM 2474 O O . GLY A 1 343 ? 0.174 11.050 -7.403 1.00 95.44 343 GLY A O 1
ATOM 2475 N N . VAL A 1 344 ? -0.327 8.882 -7.218 1.00 96.62 344 VAL A N 1
ATOM 2476 C CA . VAL A 1 344 ? -1.746 9.130 -6.929 1.00 96.62 344 VAL A CA 1
ATOM 2477 C C . VAL A 1 344 ? -1.902 9.418 -5.442 1.00 96.62 344 VAL A C 1
ATOM 2479 O O . VAL A 1 344 ? -1.835 8.507 -4.619 1.00 96.62 344 VAL A O 1
ATOM 2482 N N . GLN A 1 345 ? -2.136 10.683 -5.110 1.00 97.25 345 GLN A N 1
ATOM 2483 C CA . GLN A 1 345 ? -2.328 11.142 -3.736 1.00 97.25 345 GLN A CA 1
ATOM 2484 C C . GLN A 1 345 ? -3.809 11.163 -3.352 1.00 97.25 345 GLN A C 1
ATOM 2486 O O . GLN A 1 345 ? -4.652 11.709 -4.076 1.00 97.25 345 GLN A O 1
ATOM 2491 N N . TYR A 1 346 ? -4.140 10.572 -2.205 1.00 97.56 346 TYR A N 1
ATOM 2492 C CA . TYR A 1 346 ? -5.510 10.516 -1.703 1.00 97.56 346 TYR A CA 1
ATOM 2493 C C . TYR A 1 346 ? -5.548 10.408 -0.174 1.00 97.56 346 TYR A C 1
ATOM 2495 O O . TYR A 1 346 ? -4.574 9.997 0.442 1.00 97.56 346 TYR A O 1
ATOM 2503 N N . THR A 1 347 ? -6.676 10.758 0.444 1.00 97.75 347 THR A N 1
ATOM 2504 C CA . THR A 1 347 ? -6.889 10.625 1.895 1.00 97.75 347 THR A CA 1
ATOM 2505 C C . THR A 1 347 ? -8.156 9.823 2.160 1.00 97.75 347 THR A C 1
ATOM 2507 O O . THR A 1 347 ? -9.119 9.883 1.385 1.00 97.75 347 THR A O 1
ATOM 2510 N N . LEU A 1 348 ? -8.203 9.084 3.267 1.00 97.12 348 LEU A N 1
ATOM 2511 C CA . LEU A 1 348 ? -9.415 8.353 3.638 1.00 97.12 348 LEU A CA 1
ATOM 2512 C C . LEU A 1 348 ? -10.586 9.312 3.893 1.00 97.12 348 LEU A C 1
ATOM 2514 O O . LEU A 1 348 ? -11.702 9.032 3.464 1.00 97.12 348 LEU A O 1
ATOM 2518 N N . VAL A 1 349 ? -10.339 10.472 4.512 1.00 96.12 349 VAL A N 1
ATOM 2519 C CA . VAL A 1 349 ? -11.387 11.469 4.771 1.00 96.12 349 VAL A CA 1
ATOM 2520 C C . VAL A 1 349 ? -12.019 11.979 3.478 1.00 96.12 349 VAL A C 1
ATOM 2522 O O . VAL A 1 349 ? -13.231 12.157 3.431 1.00 96.12 349 VAL A O 1
ATOM 2525 N N . ARG A 1 350 ? -11.239 12.128 2.397 1.00 97.75 350 ARG A N 1
ATOM 2526 C CA . ARG A 1 350 ? -11.776 12.526 1.091 1.00 97.75 350 ARG A CA 1
ATOM 2527 C C . ARG A 1 350 ? -12.723 11.466 0.531 1.00 97.75 350 ARG A C 1
ATOM 2529 O O . ARG A 1 350 ? -13.748 11.819 -0.050 1.00 97.75 350 ARG A O 1
ATOM 2536 N N . TYR A 1 351 ? -12.405 10.184 0.721 1.00 97.88 351 TYR A N 1
ATOM 2537 C CA . TYR A 1 351 ? -13.320 9.102 0.357 1.00 97.88 351 TYR A CA 1
ATOM 2538 C C . TYR A 1 351 ? -14.585 9.141 1.220 1.00 97.88 351 TYR A C 1
ATOM 2540 O O . TYR A 1 351 ? -15.684 9.009 0.692 1.00 97.88 351 TYR A O 1
ATOM 2548 N N . LEU A 1 352 ? -14.444 9.344 2.531 1.00 97.44 352 LEU A N 1
ATOM 2549 C CA . LEU A 1 352 ? -15.569 9.400 3.465 1.00 97.44 352 LEU A CA 1
ATOM 2550 C C . LEU A 1 352 ? -16.510 10.578 3.180 1.00 97.44 352 LEU A C 1
ATOM 2552 O O . LEU A 1 352 ? -17.724 10.392 3.184 1.00 97.44 352 LEU A O 1
ATOM 2556 N N . ASP A 1 353 ? -15.967 11.754 2.856 1.00 97.62 353 ASP A N 1
ATOM 2557 C CA . ASP A 1 353 ? -16.741 12.917 2.406 1.00 97.62 353 ASP A CA 1
ATOM 2558 C C . ASP A 1 353 ? -17.515 12.604 1.122 1.00 97.62 353 ASP A C 1
ATOM 2560 O O . ASP A 1 353 ? -18.707 12.905 1.011 1.00 97.62 353 ASP A O 1
ATOM 2564 N N . TRP A 1 354 ? -16.855 11.956 0.155 1.00 97.38 354 TRP A N 1
ATOM 2565 C CA . TRP A 1 354 ? -17.522 11.518 -1.066 1.00 97.38 354 TRP A CA 1
ATOM 2566 C C . TRP A 1 354 ? -18.629 10.503 -0.769 1.00 97.38 354 TRP A C 1
ATOM 2568 O O . TRP A 1 354 ? -19.725 10.664 -1.300 1.00 97.38 354 TRP A O 1
ATOM 2578 N N . LEU A 1 355 ? -18.375 9.511 0.088 1.00 97.56 355 LEU A N 1
ATOM 2579 C CA . LEU A 1 355 ? -19.330 8.461 0.441 1.00 97.56 355 LEU A CA 1
ATOM 2580 C C . LEU A 1 355 ? -20.554 9.035 1.169 1.00 97.56 355 LEU A C 1
ATOM 2582 O O . LEU A 1 355 ? -21.683 8.683 0.837 1.00 97.56 355 LEU A O 1
ATOM 2586 N N . ALA A 1 356 ? -20.347 9.967 2.101 1.00 97.19 356 ALA A N 1
ATOM 2587 C CA . ALA A 1 356 ? -21.422 10.654 2.815 1.00 97.19 356 ALA A CA 1
ATOM 2588 C C . ALA A 1 356 ? -22.340 11.450 1.868 1.00 97.19 356 ALA A C 1
ATOM 2590 O O . ALA A 1 356 ? -23.557 11.479 2.050 1.00 97.19 356 ALA A O 1
ATOM 2591 N N . ALA A 1 357 ? -21.770 12.078 0.836 1.00 97.75 357 ALA A N 1
ATOM 2592 C CA . ALA A 1 357 ? -22.526 12.881 -0.124 1.00 97.75 357 ALA A CA 1
ATOM 2593 C C . ALA A 1 357 ? -23.136 12.058 -1.276 1.00 97.75 357 ALA A C 1
ATOM 2595 O O . ALA A 1 357 ? -24.235 12.368 -1.738 1.00 97.75 357 ALA A O 1
ATOM 2596 N N . ASN A 1 358 ? -22.435 11.022 -1.747 1.00 96.56 358 ASN A N 1
ATOM 2597 C CA . ASN A 1 358 ? -22.703 10.357 -3.028 1.00 96.56 358 ASN A CA 1
ATOM 2598 C C . ASN A 1 358 ? -22.929 8.844 -2.921 1.00 96.56 358 ASN A C 1
ATOM 2600 O O . ASN A 1 358 ? -23.099 8.213 -3.961 1.00 96.56 358 ASN A O 1
ATOM 2604 N N . GLY A 1 359 ? -22.929 8.257 -1.717 1.00 94.81 359 GLY A N 1
ATOM 2605 C CA . GLY A 1 359 ? -23.280 6.846 -1.536 1.00 94.81 359 GLY A CA 1
ATOM 2606 C C . GLY A 1 359 ? -24.606 6.514 -2.228 1.00 94.81 359 GLY A C 1
ATOM 2607 O O . GLY A 1 359 ? -25.534 7.329 -2.230 1.00 94.81 359 GLY A O 1
ATOM 2608 N N . GLU A 1 360 ? -24.698 5.339 -2.842 1.00 94.88 360 GLU A N 1
ATOM 2609 C CA . GLU A 1 360 ? -25.885 4.915 -3.590 1.00 94.88 360 GLU A CA 1
ATOM 2610 C C . GLU A 1 360 ? -27.061 4.654 -2.645 1.00 94.88 360 GLU A C 1
ATOM 2612 O O . GLU A 1 360 ? -28.218 4.906 -2.988 1.00 94.88 360 GLU A O 1
ATOM 2617 N N . THR A 1 361 ? -26.759 4.194 -1.429 1.00 96.00 361 THR A N 1
ATOM 2618 C CA . THR A 1 361 ? -27.751 3.901 -0.390 1.00 96.00 361 THR A CA 1
ATOM 2619 C C . THR A 1 361 ? -27.623 4.825 0.820 1.00 96.00 361 THR A C 1
ATOM 2621 O O . THR A 1 361 ? -26.546 5.329 1.144 1.00 96.00 361 THR A O 1
ATOM 2624 N N . ASP A 1 362 ? -28.716 4.995 1.569 1.00 96.50 362 ASP A N 1
ATOM 2625 C CA . ASP A 1 362 ? -28.692 5.752 2.830 1.00 96.50 362 ASP A CA 1
ATOM 2626 C C . ASP A 1 362 ? -27.749 5.120 3.866 1.00 96.50 362 ASP A C 1
ATOM 2628 O O . ASP A 1 362 ? -27.130 5.828 4.657 1.00 96.50 362 ASP A O 1
ATOM 2632 N N . LYS A 1 363 ? -27.586 3.789 3.828 1.00 96.38 363 LYS A N 1
ATOM 2633 C CA . LYS A 1 363 ? -26.644 3.056 4.685 1.00 96.38 363 LYS A CA 1
ATOM 2634 C C . LYS A 1 363 ? -25.190 3.408 4.370 1.00 96.38 363 LYS A C 1
ATOM 2636 O O . LYS A 1 363 ? -24.397 3.584 5.289 1.00 96.38 363 LYS A O 1
ATOM 2641 N N . GLU A 1 364 ? -24.839 3.542 3.093 1.00 95.81 364 GLU A N 1
ATOM 2642 C CA . GLU A 1 364 ? -23.499 3.969 2.676 1.00 95.81 364 GLU A CA 1
ATOM 2643 C C . GLU A 1 364 ? -23.211 5.406 3.095 1.00 95.81 364 GLU A C 1
ATOM 2645 O O . GLU A 1 364 ? -22.152 5.675 3.661 1.00 95.81 364 GLU A O 1
ATOM 2650 N N . LYS A 1 365 ? -24.172 6.314 2.893 1.00 97.12 365 LYS A N 1
ATOM 2651 C CA . LYS A 1 365 ? -24.030 7.708 3.332 1.00 97.12 365 LYS A CA 1
ATOM 2652 C C . LYS A 1 365 ? -23.848 7.796 4.846 1.00 97.12 365 LYS A C 1
ATOM 2654 O O . LYS A 1 365 ? -22.926 8.463 5.312 1.00 97.12 365 LYS A O 1
ATOM 2659 N N . ALA A 1 366 ? -24.671 7.066 5.602 1.00 96.94 366 ALA A N 1
ATOM 2660 C CA . ALA A 1 366 ? -24.572 6.993 7.057 1.00 96.94 366 ALA A CA 1
ATOM 2661 C C . ALA A 1 366 ? -23.218 6.432 7.520 1.00 96.94 366 ALA A C 1
ATOM 2663 O O . ALA A 1 366 ? -22.625 6.973 8.453 1.00 96.94 366 ALA A O 1
ATOM 2664 N N . LEU A 1 367 ? -22.698 5.396 6.849 1.00 96.44 367 LEU A N 1
ATOM 2665 C CA . LEU A 1 367 ? -21.362 4.862 7.114 1.00 96.44 367 LEU A CA 1
ATOM 2666 C C . LEU A 1 367 ? -20.272 5.908 6.846 1.00 96.44 367 LEU A C 1
ATOM 2668 O O . LEU A 1 367 ? -19.390 6.079 7.685 1.00 96.44 367 LEU A O 1
ATOM 2672 N N . GLY A 1 368 ? -20.349 6.630 5.724 1.00 96.62 368 GLY A N 1
ATOM 2673 C CA . GLY A 1 368 ? -19.417 7.711 5.393 1.00 96.62 368 GLY A CA 1
ATOM 2674 C C . GLY A 1 368 ? -19.363 8.792 6.475 1.00 96.62 368 GLY A C 1
ATOM 2675 O O . GLY A 1 368 ? -18.277 9.154 6.932 1.00 96.62 368 GLY A O 1
ATOM 2676 N N . THR A 1 369 ? -20.529 9.250 6.940 1.00 97.25 369 THR A N 1
ATOM 2677 C CA . THR A 1 369 ? -20.637 10.235 8.027 1.00 97.25 369 THR A CA 1
ATOM 2678 C C . THR A 1 369 ? -20.091 9.691 9.347 1.00 97.25 369 THR A C 1
ATOM 2680 O O . THR A 1 369 ? -19.201 10.302 9.936 1.00 97.25 369 THR A O 1
ATOM 2683 N N . ALA A 1 370 ? -20.562 8.527 9.800 1.00 96.75 370 ALA A N 1
ATOM 2684 C CA . ALA A 1 370 ? -20.184 7.989 11.107 1.00 96.75 370 ALA A CA 1
ATOM 2685 C C . ALA A 1 370 ? -18.693 7.617 11.186 1.00 96.75 370 ALA A C 1
ATOM 2687 O O . ALA A 1 370 ? -18.042 7.871 12.200 1.00 96.75 370 ALA A O 1
ATOM 2688 N N . ALA A 1 371 ? -18.125 7.062 10.110 1.00 95.62 371 ALA A N 1
ATOM 2689 C CA . ALA A 1 371 ? -16.697 6.763 10.044 1.00 95.62 371 ALA A CA 1
ATOM 2690 C C . ALA A 1 371 ? -15.846 8.043 10.067 1.00 95.62 371 ALA A C 1
ATOM 2692 O O . ALA A 1 371 ? -14.828 8.085 10.755 1.00 95.62 371 ALA A O 1
ATOM 2693 N N . LYS A 1 372 ? -16.272 9.110 9.374 1.00 95.94 372 LYS A N 1
ATOM 2694 C CA . LYS A 1 372 ? -15.586 10.412 9.412 1.00 95.94 372 LYS A CA 1
ATOM 2695 C C . LYS A 1 372 ? -15.583 11.011 10.817 1.00 95.94 372 LYS A C 1
ATOM 2697 O O . LYS A 1 372 ? -14.545 11.512 11.262 1.00 95.94 372 LYS A O 1
ATOM 2702 N N . ASP A 1 373 ? -16.718 10.951 11.505 1.00 95.94 373 ASP A N 1
ATOM 2703 C CA . ASP A 1 373 ? -16.858 11.468 12.867 1.00 95.94 373 ASP A CA 1
ATOM 2704 C C . ASP A 1 373 ? -15.967 10.685 13.841 1.00 95.94 373 ASP A C 1
ATOM 2706 O O . ASP A 1 373 ? -15.234 11.288 14.627 1.00 95.94 373 ASP A O 1
ATOM 2710 N N . TYR A 1 374 ? -15.928 9.353 13.720 1.00 95.44 374 TYR A N 1
ATOM 2711 C CA . TYR A 1 374 ? -15.015 8.507 14.492 1.00 95.44 374 TYR A CA 1
ATOM 2712 C C . TYR A 1 374 ? -13.538 8.824 14.225 1.00 95.44 374 TYR A C 1
ATOM 2714 O O . TYR A 1 374 ? -12.774 9.018 15.172 1.00 95.44 374 TYR A O 1
ATOM 2722 N N . CYS A 1 375 ? -13.129 8.950 12.961 1.00 94.50 375 CYS A N 1
ATOM 2723 C CA . CYS A 1 375 ? -11.764 9.340 12.607 1.00 94.50 375 CYS A CA 1
ATOM 2724 C C . CYS A 1 375 ? -11.381 10.715 13.177 1.00 94.50 375 CYS A C 1
ATOM 2726 O O . CYS A 1 375 ? -10.256 10.904 13.641 1.00 94.50 375 CYS A O 1
ATOM 2728 N N . THR A 1 376 ? -12.319 11.665 13.186 1.00 95.62 376 THR A N 1
ATOM 2729 C CA . THR A 1 376 ? -12.108 13.005 13.757 1.00 95.62 376 THR A CA 1
ATOM 2730 C C . THR A 1 376 ? -11.941 12.938 15.276 1.00 95.62 376 THR A C 1
ATOM 2732 O O . THR A 1 376 ? -10.968 13.478 15.803 1.00 95.62 376 THR A O 1
ATOM 2735 N N . ALA A 1 377 ? -12.817 12.209 15.974 1.00 95.19 377 ALA A N 1
ATOM 2736 C CA . ALA A 1 377 ? -12.714 12.005 17.418 1.00 95.19 377 ALA A CA 1
ATOM 2737 C C . ALA A 1 377 ? -11.413 11.283 17.813 1.00 95.19 377 ALA A C 1
ATOM 2739 O O . ALA A 1 377 ? -10.765 11.671 18.783 1.00 95.19 377 ALA A O 1
ATOM 2740 N N . ALA A 1 378 ? -10.981 10.285 17.033 1.00 93.88 378 ALA A N 1
ATOM 2741 C CA . ALA A 1 378 ? -9.704 9.604 17.244 1.00 93.88 378 ALA A CA 1
ATOM 2742 C C . ALA A 1 378 ? -8.520 10.568 17.108 1.00 93.88 378 ALA A C 1
ATOM 2744 O O . ALA A 1 378 ? -7.627 10.573 17.952 1.00 93.88 378 ALA A O 1
ATOM 2745 N N . LYS A 1 379 ? -8.524 11.416 16.076 1.00 93.75 379 LYS A N 1
ATOM 2746 C CA . LYS A 1 379 ? -7.459 12.396 15.844 1.00 93.75 379 LYS A CA 1
ATOM 2747 C C . LYS A 1 379 ? -7.322 13.380 17.014 1.00 93.75 379 LYS A C 1
ATOM 2749 O O . LYS A 1 379 ? -6.203 13.590 17.474 1.00 93.75 379 LYS A O 1
ATOM 2754 N N . ILE A 1 380 ? -8.445 13.890 17.531 1.00 94.56 380 ILE A N 1
ATOM 2755 C CA . ILE A 1 380 ? -8.499 14.772 18.712 1.00 94.56 380 ILE A CA 1
ATOM 2756 C C . ILE A 1 380 ? -8.004 14.047 19.967 1.00 94.56 380 ILE A C 1
ATOM 2758 O O . ILE A 1 380 ? -7.106 14.539 20.645 1.00 94.56 380 ILE A O 1
ATOM 2762 N N . TYR A 1 381 ? -8.517 12.847 20.246 1.00 92.75 381 TYR A N 1
ATOM 2763 C CA . TYR A 1 381 ? -8.124 12.077 21.428 1.00 92.75 381 TYR A CA 1
ATOM 2764 C C . TYR A 1 381 ? -6.617 11.781 21.480 1.00 92.75 381 TYR A C 1
ATOM 2766 O O . TYR A 1 381 ? -5.987 11.929 22.529 1.00 92.75 381 TYR A O 1
ATOM 2774 N N . PHE A 1 382 ? -6.028 11.392 20.345 1.00 91.56 382 PHE A N 1
ATOM 2775 C CA . PHE A 1 382 ? -4.592 11.117 20.239 1.00 91.56 382 PHE A CA 1
ATOM 2776 C C . PHE A 1 382 ? -3.738 12.377 20.035 1.00 91.56 382 PHE A C 1
ATOM 2778 O O . PHE A 1 382 ? -2.520 12.255 19.914 1.00 91.56 382 PHE A O 1
ATOM 2785 N N . ASN A 1 383 ? -4.349 13.566 19.987 1.00 93.19 383 ASN A N 1
ATOM 2786 C CA . ASN A 1 383 ? -3.688 14.833 19.674 1.00 93.19 383 ASN A CA 1
ATOM 2787 C C . ASN A 1 383 ? -2.813 14.757 18.401 1.00 93.19 383 ASN A C 1
ATOM 2789 O O . ASN A 1 383 ? -1.667 15.202 18.373 1.00 93.19 383 ASN A O 1
ATOM 2793 N N . TYR A 1 384 ? -3.329 14.114 17.351 1.00 92.56 384 TYR A N 1
ATOM 2794 C CA . TYR A 1 384 ? -2.567 13.788 16.144 1.00 92.56 384 TYR A CA 1
ATOM 2795 C C . TYR A 1 384 ? -2.842 14.798 15.022 1.00 92.56 384 TYR A C 1
ATOM 2797 O O . TYR A 1 384 ? -3.682 14.545 14.162 1.00 92.56 384 TYR A O 1
ATOM 2805 N N . HIS A 1 385 ? -2.151 15.943 15.008 1.00 90.44 385 HIS A N 1
ATOM 2806 C CA . HIS A 1 385 ? -2.432 17.062 14.082 1.00 90.44 385 HIS A CA 1
ATOM 2807 C C . HIS A 1 385 ? -3.907 17.500 14.139 1.00 90.44 385 HIS A C 1
ATOM 2809 O O . HIS A 1 385 ? -4.594 17.565 13.117 1.00 90.44 385 HIS A O 1
ATOM 2815 N N . ALA A 1 386 ? -4.431 17.654 15.355 1.00 88.81 386 ALA A N 1
ATOM 2816 C CA . ALA A 1 386 ? -5.858 17.821 15.614 1.00 88.81 386 ALA A CA 1
ATOM 2817 C C . ALA A 1 386 ? -6.323 19.284 15.651 1.00 88.81 386 ALA A C 1
ATOM 2819 O O . ALA A 1 386 ? -7.463 19.543 16.035 1.00 88.81 386 ALA A O 1
ATOM 2820 N N . ASP A 1 387 ? -5.454 20.213 15.258 1.00 88.62 387 ASP A N 1
ATOM 2821 C CA . ASP A 1 387 ? -5.716 21.647 15.292 1.00 88.62 387 ASP A CA 1
ATOM 2822 C C . ASP A 1 387 ? -7.007 21.978 14.526 1.00 88.62 387 ASP A C 1
ATOM 2824 O O . ASP A 1 387 ? -7.269 21.441 13.445 1.00 88.62 387 ASP A O 1
ATOM 2828 N N . ASP A 1 388 ? -7.843 22.825 15.128 1.00 87.81 388 ASP A N 1
ATOM 2829 C CA . ASP A 1 388 ? -9.123 23.296 14.581 1.00 87.81 388 ASP A CA 1
ATOM 2830 C C . ASP A 1 388 ? -10.159 22.203 14.245 1.00 87.81 388 ASP A C 1
ATOM 2832 O O . ASP A 1 388 ? -11.141 22.453 13.535 1.00 87.81 388 ASP A O 1
ATOM 2836 N N . LEU A 1 389 ? -9.990 20.979 14.757 1.00 91.06 389 LEU A N 1
ATOM 2837 C CA . LEU A 1 389 ? -10.983 19.918 14.608 1.00 91.06 389 LEU A CA 1
ATOM 2838 C C . LEU A 1 389 ? -11.987 19.930 15.761 1.00 91.06 389 LEU A C 1
ATOM 2840 O O . LEU A 1 389 ? -11.627 19.999 16.931 1.00 91.06 389 LEU A O 1
ATOM 2844 N N . ALA A 1 390 ? -13.262 19.759 15.417 1.00 92.12 390 ALA A N 1
ATOM 2845 C CA . ALA A 1 390 ? -14.341 19.552 16.372 1.00 92.12 390 ALA A CA 1
ATOM 2846 C C . ALA A 1 390 ? -15.054 18.229 16.085 1.00 92.12 390 ALA A C 1
ATOM 2848 O O . ALA A 1 390 ? -15.250 17.849 14.925 1.00 92.12 390 ALA A O 1
ATOM 2849 N N . VAL A 1 391 ? -15.457 17.530 17.146 1.00 90.69 391 VAL A N 1
ATOM 2850 C CA . VAL A 1 391 ? -16.301 16.339 17.019 1.00 90.69 391 VAL A CA 1
ATOM 2851 C C . VAL A 1 391 ? -17.721 16.769 16.646 1.00 90.69 391 VAL A C 1
ATOM 2853 O O . VAL A 1 391 ? -18.235 17.775 17.125 1.00 90.69 391 VAL A O 1
ATOM 2856 N N . SER A 1 392 ? -18.352 16.001 15.763 1.00 93.25 392 SER A N 1
ATOM 2857 C CA . SER A 1 392 ? -19.750 16.178 15.366 1.00 93.25 392 SER A CA 1
ATOM 2858 C C . SER A 1 392 ? -20.694 16.107 16.567 1.00 93.25 392 SER A C 1
ATOM 2860 O O . SER A 1 392 ? -20.599 15.183 17.371 1.00 93.25 392 SER A O 1
ATOM 2862 N N . THR A 1 393 ? -21.681 17.004 16.632 1.00 93.31 393 THR A N 1
ATOM 2863 C CA . THR A 1 393 ? -22.726 17.003 17.677 1.00 93.31 393 THR A CA 1
ATOM 2864 C C . THR A 1 393 ? -23.632 15.769 17.627 1.00 93.31 393 THR A C 1
ATOM 2866 O O . THR A 1 393 ? -24.415 15.527 18.542 1.00 93.31 393 THR A O 1
ATOM 2869 N N . ALA A 1 394 ? -23.519 14.924 16.594 1.00 91.81 394 ALA A N 1
ATOM 2870 C CA . ALA A 1 394 ? -24.205 13.634 16.549 1.00 91.81 394 ALA A CA 1
ATOM 2871 C C . ALA A 1 394 ? -23.843 12.729 17.743 1.00 91.81 394 ALA A C 1
ATOM 2873 O O . ALA A 1 394 ? -24.671 11.914 18.160 1.00 91.81 394 ALA A O 1
ATOM 2874 N N . VAL A 1 395 ? -22.644 12.885 18.322 1.00 93.25 395 VAL A N 1
ATOM 2875 C CA . VAL A 1 395 ? -22.230 12.120 19.510 1.00 93.25 395 VAL A CA 1
ATOM 2876 C C . VAL A 1 395 ? -23.082 12.441 20.741 1.00 93.25 395 VAL A C 1
ATOM 2878 O O . VAL A 1 395 ? -23.254 11.567 21.589 1.00 93.25 395 VAL A O 1
ATOM 2881 N N . ASP A 1 396 ? -23.700 13.624 20.813 1.00 92.38 396 ASP A N 1
ATOM 2882 C CA . ASP A 1 396 ? -24.540 14.048 21.945 1.00 92.38 396 ASP A CA 1
ATOM 2883 C C . ASP A 1 396 ? -25.820 13.211 22.074 1.00 92.38 396 ASP A C 1
ATOM 2885 O O . ASP A 1 396 ? -26.390 13.084 23.158 1.00 92.38 396 ASP A O 1
ATOM 2889 N N . ALA A 1 397 ? -26.260 12.582 20.978 1.00 92.75 397 ALA A N 1
ATOM 2890 C CA . ALA A 1 397 ? -27.394 11.661 20.986 1.00 92.75 397 ALA A CA 1
ATOM 2891 C C . ALA A 1 397 ? -27.073 10.318 21.674 1.00 92.75 397 ALA A C 1
ATOM 2893 O O . ALA A 1 397 ? -27.984 9.552 22.012 1.00 92.75 397 ALA A O 1
ATOM 2894 N N . VAL A 1 398 ? -25.790 10.003 21.880 1.00 94.38 398 VAL A N 1
ATOM 2895 C CA . VAL A 1 398 ? -25.349 8.774 22.544 1.00 94.38 398 VAL A CA 1
ATOM 2896 C C . VAL A 1 398 ? -25.264 9.020 24.047 1.00 94.38 398 VAL A C 1
ATOM 2898 O O . VAL A 1 398 ? -24.369 9.696 24.550 1.00 94.38 398 VAL A O 1
ATOM 2901 N N . THR A 1 399 ? -26.205 8.428 24.776 1.00 90.06 399 THR A N 1
ATOM 2902 C CA . THR A 1 399 ? -26.300 8.532 26.237 1.00 90.06 399 THR A CA 1
ATOM 2903 C C . THR A 1 399 ? -25.781 7.266 26.913 1.00 90.06 399 THR A C 1
ATOM 2905 O O . THR A 1 399 ? -25.674 6.212 26.282 1.00 90.06 399 THR A O 1
ATOM 2908 N N . GLU A 1 400 ? -25.544 7.318 28.226 1.00 85.81 400 GLU A N 1
ATOM 2909 C CA . GLU A 1 400 ? -25.242 6.115 29.013 1.00 85.81 400 GLU A CA 1
ATOM 2910 C C . GLU A 1 400 ? -26.310 5.023 28.821 1.00 85.81 400 GLU A C 1
ATOM 2912 O O . GLU A 1 400 ? -25.991 3.848 28.633 1.00 85.81 400 GLU A O 1
ATOM 2917 N N . LYS A 1 401 ? -27.590 5.418 28.768 1.00 90.00 401 LYS A N 1
ATOM 2918 C CA . LYS A 1 401 ? -28.705 4.500 28.516 1.00 90.00 401 LYS A CA 1
ATOM 2919 C C . LYS A 1 401 ? -28.579 3.807 27.158 1.00 90.00 401 LYS A C 1
ATOM 2921 O O . LYS A 1 401 ? -28.852 2.610 27.075 1.00 90.00 401 LYS A O 1
ATOM 2926 N N . THR A 1 402 ? -28.138 4.526 26.125 1.00 92.62 402 THR A N 1
ATOM 2927 C CA . THR A 1 402 ? -27.888 3.978 24.779 1.00 92.62 402 THR A CA 1
ATOM 2928 C C . THR A 1 402 ? -26.848 2.857 24.813 1.00 92.62 402 THR A C 1
ATOM 2930 O O . THR A 1 402 ? -26.962 1.891 24.063 1.00 92.62 402 THR A O 1
ATOM 2933 N N . LEU A 1 403 ? -25.861 2.959 25.707 1.00 92.69 403 LEU A N 1
ATOM 2934 C CA . LEU A 1 403 ? -24.756 2.007 25.821 1.00 92.69 403 LEU A CA 1
ATOM 2935 C C . LEU A 1 403 ? -24.964 0.943 26.909 1.00 92.69 403 LEU A C 1
ATOM 2937 O O . LEU A 1 403 ? -24.139 0.043 27.035 1.00 92.69 403 LEU A O 1
ATOM 2941 N N . SER A 1 404 ? -26.053 1.013 27.681 1.00 92.06 404 SER A N 1
ATOM 2942 C CA . SER A 1 404 ? -26.296 0.150 28.850 1.00 92.06 404 SER A CA 1
ATOM 2943 C C . SER A 1 404 ? -26.232 -1.354 28.552 1.00 92.06 404 SER A C 1
ATOM 2945 O O . SER A 1 404 ? -25.754 -2.122 29.384 1.00 92.06 404 SER A O 1
ATOM 2947 N N . SER A 1 405 ? -26.619 -1.782 27.345 1.00 93.19 405 SER A N 1
ATOM 2948 C CA . SER A 1 405 ? -26.539 -3.185 26.912 1.00 93.19 405 SER A CA 1
ATOM 2949 C C . SER A 1 405 ? -25.112 -3.713 26.729 1.00 93.19 405 SER A C 1
ATOM 2951 O O . SER A 1 405 ? -24.935 -4.919 26.595 1.00 93.19 405 SER A O 1
ATOM 2953 N N . TYR A 1 406 ? -24.103 -2.837 26.703 1.00 94.44 406 TYR A N 1
ATOM 2954 C CA . TYR A 1 406 ? -22.693 -3.198 26.518 1.00 94.44 406 TYR A CA 1
ATOM 2955 C C . TYR A 1 406 ? -21.899 -3.246 27.829 1.00 94.44 406 TYR A C 1
ATOM 2957 O O . TYR A 1 406 ? -20.670 -3.337 27.800 1.00 94.44 406 TYR A O 1
ATOM 2965 N N . ALA A 1 407 ? -22.573 -3.181 28.982 1.00 92.69 407 ALA A N 1
ATOM 2966 C CA . ALA A 1 407 ? -21.940 -3.402 30.277 1.00 92.69 407 ALA A CA 1
ATOM 2967 C C . ALA A 1 407 ? -21.290 -4.798 30.347 1.00 92.69 407 ALA A C 1
ATOM 2969 O O . ALA A 1 407 ? -21.815 -5.777 29.815 1.00 92.69 407 ALA A O 1
ATOM 2970 N N . ALA A 1 408 ? -20.133 -4.889 31.008 1.00 93.12 408 ALA A N 1
ATOM 2971 C CA . ALA A 1 408 ? -19.441 -6.161 31.174 1.00 93.12 408 ALA A CA 1
ATOM 2972 C C . ALA A 1 408 ? -20.249 -7.107 32.075 1.00 93.12 408 ALA A C 1
ATOM 2974 O O . ALA A 1 408 ? -20.794 -6.689 33.096 1.00 93.12 408 ALA A O 1
ATOM 2975 N N . SER A 1 409 ? -20.260 -8.398 31.747 1.00 94.69 409 SER A N 1
ATOM 2976 C CA . SER A 1 409 ? -20.866 -9.435 32.589 1.00 94.69 409 SER A CA 1
ATOM 2977 C C . SER A 1 409 ? -19.779 -10.251 33.285 1.00 94.69 409 SER A C 1
ATOM 2979 O O . SER A 1 409 ? -18.807 -10.668 32.656 1.00 94.69 409 SER A O 1
ATOM 2981 N N . ARG A 1 410 ? -19.940 -10.473 34.592 1.00 94.94 410 ARG A N 1
ATOM 2982 C CA . ARG A 1 410 ? -18.991 -11.195 35.452 1.00 94.94 410 ARG A CA 1
ATOM 2983 C C . ARG A 1 410 ? -19.662 -12.444 36.019 1.00 94.94 410 ARG A C 1
ATOM 2985 O O . ARG A 1 410 ? -20.842 -12.406 36.361 1.00 94.94 410 ARG A O 1
ATOM 2992 N N . SER A 1 411 ? -18.918 -13.538 36.149 1.00 96.19 411 SER A N 1
ATOM 2993 C CA . SER A 1 411 ? -19.396 -14.753 36.818 1.00 96.19 411 SER A CA 1
ATOM 2994 C C . SER A 1 411 ? -18.248 -15.535 37.453 1.00 96.19 411 SER A C 1
ATOM 2996 O O . SER A 1 411 ? -17.088 -15.380 37.066 1.00 96.19 411 SER A O 1
ATOM 2998 N N . GLY A 1 412 ? -18.584 -16.388 38.421 1.00 96.50 412 GLY A N 1
ATOM 2999 C CA . GLY A 1 412 ? -17.627 -17.209 39.155 1.00 96.50 412 GLY A CA 1
ATOM 3000 C C . GLY A 1 412 ? -16.842 -16.442 40.221 1.00 96.50 412 GLY A C 1
ATOM 3001 O O . GLY A 1 412 ? -17.243 -15.366 40.668 1.00 96.50 412 GLY A O 1
ATOM 3002 N N . THR A 1 413 ? -15.723 -17.020 40.649 1.00 96.25 413 THR A N 1
ATOM 3003 C CA . THR A 1 413 ? -14.900 -16.505 41.752 1.00 96.25 413 THR A CA 1
ATOM 3004 C C . THR A 1 413 ? -13.492 -16.236 41.248 1.00 96.25 413 THR A C 1
ATOM 3006 O O . THR A 1 413 ? -12.850 -17.130 40.696 1.00 96.25 413 THR A O 1
ATOM 3009 N N . LEU A 1 414 ? -13.020 -14.999 41.427 1.00 95.56 414 LEU A N 1
ATOM 3010 C CA . LEU A 1 414 ? -11.664 -14.604 41.051 1.00 95.56 414 LEU A CA 1
ATOM 3011 C C . LEU A 1 414 ? -10.649 -15.347 41.929 1.00 95.56 414 LEU A C 1
ATOM 3013 O O . LEU A 1 414 ? -10.801 -15.324 43.153 1.00 95.56 414 LEU A O 1
ATOM 3017 N N . PRO A 1 415 ? -9.641 -16.022 41.341 1.00 97.06 415 PRO A N 1
ATOM 3018 C CA . PRO A 1 415 ? -8.612 -16.690 42.124 1.00 97.06 415 PRO A CA 1
ATOM 3019 C C . PRO A 1 415 ? -7.909 -15.734 43.092 1.00 97.06 415 PRO A C 1
ATOM 3021 O O . PRO A 1 415 ? -7.687 -14.560 42.789 1.00 97.06 415 PRO A O 1
ATOM 3024 N N . SER A 1 416 ? -7.548 -16.249 44.268 1.00 96.00 416 SER A N 1
ATOM 3025 C CA . SER A 1 416 ? -6.885 -15.448 45.300 1.00 96.00 416 SER A CA 1
ATOM 3026 C C . SER A 1 416 ? -5.562 -14.870 44.788 1.00 96.00 416 SER A C 1
ATOM 3028 O O . SER A 1 416 ? -4.812 -15.545 44.083 1.00 96.00 416 SER A O 1
ATOM 3030 N N . GLY A 1 417 ? -5.285 -13.612 45.136 1.00 94.06 417 GLY A N 1
ATOM 3031 C CA . GLY A 1 417 ? -4.095 -12.887 44.687 1.00 94.06 417 GLY A CA 1
ATOM 3032 C C . GLY A 1 417 ? -4.201 -12.283 43.282 1.00 94.06 417 GLY A C 1
ATOM 3033 O O . GLY A 1 417 ? -3.283 -11.573 42.883 1.00 94.06 417 GLY A O 1
ATOM 3034 N N . VAL A 1 418 ? -5.301 -12.503 42.549 1.00 96.06 418 VAL A N 1
ATOM 3035 C CA . VAL A 1 418 ? -5.560 -11.878 41.239 1.00 96.06 418 VAL A CA 1
ATOM 3036 C C . VAL A 1 418 ? -6.522 -10.697 41.394 1.00 96.06 418 VAL A C 1
ATOM 3038 O O . VAL A 1 418 ? -7.483 -10.770 42.158 1.00 96.06 418 VAL A O 1
ATOM 3041 N N . SER A 1 419 ? -6.298 -9.611 40.653 1.00 94.88 419 SER A N 1
ATOM 3042 C CA . SER A 1 419 ? -7.225 -8.477 40.538 1.00 94.88 419 SER A CA 1
ATOM 3043 C C . SER A 1 419 ? -7.453 -8.072 39.082 1.00 94.88 419 SER A C 1
ATOM 3045 O O . SER A 1 419 ? -6.565 -8.209 38.242 1.00 94.88 419 SER A O 1
ATOM 3047 N N . ILE A 1 420 ? -8.649 -7.563 38.770 1.00 93.62 420 ILE A N 1
ATOM 3048 C CA . ILE A 1 420 ? -8.943 -6.952 37.467 1.00 93.62 420 ILE A CA 1
ATOM 3049 C C . ILE A 1 420 ? -8.598 -5.466 37.557 1.00 93.62 420 ILE A C 1
ATOM 3051 O O . ILE A 1 420 ? -9.162 -4.758 38.387 1.00 93.62 420 ILE A O 1
ATOM 3055 N N . ARG A 1 421 ? -7.665 -4.996 36.726 1.00 91.31 421 ARG A N 1
ATOM 3056 C CA . ARG A 1 421 ? -7.204 -3.596 36.737 1.00 91.31 421 ARG A CA 1
ATOM 3057 C C . ARG A 1 421 ? -8.001 -2.703 35.798 1.00 91.31 421 ARG A C 1
ATOM 3059 O O . ARG A 1 421 ? -8.202 -1.533 36.094 1.00 91.31 421 ARG A O 1
ATOM 3066 N N . GLY A 1 422 ? -8.484 -3.259 34.693 1.00 89.75 422 GLY A N 1
ATOM 3067 C CA . GLY A 1 422 ? -9.261 -2.508 33.720 1.00 89.75 422 GLY A CA 1
ATOM 3068 C C . GLY A 1 422 ? -9.240 -3.144 32.344 1.00 89.75 422 GLY A C 1
ATOM 3069 O O . GLY A 1 422 ? -8.703 -4.238 32.144 1.00 89.75 422 GLY A O 1
ATOM 3070 N N . ILE A 1 423 ? -9.827 -2.429 31.391 1.00 91.00 423 ILE A N 1
ATOM 3071 C CA . ILE A 1 423 ? -9.866 -2.823 29.983 1.00 91.00 423 ILE A CA 1
ATOM 3072 C C . ILE A 1 423 ? -9.368 -1.683 29.096 1.00 91.00 423 ILE A C 1
ATOM 3074 O O . ILE A 1 423 ? -9.494 -0.508 29.449 1.00 91.00 423 ILE A O 1
ATOM 3078 N N . SER A 1 424 ? -8.820 -2.025 27.933 1.00 88.81 424 SER A N 1
ATOM 3079 C CA . SER A 1 424 ? -8.523 -1.054 26.875 1.00 88.81 424 SER A CA 1
ATOM 3080 C C . SER A 1 424 ? -8.801 -1.635 25.495 1.00 88.81 424 SER A C 1
ATOM 3082 O O . SER A 1 424 ? -8.791 -2.853 25.316 1.00 88.81 424 SER A O 1
ATOM 3084 N N . ALA A 1 425 ? -9.036 -0.767 24.513 1.00 86.56 425 ALA A N 1
ATOM 3085 C CA . ALA A 1 425 ? -9.035 -1.136 23.103 1.00 86.56 425 ALA A CA 1
ATOM 3086 C C . ALA A 1 425 ? -7.866 -0.443 22.391 1.00 86.56 425 ALA A C 1
ATOM 3088 O O . ALA A 1 425 ? -7.683 0.767 22.526 1.00 86.56 425 ALA A O 1
ATOM 3089 N N . MET A 1 426 ? -7.078 -1.189 21.614 1.00 82.50 426 MET A N 1
ATOM 3090 C CA . MET A 1 426 ? -5.975 -0.622 20.832 1.00 82.50 426 MET A CA 1
ATOM 3091 C C . MET A 1 426 ? -6.480 -0.103 19.482 1.00 82.50 426 MET A C 1
ATOM 3093 O O . MET A 1 426 ? -6.402 -0.784 18.458 1.00 82.50 426 MET A O 1
ATOM 3097 N N . LEU A 1 427 ? -7.016 1.118 19.508 1.00 75.81 427 LEU A N 1
ATOM 3098 C CA . LEU A 1 427 ? -7.684 1.776 18.375 1.00 75.81 427 LEU A CA 1
ATOM 3099 C C . LEU A 1 427 ? -6.728 2.228 17.253 1.00 75.81 427 LEU A C 1
ATOM 3101 O O . LEU A 1 427 ? -7.174 2.560 16.160 1.00 75.81 427 LEU A O 1
ATOM 3105 N N . GLU A 1 428 ? -5.416 2.232 17.502 1.00 68.81 428 GLU A N 1
ATOM 3106 C CA . GLU A 1 428 ? -4.385 2.565 16.504 1.00 68.81 428 GLU A CA 1
ATOM 3107 C C . GLU A 1 428 ? -3.955 1.367 15.641 1.00 68.81 428 GLU A C 1
ATOM 3109 O O . GLU A 1 428 ? -3.128 1.517 14.750 1.00 68.81 428 GLU A O 1
ATOM 3114 N N . SER A 1 429 ? -4.481 0.170 15.913 1.00 64.81 429 SER A N 1
ATOM 3115 C CA . SER A 1 429 ? -4.090 -1.062 15.217 1.00 64.81 429 SER A CA 1
ATOM 3116 C C . SER A 1 429 ? -5.319 -1.818 14.711 1.00 64.81 429 SER A C 1
ATOM 3118 O O . SER A 1 429 ? -5.921 -1.448 13.708 1.00 64.81 429 SER A O 1
ATOM 3120 N N . ASP A 1 430 ? -5.730 -2.846 15.449 1.00 71.00 430 ASP A N 1
ATOM 3121 C CA . ASP A 1 430 ? -6.709 -3.840 15.036 1.00 71.00 430 ASP A CA 1
ATOM 3122 C C . ASP A 1 430 ? -7.957 -3.837 15.933 1.00 71.00 430 ASP A C 1
ATOM 3124 O O . ASP A 1 430 ? -8.677 -4.831 15.998 1.00 71.00 430 ASP A O 1
ATOM 3128 N N . ASN A 1 431 ? -8.202 -2.750 16.676 1.00 78.88 431 ASN A N 1
ATOM 3129 C CA . ASN A 1 431 ? -9.214 -2.692 17.740 1.00 78.88 431 ASN A CA 1
ATOM 3130 C C . ASN A 1 431 ? -9.040 -3.815 18.781 1.00 78.88 431 ASN A C 1
ATOM 3132 O O . ASN A 1 431 ? -10.013 -4.364 19.296 1.00 78.88 431 ASN A O 1
ATOM 3136 N N . THR A 1 432 ? -7.793 -4.189 19.085 1.00 85.81 432 THR A N 1
ATOM 3137 C CA . THR A 1 432 ? -7.471 -5.264 20.033 1.00 85.81 432 THR A CA 1
ATOM 3138 C C . THR A 1 432 ? -8.005 -4.939 21.424 1.00 85.81 432 THR A C 1
ATOM 3140 O O . THR A 1 432 ? -7.569 -3.963 22.035 1.00 85.81 432 THR A O 1
ATOM 3143 N N . LEU A 1 433 ? -8.899 -5.778 21.950 1.00 90.31 433 LEU A N 1
ATOM 3144 C CA . LEU A 1 433 ? -9.409 -5.664 23.315 1.00 90.31 433 LEU A CA 1
ATOM 3145 C C . LEU A 1 433 ? -8.435 -6.313 24.308 1.00 90.31 433 LEU A C 1
ATOM 3147 O O . LEU A 1 433 ? -8.053 -7.480 24.150 1.00 90.31 433 LEU A O 1
ATOM 3151 N N . ARG A 1 434 ? -8.051 -5.561 25.342 1.00 92.19 434 ARG A N 1
ATOM 3152 C CA . ARG A 1 434 ? -7.146 -5.993 26.411 1.00 92.19 434 ARG A CA 1
ATOM 3153 C C . ARG A 1 434 ? -7.855 -6.032 27.760 1.00 92.19 434 ARG A C 1
ATOM 3155 O O . ARG A 1 434 ? -8.599 -5.111 28.089 1.00 92.19 434 ARG A O 1
ATOM 3162 N N . LEU A 1 435 ? -7.566 -7.070 28.543 1.00 94.88 435 LEU A N 1
ATOM 3163 C CA . LEU A 1 435 ? -7.923 -7.187 29.958 1.00 94.88 435 LEU A CA 1
ATOM 3164 C C . LEU A 1 435 ? -6.655 -7.093 30.801 1.00 94.88 435 LEU A C 1
ATOM 3166 O O . LEU A 1 435 ? -5.809 -7.979 30.700 1.00 94.88 435 LEU A O 1
ATOM 3170 N N . TYR A 1 436 ? -6.537 -6.069 31.640 1.00 95.12 436 TYR A N 1
ATOM 3171 C CA . TYR A 1 436 ? -5.392 -5.906 32.535 1.00 95.12 436 TYR A CA 1
ATOM 3172 C C . TYR A 1 436 ? -5.621 -6.612 33.865 1.00 95.12 436 TYR A C 1
ATOM 3174 O O . TYR A 1 436 ? -6.689 -6.497 34.477 1.00 95.12 436 TYR A O 1
ATOM 3182 N N . LEU A 1 437 ? -4.589 -7.317 34.319 1.00 95.88 437 LEU A N 1
ATOM 3183 C CA . LEU A 1 437 ? -4.593 -8.144 35.517 1.00 95.88 437 LEU A CA 1
ATOM 3184 C C . LEU A 1 437 ? -3.498 -7.687 36.482 1.00 95.88 437 LEU A C 1
ATOM 3186 O O . LEU A 1 437 ? -2.381 -7.364 36.080 1.00 95.88 437 LEU A O 1
ATOM 3190 N N . GLY A 1 438 ? -3.829 -7.675 37.770 1.00 94.88 438 GLY A N 1
ATOM 3191 C CA . GLY A 1 438 ? -2.885 -7.494 38.862 1.00 94.88 438 GLY A CA 1
ATOM 3192 C C . GLY A 1 438 ? -2.649 -8.806 39.595 1.00 94.88 438 GLY A C 1
ATOM 3193 O O . GLY A 1 438 ? -3.571 -9.601 39.758 1.00 94.88 438 GLY A O 1
ATOM 3194 N N . PHE A 1 439 ? -1.422 -8.996 40.073 1.00 94.81 439 PHE A N 1
ATOM 3195 C CA . PHE A 1 439 ? -1.029 -10.154 40.867 1.00 94.81 439 PHE A CA 1
ATOM 3196 C C . PHE A 1 439 ? -0.374 -9.679 42.161 1.00 94.81 439 PHE A C 1
ATOM 3198 O O . PHE A 1 439 ? 0.504 -8.816 42.134 1.00 94.81 439 PHE A O 1
ATOM 3205 N N . LYS A 1 440 ? -0.822 -10.215 43.295 1.00 94.62 440 LYS A N 1
ATOM 3206 C CA . LYS A 1 440 ? -0.279 -9.926 44.623 1.00 94.62 440 LYS A CA 1
ATOM 3207 C C . LYS A 1 440 ? 0.004 -11.237 45.344 1.00 94.62 440 LYS A C 1
ATOM 3209 O O . LYS A 1 440 ? -0.903 -12.045 45.517 1.00 94.62 440 LYS A O 1
ATOM 3214 N N . ASP A 1 441 ? 1.257 -11.423 45.755 1.00 94.00 441 ASP A N 1
ATOM 3215 C CA . ASP A 1 441 ? 1.734 -12.598 46.501 1.00 94.00 441 ASP A CA 1
ATOM 3216 C C . ASP A 1 441 ? 1.468 -13.950 45.794 1.00 94.00 441 ASP A C 1
ATOM 3218 O O . ASP A 1 441 ? 1.420 -15.006 46.428 1.00 94.00 441 ASP A O 1
ATOM 3222 N N . VAL A 1 442 ? 1.302 -13.933 44.464 1.00 94.62 442 VAL A N 1
ATOM 3223 C CA . VAL A 1 442 ? 1.055 -15.114 43.624 1.00 94.62 442 VAL A CA 1
ATOM 3224 C C . VAL A 1 442 ? 1.808 -15.023 42.299 1.00 94.62 442 VAL A C 1
ATOM 3226 O O . VAL A 1 442 ? 1.947 -13.949 41.722 1.00 94.62 442 VAL A O 1
ATOM 3229 N N . GLU A 1 443 ? 2.252 -16.175 41.797 1.00 93.19 443 GLU A N 1
ATOM 3230 C CA . GLU A 1 443 ? 2.926 -16.290 40.501 1.00 93.19 443 GLU A CA 1
ATOM 3231 C C . GLU A 1 443 ? 1.911 -16.397 39.350 1.00 93.19 443 GLU A C 1
ATOM 3233 O O . GLU A 1 443 ? 1.093 -17.327 39.366 1.00 93.19 443 GLU A O 1
ATOM 3238 N N . PRO A 1 444 ? 1.969 -15.528 38.318 1.00 94.62 444 PRO A N 1
ATOM 3239 C CA . PRO A 1 444 ? 1.011 -15.543 37.209 1.00 94.62 444 PRO A CA 1
ATOM 3240 C C . PRO A 1 444 ? 0.982 -16.855 36.412 1.00 94.62 444 PRO A C 1
ATOM 3242 O O . PRO A 1 444 ? -0.041 -17.202 35.822 1.00 94.62 444 PRO A O 1
ATOM 3245 N N . SER A 1 445 ? 2.084 -17.610 36.412 1.00 94.44 445 SER A N 1
ATOM 3246 C CA . SER A 1 445 ? 2.215 -18.909 35.733 1.00 94.44 445 SER A CA 1
ATOM 3247 C C . SER A 1 445 ? 1.374 -20.030 36.360 1.00 94.44 445 SER A C 1
ATOM 3249 O O . SER A 1 445 ? 1.231 -21.097 35.766 1.00 94.44 445 SER A O 1
ATOM 3251 N N . ARG A 1 446 ? 0.807 -19.808 37.553 1.00 95.12 446 ARG A N 1
ATOM 3252 C CA . ARG A 1 446 ? -0.045 -20.783 38.257 1.00 95.12 446 ARG A CA 1
ATOM 3253 C C . ARG A 1 446 ? -1.474 -20.840 37.726 1.00 95.12 446 ARG A C 1
ATOM 3255 O O . ARG A 1 446 ? -2.214 -21.744 38.107 1.00 95.12 446 ARG A O 1
ATOM 3262 N N . PHE A 1 447 ? -1.866 -19.877 36.899 1.00 97.44 447 PHE A N 1
ATOM 3263 C CA . PHE A 1 447 ? -3.221 -19.761 36.384 1.00 97.44 447 PHE A CA 1
ATOM 3264 C C . PHE A 1 447 ? -3.289 -20.166 34.915 1.00 97.44 447 PHE A C 1
ATOM 3266 O O . PHE A 1 447 ? -2.312 -20.092 34.171 1.00 97.44 447 PHE A O 1
ATOM 3273 N N . THR A 1 448 ? -4.481 -20.570 34.498 1.00 97.50 448 THR A N 1
ATOM 3274 C CA . THR A 1 448 ? -4.822 -20.785 33.093 1.00 97.50 448 THR A CA 1
ATOM 3275 C C . THR A 1 448 ? -5.689 -19.637 32.604 1.00 97.50 448 THR A C 1
ATOM 3277 O O . THR A 1 448 ? -6.581 -19.170 33.320 1.00 97.50 448 THR A O 1
ATOM 3280 N N . TYR A 1 449 ? -5.417 -19.188 31.381 1.00 97.88 449 TYR A N 1
ATOM 3281 C CA . TYR A 1 449 ? -6.088 -18.056 30.761 1.00 97.88 449 TYR A CA 1
ATOM 3282 C C . TYR A 1 449 ? -6.736 -18.498 29.460 1.00 97.88 449 TYR A C 1
ATOM 3284 O O . TYR A 1 449 ? -6.104 -19.175 28.648 1.00 97.88 449 TYR A O 1
ATOM 3292 N N . MET A 1 450 ? -7.990 -18.107 29.254 1.00 96.38 450 MET A N 1
ATOM 3293 C CA . MET A 1 450 ? -8.719 -18.417 28.028 1.00 96.38 450 MET A CA 1
ATOM 3294 C C . MET A 1 450 ? -9.409 -17.170 27.484 1.00 96.38 450 MET A C 1
ATOM 3296 O O . MET A 1 450 ? -9.939 -16.374 28.260 1.00 96.38 450 MET A O 1
ATOM 3300 N N . ILE A 1 451 ? -9.461 -17.040 26.159 1.00 95.12 451 ILE A N 1
ATOM 3301 C CA . ILE A 1 451 ? -10.287 -16.058 25.446 1.00 95.12 451 ILE A CA 1
ATOM 3302 C C . ILE A 1 451 ? -11.119 -16.817 24.415 1.00 95.12 451 ILE A C 1
ATOM 3304 O O . ILE A 1 451 ? -10.579 -17.588 23.624 1.00 95.12 451 ILE A O 1
ATOM 3308 N N . GLY A 1 452 ? -12.444 -16.659 24.447 1.00 91.56 452 GLY A N 1
ATOM 3309 C CA . GLY A 1 452 ? -13.340 -17.321 23.488 1.00 91.56 452 GLY A CA 1
ATOM 3310 C C . GLY A 1 452 ? -13.255 -18.855 23.523 1.00 91.56 452 GLY A C 1
ATOM 3311 O O . GLY A 1 452 ? -13.470 -19.516 22.513 1.00 91.56 452 GLY A O 1
ATOM 3312 N N . GLY A 1 453 ? -12.886 -19.430 24.674 1.00 90.06 453 GLY A N 1
ATOM 3313 C CA . GLY A 1 453 ? -12.679 -20.874 24.824 1.00 90.06 453 GLY A CA 1
ATOM 3314 C C . GLY A 1 453 ? -11.357 -21.401 24.253 1.00 90.06 453 GLY A C 1
ATOM 3315 O O . GLY A 1 453 ? -11.140 -22.611 24.276 1.00 90.06 453 GLY A O 1
ATOM 3316 N N . GLN A 1 454 ? -10.454 -20.530 23.797 1.00 94.38 454 GLN A N 1
ATOM 3317 C CA . GLN A 1 454 ? -9.094 -20.883 23.381 1.00 94.38 454 GLN A CA 1
ATOM 3318 C C . GLN A 1 454 ? -8.071 -20.449 24.432 1.00 94.38 454 GLN A C 1
ATOM 3320 O O . GLN A 1 454 ? -8.269 -19.435 25.097 1.00 94.38 454 GLN A O 1
ATOM 3325 N N . SER A 1 455 ? -6.980 -21.209 24.574 1.00 95.06 455 SER A N 1
ATOM 3326 C CA . SER A 1 455 ? -5.872 -20.847 25.466 1.00 95.06 455 SER A CA 1
ATOM 3327 C C . SER A 1 455 ? -5.289 -19.502 25.053 1.00 95.06 455 SER A C 1
ATOM 3329 O O . SER A 1 455 ? -4.971 -19.304 23.882 1.00 95.06 455 SER A O 1
ATOM 3331 N N . ALA A 1 456 ? -5.124 -18.607 26.019 1.00 95.31 456 ALA A N 1
ATOM 3332 C CA . ALA A 1 456 ? -4.540 -17.291 25.821 1.00 95.31 456 ALA A CA 1
ATOM 3333 C C . ALA A 1 456 ? -3.216 -17.176 26.579 1.00 95.31 456 ALA A C 1
ATOM 3335 O O . ALA A 1 456 ? -3.052 -17.731 27.666 1.00 95.31 456 ALA A O 1
ATOM 3336 N N . GLU A 1 457 ? -2.271 -16.448 25.997 1.00 95.19 457 GLU A N 1
ATOM 3337 C CA . GLU A 1 457 ? -1.008 -16.121 26.649 1.00 95.19 457 GLU A CA 1
ATOM 3338 C C . GLU A 1 457 ? -1.171 -14.855 27.497 1.00 95.19 457 GLU A C 1
ATOM 3340 O O . GLU A 1 457 ? -1.750 -13.861 27.046 1.00 95.19 457 GLU A O 1
ATOM 3345 N N . LEU A 1 458 ? -0.647 -14.889 28.725 1.00 96.12 458 LEU A N 1
ATOM 3346 C CA . LEU A 1 458 ? -0.509 -13.691 29.542 1.00 96.12 458 LEU A CA 1
ATOM 3347 C C . LEU A 1 458 ? 0.693 -12.888 29.051 1.00 96.12 458 LEU A C 1
ATOM 3349 O O . LEU A 1 458 ? 1.819 -13.380 29.055 1.00 96.12 458 LEU A O 1
ATOM 3353 N N . LYS A 1 459 ? 0.446 -11.643 28.660 1.00 94.81 459 LYS A N 1
ATOM 3354 C CA . LYS A 1 459 ? 1.469 -10.727 28.159 1.00 94.81 459 LYS A CA 1
ATOM 3355 C C . LYS A 1 459 ? 1.834 -9.704 29.220 1.00 94.81 459 LYS A C 1
ATOM 3357 O O . LYS A 1 459 ? 1.000 -9.347 30.048 1.00 94.81 459 LYS A O 1
ATOM 3362 N N . THR A 1 460 ? 3.046 -9.170 29.128 1.00 91.56 460 THR A N 1
ATOM 3363 C CA . THR A 1 460 ? 3.545 -8.128 30.032 1.00 91.56 460 THR A CA 1
ATOM 3364 C C . THR A 1 460 ? 3.981 -6.914 29.221 1.00 91.56 460 THR A C 1
ATOM 3366 O O . THR A 1 460 ? 4.664 -7.048 28.204 1.00 91.56 460 THR A O 1
ATOM 3369 N N . ARG A 1 461 ? 3.546 -5.723 29.633 1.00 84.88 461 ARG A N 1
ATOM 3370 C CA . ARG A 1 461 ? 4.013 -4.440 29.090 1.00 84.88 461 ARG A CA 1
ATOM 3371 C C . ARG A 1 461 ? 5.392 -4.088 29.652 1.00 84.88 461 ARG A C 1
ATOM 3373 O O . ARG A 1 461 ? 5.825 -4.634 30.661 1.00 84.88 461 ARG A O 1
ATOM 3380 N N . SER A 1 462 ? 6.068 -3.130 29.024 1.00 82.19 462 SER A N 1
ATOM 3381 C CA . SER A 1 462 ? 7.366 -2.614 29.483 1.00 82.19 462 SER A CA 1
ATOM 3382 C C . SER A 1 462 ? 7.329 -1.994 30.886 1.00 82.19 462 SER A C 1
ATOM 3384 O O . SER A 1 462 ? 8.349 -1.969 31.562 1.00 82.19 462 SER A O 1
ATOM 3386 N N . ASP A 1 463 ? 6.163 -1.520 31.327 1.00 80.31 463 ASP A N 1
ATOM 3387 C CA . ASP A 1 463 ? 5.905 -0.978 32.670 1.00 80.31 463 ASP A CA 1
ATOM 3388 C C . ASP A 1 463 ? 5.561 -2.061 33.717 1.00 80.31 463 ASP A C 1
ATOM 3390 O O . ASP A 1 463 ? 5.280 -1.745 34.870 1.00 80.31 463 ASP A O 1
ATOM 3394 N N . GLY A 1 464 ? 5.580 -3.344 33.335 1.00 82.50 464 GLY A N 1
ATOM 3395 C CA . GLY A 1 464 ? 5.272 -4.472 34.215 1.00 82.50 464 GLY A CA 1
ATOM 3396 C C . GLY A 1 464 ? 3.787 -4.840 34.300 1.00 82.50 464 GLY A C 1
ATOM 3397 O O . GLY A 1 464 ? 3.454 -5.857 34.916 1.00 82.50 464 GLY A O 1
ATOM 3398 N N . ALA A 1 465 ? 2.881 -4.089 33.662 1.00 87.00 465 ALA A N 1
ATOM 3399 C CA . ALA A 1 465 ? 1.458 -4.421 33.664 1.00 87.00 465 ALA A CA 1
ATOM 3400 C C . ALA A 1 465 ? 1.179 -5.704 32.860 1.00 87.00 465 ALA A C 1
ATOM 3402 O O . ALA A 1 465 ? 1.588 -5.841 31.703 1.00 87.00 465 ALA A O 1
ATOM 3403 N N . SER A 1 466 ? 0.452 -6.644 33.468 1.00 95.12 466 SER A N 1
ATOM 3404 C CA . SER A 1 466 ? 0.084 -7.920 32.847 1.00 95.12 466 SER A CA 1
ATOM 3405 C C . SER A 1 466 ? -1.295 -7.844 32.195 1.00 95.12 466 SER A C 1
ATOM 3407 O O . SER A 1 466 ? -2.213 -7.243 32.754 1.00 95.12 466 SER A O 1
ATOM 3409 N N . TYR A 1 467 ? -1.471 -8.454 31.023 1.00 94.94 467 TYR A N 1
ATOM 3410 C CA . TYR A 1 467 ? -2.730 -8.392 30.285 1.00 94.94 467 TYR A CA 1
ATOM 3411 C C . TYR A 1 467 ? -2.996 -9.611 29.398 1.00 94.94 467 TYR A C 1
ATOM 3413 O O . TYR A 1 467 ? -2.082 -10.290 28.932 1.00 94.94 467 TYR A O 1
ATOM 3421 N N . LEU A 1 468 ? -4.279 -9.848 29.128 1.00 95.06 468 LEU A N 1
ATOM 3422 C CA . LEU A 1 468 ? -4.767 -10.755 28.089 1.00 95.06 468 LEU A CA 1
ATOM 3423 C C . LEU A 1 468 ? -5.228 -9.932 26.887 1.00 95.06 468 LEU A C 1
ATOM 3425 O O . LEU A 1 468 ? -5.873 -8.901 27.076 1.00 95.06 468 LEU A O 1
ATOM 3429 N N . ALA A 1 469 ? -4.934 -10.372 25.664 1.00 92.19 469 ALA A N 1
ATOM 3430 C CA . ALA A 1 469 ? -5.270 -9.636 24.445 1.00 92.19 469 ALA A CA 1
ATOM 3431 C C . ALA A 1 469 ? -5.978 -10.513 23.412 1.00 92.19 469 ALA A C 1
ATOM 3433 O O . ALA A 1 469 ? -5.560 -11.638 23.144 1.00 92.19 469 ALA A O 1
ATOM 3434 N N . LEU A 1 470 ? -7.027 -9.967 22.796 1.00 88.06 470 LEU A N 1
ATOM 3435 C CA . LEU A 1 470 ? -7.657 -10.564 21.621 1.00 88.06 470 LEU A CA 1
ATOM 3436 C C . LEU A 1 470 ? -6.869 -10.176 20.358 1.00 88.06 470 LEU A C 1
ATOM 3438 O O . LEU A 1 470 ? -7.216 -9.231 19.650 1.00 88.06 470 LEU A O 1
ATOM 3442 N N . ASP A 1 471 ? -5.774 -10.890 20.100 1.00 77.81 471 ASP A N 1
ATOM 3443 C CA . ASP A 1 471 ? -4.791 -10.525 19.066 1.00 77.81 471 ASP A CA 1
ATOM 3444 C C . ASP A 1 471 ? -5.309 -10.599 17.626 1.00 77.81 471 ASP A C 1
ATOM 3446 O O . ASP A 1 471 ? -4.739 -9.970 16.741 1.00 77.81 471 ASP A O 1
ATOM 3450 N N . ALA A 1 472 ? -6.398 -11.332 17.373 1.00 75.62 472 ALA A N 1
ATOM 3451 C CA . ALA A 1 472 ? -7.022 -11.370 16.049 1.00 75.62 472 ALA A CA 1
ATOM 3452 C C . ALA A 1 472 ? -7.575 -9.996 15.612 1.00 75.62 472 ALA A C 1
ATOM 3454 O O . ALA A 1 472 ? -7.851 -9.791 14.426 1.00 75.62 472 ALA A O 1
ATOM 3455 N N . GLY A 1 473 ? -7.723 -9.064 16.561 1.00 76.38 473 GLY A N 1
ATOM 3456 C CA . GLY A 1 473 ? -8.421 -7.809 16.352 1.00 76.38 473 GLY A CA 1
ATOM 3457 C C . GLY A 1 473 ? -9.929 -8.000 16.246 1.00 76.38 473 GLY A C 1
ATOM 3458 O O . GLY A 1 473 ? -10.434 -9.123 16.201 1.00 76.38 473 GLY A O 1
ATOM 3459 N N . VAL A 1 474 ? -10.660 -6.889 16.206 1.00 81.69 474 VAL A N 1
ATOM 3460 C CA . VAL A 1 474 ? -12.118 -6.897 16.054 1.00 81.69 474 VAL A CA 1
ATOM 3461 C C . VAL A 1 474 ? -12.502 -6.048 14.852 1.00 81.69 474 VAL A C 1
ATOM 3463 O O . VAL A 1 474 ? -12.105 -4.885 14.728 1.00 81.69 474 VAL A O 1
ATOM 3466 N N . TYR A 1 475 ? -13.259 -6.652 13.936 1.00 85.94 475 TYR A N 1
ATOM 3467 C CA . TYR A 1 475 ? -13.735 -5.970 12.737 1.00 85.94 475 TYR A CA 1
ATOM 3468 C C . TYR A 1 475 ? -14.708 -4.856 13.103 1.00 85.94 475 TYR A C 1
ATOM 3470 O O . TYR A 1 475 ? -15.455 -4.946 14.077 1.00 85.94 475 TYR A O 1
ATOM 3478 N N . SER A 1 476 ? -14.704 -3.795 12.302 1.00 83.50 476 SER A N 1
ATOM 3479 C CA . SER A 1 476 ? -15.446 -2.568 12.599 1.00 83.50 476 SER A CA 1
ATOM 3480 C C . SER A 1 476 ? -16.966 -2.767 12.724 1.00 83.50 476 SER A C 1
ATOM 3482 O O . SER A 1 476 ? -17.627 -2.058 13.481 1.00 83.50 476 SER A O 1
ATOM 3484 N N . ASN A 1 477 ? -17.524 -3.753 12.022 1.00 87.19 477 ASN A N 1
ATOM 3485 C CA . ASN A 1 477 ? -18.933 -4.170 12.068 1.00 87.19 477 ASN A CA 1
ATOM 3486 C C . ASN A 1 477 ? -19.234 -5.252 13.131 1.00 87.19 477 ASN A C 1
ATOM 3488 O O . ASN A 1 477 ? -20.359 -5.736 13.222 1.00 87.19 477 ASN A O 1
ATOM 3492 N N . HIS A 1 478 ? -18.235 -5.636 13.928 1.00 90.62 478 HIS A N 1
ATOM 3493 C CA . HIS A 1 478 ? -18.324 -6.663 14.970 1.00 90.62 478 HIS A CA 1
ATOM 3494 C C . HIS A 1 478 ? -17.820 -6.159 16.334 1.00 90.62 478 HIS A C 1
ATOM 3496 O O . HIS A 1 478 ? -17.589 -6.945 17.246 1.00 90.62 478 HIS A O 1
ATOM 3502 N N . LEU A 1 479 ? -17.654 -4.842 16.520 1.00 91.19 479 LEU A N 1
ATOM 3503 C CA . LEU A 1 479 ? -17.180 -4.262 17.788 1.00 91.19 479 LEU A CA 1
ATOM 3504 C C . LEU A 1 479 ? -18.127 -4.536 18.969 1.00 91.19 479 LEU A C 1
ATOM 3506 O O . LEU A 1 479 ? -17.701 -4.488 20.127 1.00 91.19 479 LEU A O 1
ATOM 3510 N N . GLN A 1 480 ? -19.396 -4.822 18.677 1.00 92.94 480 GLN A N 1
ATOM 3511 C CA . GLN A 1 480 ? -20.425 -5.238 19.624 1.00 92.94 480 GLN A CA 1
ATOM 3512 C C . GLN A 1 480 ? -20.271 -6.688 20.099 1.00 92.94 480 GLN A C 1
ATOM 3514 O O . GLN A 1 480 ? -20.787 -7.022 21.167 1.00 92.94 480 GLN A O 1
ATOM 3519 N N . ASP A 1 481 ? -19.571 -7.533 19.337 1.00 92.69 481 ASP A N 1
ATOM 3520 C CA . ASP A 1 481 ? -19.495 -8.965 19.602 1.00 92.69 481 ASP A CA 1
ATOM 3521 C C . ASP A 1 481 ? -18.680 -9.231 20.869 1.00 92.69 481 ASP A C 1
ATOM 3523 O O . ASP A 1 481 ? -17.565 -8.733 21.067 1.00 92.69 481 ASP A O 1
ATOM 3527 N N . THR A 1 482 ? -19.272 -10.005 21.772 1.00 93.75 482 THR A N 1
ATOM 3528 C CA . THR A 1 482 ? -18.694 -10.268 23.084 1.00 93.75 482 THR A CA 1
ATOM 3529 C C . THR A 1 482 ? -17.726 -11.440 23.049 1.00 93.75 482 THR A C 1
ATOM 3531 O O . THR A 1 482 ? -17.905 -12.425 22.338 1.00 93.75 482 THR A O 1
ATOM 3534 N N . ASN A 1 483 ? -16.689 -11.338 23.874 1.00 93.62 483 ASN A N 1
ATOM 3535 C CA . ASN A 1 483 ? -15.673 -12.357 24.063 1.00 93.62 483 ASN A CA 1
ATOM 3536 C C . ASN A 1 483 ? -15.615 -12.741 25.543 1.00 93.62 483 ASN A C 1
ATOM 3538 O O . ASN A 1 483 ? -15.666 -11.879 26.424 1.00 93.62 483 ASN A O 1
ATOM 3542 N N . LEU A 1 484 ? -15.512 -14.045 25.807 1.00 95.50 484 LEU A N 1
ATOM 3543 C CA . LEU A 1 484 ? -15.418 -14.600 27.154 1.00 95.50 484 LEU A CA 1
ATOM 3544 C C . LEU A 1 484 ? -13.949 -14.747 27.556 1.00 95.50 484 LEU A C 1
ATOM 3546 O O . LEU A 1 484 ? -13.239 -15.580 26.993 1.00 95.50 484 LEU A O 1
ATOM 3550 N N . TYR A 1 485 ? -13.522 -13.970 28.543 1.00 97.06 485 TYR A N 1
ATOM 3551 C CA . TYR A 1 485 ? -12.213 -14.071 29.182 1.00 97.06 485 TYR A CA 1
ATOM 3552 C C . TYR A 1 485 ? -12.352 -14.925 30.436 1.00 97.06 485 TYR A C 1
ATOM 3554 O O . TYR A 1 485 ? -13.264 -14.696 31.226 1.00 97.06 485 TYR A O 1
ATOM 3562 N N . SER A 1 486 ? -11.462 -15.894 30.633 1.00 97.31 486 SER A N 1
ATOM 3563 C CA . SER A 1 486 ? -11.483 -16.786 31.795 1.00 97.31 486 SER A CA 1
ATOM 3564 C C . SER A 1 486 ? -10.114 -16.865 32.451 1.00 97.31 486 SER A C 1
ATOM 3566 O O . SER A 1 486 ? -9.111 -17.013 31.755 1.00 97.31 486 SER A O 1
ATOM 3568 N N . ILE A 1 487 ? -10.091 -16.818 33.783 1.00 97.81 487 ILE A N 1
ATOM 3569 C CA . ILE A 1 487 ? -8.899 -16.998 34.622 1.00 97.81 487 ILE A CA 1
ATOM 3570 C C . ILE A 1 487 ? -9.219 -18.094 35.639 1.00 97.81 487 ILE A C 1
ATOM 3572 O O . ILE A 1 487 ? -10.225 -17.997 36.347 1.00 97.81 487 ILE A O 1
ATOM 3576 N N . SER A 1 488 ? -8.397 -19.142 35.704 1.00 97.25 488 SER A N 1
ATOM 3577 C CA . SER A 1 488 ? -8.644 -20.289 36.587 1.00 97.25 488 SER A CA 1
ATOM 3578 C C . SER A 1 488 ? -7.377 -20.795 37.271 1.00 97.25 488 SER A C 1
ATOM 3580 O O . SER A 1 488 ? -6.331 -20.906 36.631 1.00 97.25 488 SER A O 1
ATOM 3582 N N . ASP A 1 489 ? -7.490 -21.150 38.553 1.00 96.50 489 ASP A N 1
ATOM 3583 C CA . ASP A 1 489 ? -6.466 -21.881 39.325 1.00 96.50 489 ASP A CA 1
ATOM 3584 C C . ASP A 1 489 ? -6.733 -23.406 39.374 1.00 96.50 489 ASP A C 1
ATOM 3586 O O . ASP A 1 489 ? -6.064 -24.144 40.099 1.00 96.50 489 ASP A O 1
ATOM 3590 N N . GLY A 1 490 ? -7.733 -23.884 38.620 1.00 93.81 490 GLY A N 1
ATOM 3591 C CA . GLY A 1 490 ? -8.207 -25.272 38.618 1.00 93.81 490 GLY A CA 1
ATOM 3592 C C . GLY A 1 490 ? -9.302 -25.580 39.648 1.00 93.81 490 GLY A C 1
ATOM 3593 O O . GLY A 1 490 ? -9.974 -26.602 39.518 1.00 93.81 490 GLY A O 1
ATOM 3594 N N . THR A 1 491 ? -9.525 -24.705 40.633 1.00 94.88 491 THR A N 1
ATOM 3595 C CA . THR A 1 491 ? -10.604 -24.807 41.636 1.00 94.88 491 THR A CA 1
ATOM 3596 C C . THR A 1 491 ? -11.611 -23.669 41.475 1.00 94.88 491 THR A C 1
ATOM 3598 O O . THR A 1 491 ? -12.809 -23.907 41.331 1.00 94.88 491 THR A O 1
ATOM 3601 N N . ASN A 1 492 ? -11.119 -22.433 41.457 1.00 96.62 492 ASN A N 1
ATOM 3602 C CA . ASN A 1 492 ? -11.879 -21.220 41.215 1.00 96.62 492 ASN A CA 1
ATOM 3603 C C . ASN A 1 492 ? -11.696 -20.804 39.763 1.00 96.62 492 ASN A C 1
ATOM 3605 O O . ASN A 1 492 ? -10.583 -20.789 39.236 1.00 96.62 492 ASN A O 1
ATOM 3609 N N . THR A 1 493 ? -12.800 -20.451 39.118 1.00 97.19 493 THR A N 1
ATOM 3610 C CA . THR A 1 493 ? -12.784 -19.888 37.772 1.00 97.19 493 THR A CA 1
ATOM 3611 C C . THR A 1 493 ? -13.595 -18.612 37.777 1.00 97.19 493 THR A C 1
ATOM 3613 O O . THR A 1 493 ? -14.738 -18.603 38.238 1.00 97.19 493 THR A O 1
ATOM 3616 N N . TYR A 1 494 ? -12.997 -17.554 37.248 1.00 97.50 494 TYR A N 1
ATOM 3617 C CA . TYR A 1 494 ? -13.650 -16.279 37.021 1.00 97.50 494 TYR A CA 1
ATOM 3618 C C . TYR A 1 494 ? -13.753 -16.014 35.539 1.00 97.50 494 TYR A C 1
ATOM 3620 O O . TYR A 1 494 ? -12.776 -16.184 34.806 1.00 97.50 494 TYR A O 1
ATOM 3628 N N . THR A 1 495 ? -14.928 -15.564 35.119 1.00 97.19 495 THR A N 1
ATOM 3629 C CA . THR A 1 495 ? -15.190 -15.220 33.731 1.00 97.19 495 THR A CA 1
ATOM 3630 C C . THR A 1 495 ? -15.687 -13.792 33.595 1.00 97.19 495 THR A C 1
ATOM 3632 O O . THR A 1 495 ? -16.565 -13.365 34.350 1.00 97.19 495 THR A O 1
ATOM 3635 N N . LEU A 1 496 ? -15.180 -13.095 32.583 1.00 96.56 496 LEU A N 1
ATOM 3636 C CA . LEU A 1 496 ? -15.582 -11.751 32.190 1.00 96.56 496 LEU A CA 1
ATOM 3637 C C . LEU A 1 496 ? -16.000 -11.766 30.717 1.00 96.56 496 LEU A C 1
ATOM 3639 O O . LEU A 1 496 ? -15.207 -12.116 29.847 1.00 96.56 496 LEU A O 1
ATOM 3643 N N . THR A 1 497 ? -17.243 -11.385 30.440 1.00 96.31 497 THR A N 1
ATOM 3644 C CA . THR A 1 497 ? -17.766 -11.224 29.079 1.00 96.31 497 THR A CA 1
ATOM 3645 C C . THR A 1 497 ? -17.775 -9.747 28.721 1.00 96.31 497 THR A C 1
ATOM 3647 O O . THR A 1 497 ? -18.406 -8.948 29.418 1.00 96.31 497 THR A O 1
ATOM 3650 N N . MET A 1 498 ? -17.076 -9.386 27.647 1.00 94.88 498 MET A N 1
ATOM 3651 C CA . MET A 1 498 ? -16.895 -7.993 27.225 1.00 94.88 498 MET A CA 1
ATOM 3652 C C . MET A 1 498 ? -16.644 -7.875 25.718 1.00 94.88 498 MET A C 1
ATOM 3654 O O . MET A 1 498 ? -16.237 -8.843 25.078 1.00 94.88 498 MET A O 1
ATOM 3658 N N . SER A 1 499 ? -16.878 -6.691 25.153 1.00 94.12 499 SER A N 1
ATOM 3659 C CA . SER A 1 499 ? -16.611 -6.353 23.748 1.00 94.12 499 SER A CA 1
ATOM 3660 C C . SER A 1 499 ? -15.845 -5.031 23.626 1.00 94.12 499 SER A C 1
ATOM 3662 O O . SER A 1 499 ? -15.584 -4.352 24.623 1.00 94.12 499 SER A O 1
ATOM 3664 N N . VAL A 1 500 ? -15.496 -4.622 22.403 1.00 92.75 500 VAL A N 1
ATOM 3665 C CA . VAL A 1 500 ? -14.920 -3.283 22.181 1.00 92.75 500 VAL A CA 1
ATOM 3666 C C . VAL A 1 500 ? -15.932 -2.195 22.554 1.00 92.75 500 VAL A C 1
ATOM 3668 O O . VAL A 1 500 ? -15.544 -1.165 23.103 1.00 92.75 500 VAL A O 1
ATOM 3671 N N . LEU A 1 501 ? -17.235 -2.436 22.371 1.00 94.00 501 LEU A N 1
ATOM 3672 C CA . LEU A 1 501 ? -18.262 -1.505 22.848 1.00 94.00 501 LEU A CA 1
ATOM 3673 C C . LEU A 1 501 ? -18.393 -1.454 24.377 1.00 94.00 501 LEU A C 1
ATOM 3675 O O . LEU A 1 501 ? -18.832 -0.431 24.900 1.00 94.00 501 LEU A O 1
ATOM 3679 N N . THR A 1 502 ? -17.948 -2.477 25.115 1.00 94.75 502 THR A N 1
ATOM 3680 C CA . THR A 1 502 ? -17.784 -2.370 26.577 1.00 94.75 502 THR A CA 1
ATOM 3681 C C . THR A 1 502 ? -16.737 -1.314 26.933 1.00 94.75 502 THR A C 1
ATOM 3683 O O . THR A 1 502 ? -16.969 -0.491 27.820 1.00 94.75 502 THR A O 1
ATOM 3686 N N . TYR A 1 503 ? -15.616 -1.275 26.204 1.00 91.81 503 TYR A N 1
ATOM 3687 C CA . TYR A 1 503 ? -14.631 -0.201 26.349 1.00 91.81 503 TYR A CA 1
ATOM 3688 C C . TYR A 1 503 ? -15.204 1.151 25.902 1.00 91.81 503 TYR A C 1
ATOM 3690 O O . TYR A 1 503 ? -15.106 2.124 26.647 1.00 91.81 503 TYR A O 1
ATOM 3698 N N . ALA A 1 504 ? -15.889 1.208 24.755 1.00 91.81 504 ALA A N 1
ATOM 3699 C CA . ALA A 1 504 ? -16.530 2.435 24.275 1.00 91.81 504 ALA A CA 1
ATOM 3700 C C . ALA A 1 504 ? -17.527 3.012 25.296 1.00 91.81 504 ALA A C 1
ATOM 3702 O O . ALA A 1 504 ? -17.535 4.222 25.522 1.00 91.81 504 ALA A O 1
ATOM 3703 N N . ARG A 1 505 ? -18.309 2.154 25.974 1.00 92.56 505 ARG A N 1
ATOM 3704 C CA . ARG A 1 505 ? -19.158 2.546 27.108 1.00 92.56 505 ARG A CA 1
ATOM 3705 C C . ARG A 1 505 ? -18.336 3.159 28.232 1.00 92.56 505 ARG A C 1
ATOM 3707 O O . ARG A 1 505 ? -18.696 4.233 28.700 1.00 92.56 505 ARG A O 1
ATOM 3714 N N . SER A 1 506 ? -17.251 2.501 28.646 1.00 89.69 506 SER A N 1
ATOM 3715 C CA . SER A 1 506 ? -16.390 3.014 29.720 1.00 89.69 506 SER A CA 1
ATOM 3716 C C . SER A 1 506 ? -15.799 4.387 29.387 1.00 89.69 506 SER A C 1
ATOM 3718 O O . SER A 1 506 ? -15.705 5.228 30.268 1.00 89.69 506 SER A O 1
ATOM 3720 N N . CYS A 1 507 ? -15.481 4.652 28.117 1.00 88.88 507 CYS A N 1
ATOM 3721 C CA . CYS A 1 507 ? -15.053 5.971 27.658 1.00 88.88 507 CYS A CA 1
ATOM 3722 C C . CYS A 1 507 ? -16.206 6.981 27.667 1.00 88.88 507 CYS A C 1
ATOM 3724 O O . CYS A 1 507 ? -16.048 8.083 28.178 1.00 88.88 507 CYS A O 1
ATOM 3726 N N . ALA A 1 508 ? -17.379 6.605 27.149 1.00 87.44 508 ALA A N 1
ATOM 3727 C CA . ALA A 1 508 ? -18.534 7.494 27.017 1.00 87.44 508 ALA A CA 1
ATOM 3728 C C . ALA A 1 508 ? -19.032 8.065 28.356 1.00 87.44 508 ALA A C 1
ATOM 3730 O O . ALA A 1 508 ? -19.531 9.191 28.375 1.00 87.44 508 ALA A O 1
ATOM 3731 N N . ILE A 1 509 ? -18.888 7.311 29.452 1.00 81.31 509 ILE A N 1
ATOM 3732 C CA . ILE A 1 509 ? -19.294 7.725 30.807 1.00 81.31 509 ILE A CA 1
ATOM 3733 C C . ILE A 1 509 ? -18.205 8.494 31.574 1.00 81.31 509 ILE A C 1
ATOM 3735 O O . ILE A 1 509 ? -18.454 8.943 32.690 1.00 81.31 509 ILE A O 1
ATOM 3739 N N . LYS A 1 510 ? -16.999 8.652 31.011 1.00 76.75 510 LYS A N 1
ATOM 3740 C CA . LYS A 1 510 ? -15.941 9.456 31.637 1.00 76.75 510 LYS A CA 1
ATOM 3741 C C . LYS A 1 510 ? -16.230 10.951 31.531 1.00 76.75 510 LYS A C 1
ATOM 3743 O O . LYS A 1 510 ? -16.869 11.416 30.592 1.00 76.75 510 LYS A O 1
ATOM 3748 N N . SER A 1 511 ? -15.679 11.703 32.484 1.00 69.00 511 SER A N 1
ATOM 3749 C CA . SER A 1 511 ? -15.789 13.164 32.553 1.00 69.00 511 SER A CA 1
ATOM 3750 C C . SER A 1 511 ? -14.970 13.892 31.488 1.00 69.00 511 SER A C 1
ATOM 3752 O O . SER A 1 511 ? -15.312 15.012 31.119 1.00 69.00 511 SER A O 1
ATOM 3754 N N . LYS A 1 512 ? -13.891 13.276 30.992 1.00 88.50 512 LYS A N 1
ATOM 3755 C CA . LYS A 1 512 ? -13.031 13.882 29.979 1.00 88.50 512 LYS A CA 1
ATOM 3756 C C . LYS A 1 512 ? -13.699 13.832 28.604 1.00 88.50 512 LYS A C 1
ATOM 3758 O O . LYS A 1 512 ? -13.982 12.753 28.081 1.00 88.50 512 LYS A O 1
ATOM 3763 N N . GLU A 1 513 ? -13.922 15.006 28.027 1.00 90.88 513 GLU A N 1
ATOM 3764 C CA . GLU A 1 513 ? -14.729 15.183 26.821 1.00 90.88 513 GLU A CA 1
ATOM 3765 C C . GLU A 1 513 ? -14.174 14.419 25.613 1.00 90.88 513 GLU A C 1
ATOM 3767 O O . GLU A 1 513 ? -14.931 13.721 24.940 1.00 90.88 513 GLU A O 1
ATOM 3772 N N . GLU A 1 514 ? -12.862 14.459 25.361 1.00 91.56 514 GLU A N 1
ATOM 3773 C CA . GLU A 1 514 ? -12.268 13.802 24.189 1.00 91.56 514 GLU A CA 1
ATOM 3774 C C . GLU A 1 514 ? -12.389 12.272 24.265 1.00 91.56 514 GLU A C 1
ATOM 3776 O O . GLU A 1 514 ? -12.622 11.608 23.254 1.00 91.56 514 GLU A O 1
ATOM 3781 N N . GLU A 1 515 ? -12.290 11.706 25.473 1.00 90.81 515 GLU A N 1
ATOM 3782 C CA . GLU A 1 515 ? -12.514 10.276 25.723 1.00 90.81 515 GLU A CA 1
ATOM 3783 C C . GLU A 1 515 ? -13.984 9.904 25.537 1.00 90.81 515 GLU A C 1
ATOM 3785 O O . GLU A 1 515 ? -14.296 8.928 24.847 1.00 90.81 515 GLU A O 1
ATOM 3790 N N . SER A 1 516 ? -14.890 10.704 26.107 1.00 93.06 516 SER A N 1
ATOM 3791 C CA . SER A 1 516 ? -16.331 10.494 25.961 1.00 93.06 516 SER A CA 1
ATOM 3792 C C . SER A 1 516 ? -16.746 10.528 24.491 1.00 93.06 516 SER A C 1
ATOM 3794 O O . SER A 1 516 ? -17.406 9.604 24.001 1.00 93.06 516 SER A O 1
ATOM 3796 N N . ASN A 1 517 ? -16.284 11.540 23.760 1.00 94.69 517 ASN A N 1
ATOM 3797 C CA . ASN A 1 517 ? -16.569 11.732 22.345 1.00 94.69 517 ASN A CA 1
ATOM 3798 C C . ASN A 1 517 ? -16.016 10.595 21.483 1.00 94.69 517 ASN A C 1
ATOM 3800 O O . ASN A 1 517 ? -16.720 10.115 20.592 1.00 94.69 517 ASN A O 1
ATOM 3804 N N . LEU A 1 518 ? -14.810 10.099 21.775 1.00 93.56 518 LEU A N 1
ATOM 3805 C CA . LEU A 1 518 ? -14.251 8.935 21.088 1.00 93.56 518 LEU A CA 1
ATOM 3806 C C . LEU A 1 518 ? -15.119 7.687 21.269 1.00 93.56 518 LEU A C 1
ATOM 3808 O O . LEU A 1 518 ? -15.440 7.018 20.285 1.00 93.56 518 LEU A O 1
ATOM 3812 N N . GLY A 1 519 ? -15.518 7.379 22.508 1.00 93.31 519 GLY A N 1
ATOM 3813 C CA . GLY A 1 519 ? -16.364 6.219 22.807 1.00 93.31 519 GLY A CA 1
ATOM 3814 C C . GLY A 1 519 ? -17.726 6.296 22.111 1.00 93.31 519 GLY A C 1
ATOM 3815 O O . GLY A 1 519 ? -18.173 5.329 21.488 1.00 93.31 519 GLY A O 1
ATOM 3816 N N . LYS A 1 520 ? -18.361 7.471 22.148 1.00 95.81 520 LYS A N 1
ATOM 3817 C CA . LYS A 1 520 ? -19.649 7.726 21.484 1.00 95.81 520 LYS A CA 1
ATOM 3818 C C . LYS A 1 520 ? -19.543 7.633 19.958 1.00 95.81 520 LYS A C 1
ATOM 3820 O O . LYS A 1 520 ? -20.387 6.994 19.328 1.00 95.81 520 LYS A O 1
ATOM 3825 N N . ALA A 1 521 ? -18.499 8.208 19.360 1.00 95.94 521 ALA A N 1
ATOM 3826 C CA . ALA A 1 521 ? -18.277 8.145 17.916 1.00 95.94 521 ALA A CA 1
ATOM 3827 C C . ALA A 1 521 ? -17.957 6.716 17.442 1.00 95.94 521 ALA A C 1
ATOM 3829 O O . ALA A 1 521 ? -18.483 6.279 16.419 1.00 95.94 521 ALA A O 1
ATOM 3830 N N . LEU A 1 522 ? -17.169 5.956 18.214 1.00 94.19 522 LEU A N 1
ATOM 3831 C CA . LEU A 1 522 ? -16.879 4.544 17.939 1.00 94.19 522 LEU A CA 1
ATOM 3832 C C . LEU A 1 522 ? -18.155 3.690 17.932 1.00 94.19 522 LEU A C 1
ATOM 3834 O O . LEU A 1 522 ? -18.324 2.837 17.060 1.00 94.19 522 LEU A O 1
ATOM 3838 N N . TYR A 1 523 ? -19.076 3.951 18.865 1.00 95.19 523 TYR A N 1
ATOM 3839 C CA . TYR A 1 523 ? -20.392 3.314 18.874 1.00 95.19 523 TYR A CA 1
ATOM 3840 C C . TYR A 1 523 ? -21.194 3.637 17.606 1.00 95.19 523 TYR A C 1
ATOM 3842 O O . TYR A 1 523 ? -21.654 2.717 16.933 1.00 95.19 523 TYR A O 1
ATOM 3850 N N . LEU A 1 524 ? -21.333 4.915 17.237 1.00 96.44 524 LEU A N 1
ATOM 3851 C CA . LEU A 1 524 ? -22.081 5.309 16.033 1.00 96.44 524 LEU A CA 1
ATOM 3852 C C . LEU A 1 524 ? -21.483 4.702 14.759 1.00 96.44 524 LEU A C 1
ATOM 3854 O O . LEU A 1 524 ? -22.223 4.212 13.903 1.00 96.44 524 LEU A O 1
ATOM 3858 N N . TYR A 1 525 ? -20.152 4.686 14.659 1.00 95.38 525 TYR A N 1
ATOM 3859 C CA . TYR A 1 525 ? -19.442 4.038 13.562 1.00 95.38 525 TYR A CA 1
ATOM 3860 C C . TYR A 1 525 ? -19.762 2.543 13.482 1.00 95.38 525 TYR A C 1
ATOM 3862 O O . TYR A 1 525 ? -20.130 2.062 12.409 1.00 95.38 525 TYR A O 1
ATOM 3870 N N . ASN A 1 526 ? -19.704 1.822 14.607 1.00 94.19 526 ASN A N 1
ATOM 3871 C CA . ASN A 1 526 ? -20.073 0.411 14.637 1.00 94.19 526 ASN A CA 1
ATOM 3872 C C . ASN A 1 526 ? -21.523 0.187 14.189 1.00 94.19 526 ASN A C 1
ATOM 3874 O O . ASN A 1 526 ? -21.763 -0.671 13.346 1.00 94.19 526 ASN A O 1
ATOM 3878 N N . GLN A 1 527 ? -22.477 0.980 14.684 1.00 95.06 527 GLN A N 1
ATOM 3879 C CA . GLN A 1 527 ? -23.884 0.844 14.296 1.00 95.06 527 GLN A CA 1
ATOM 3880 C C . GLN A 1 527 ? -24.077 1.027 12.783 1.00 95.06 527 GLN A C 1
ATOM 3882 O O . GLN A 1 527 ? -24.804 0.254 12.156 1.00 95.06 527 GLN A O 1
ATOM 3887 N N . ALA A 1 528 ? -23.410 2.019 12.186 1.00 95.62 528 ALA A N 1
ATOM 3888 C CA . ALA A 1 528 ? -23.479 2.266 10.749 1.00 95.62 528 ALA A CA 1
ATOM 3889 C C . ALA A 1 528 ? -22.804 1.149 9.932 1.00 95.62 528 ALA A C 1
ATOM 3891 O O . ALA A 1 528 ? -23.373 0.687 8.941 1.00 95.62 528 ALA A O 1
ATOM 3892 N N . ALA A 1 529 ? -21.632 0.671 10.367 1.00 93.62 529 ALA A N 1
ATOM 3893 C CA . ALA A 1 529 ? -20.923 -0.433 9.721 1.00 93.62 529 ALA A CA 1
ATOM 3894 C C . ALA A 1 529 ? -21.742 -1.731 9.777 1.00 93.62 529 ALA A C 1
ATOM 3896 O O . ALA A 1 529 ? -21.981 -2.356 8.745 1.00 93.62 529 ALA A O 1
ATOM 3897 N N . SER A 1 530 ? -22.259 -2.088 10.953 1.00 92.75 530 SER A N 1
ATOM 3898 C CA . SER A 1 530 ? -23.138 -3.245 11.146 1.00 92.75 530 SER A CA 1
ATOM 3899 C C . SER A 1 530 ? -24.396 -3.155 10.282 1.00 92.75 530 SER A C 1
ATOM 3901 O O . SER A 1 530 ? -24.784 -4.140 9.665 1.00 92.75 530 SER A O 1
ATOM 3903 N N . ALA A 1 531 ? -25.022 -1.979 10.174 1.00 93.69 531 ALA A N 1
ATOM 3904 C CA . ALA A 1 531 ? -26.212 -1.799 9.342 1.00 93.69 531 ALA A CA 1
ATOM 3905 C C . ALA A 1 531 ? -25.924 -1.918 7.836 1.00 93.69 531 ALA A C 1
ATOM 3907 O O . ALA A 1 531 ? -26.774 -2.441 7.103 1.00 93.69 531 ALA A O 1
ATOM 3908 N N . MET A 1 532 ? -24.768 -1.426 7.374 1.00 92.69 532 MET A N 1
ATOM 3909 C CA . MET A 1 532 ? -24.326 -1.562 5.983 1.00 92.69 532 MET A CA 1
ATOM 3910 C C . MET A 1 532 ? -24.117 -3.044 5.653 1.00 92.69 532 MET A C 1
ATOM 3912 O O . MET A 1 532 ? -24.747 -3.559 4.732 1.00 92.69 532 MET A O 1
ATOM 3916 N N . PHE A 1 533 ? -23.299 -3.737 6.446 1.00 90.25 533 PHE A N 1
ATOM 3917 C CA . PHE A 1 533 ? -22.814 -5.083 6.128 1.00 90.25 533 PHE A CA 1
ATOM 3918 C C . PHE A 1 533 ? -23.656 -6.224 6.720 1.00 90.25 533 PHE A C 1
ATOM 3920 O O . PHE A 1 533 ? -23.253 -7.385 6.650 1.00 90.25 533 PHE A O 1
ATOM 3927 N N . ALA A 1 534 ? -24.822 -5.919 7.299 1.00 83.75 534 ALA A N 1
ATOM 3928 C CA . ALA A 1 534 ? -25.804 -6.925 7.687 1.00 83.75 534 ALA A CA 1
ATOM 3929 C C . ALA A 1 534 ? -26.365 -7.609 6.430 1.00 83.75 534 ALA A C 1
ATOM 3931 O O . ALA A 1 534 ? -27.116 -6.988 5.674 1.00 83.75 534 ALA A O 1
ATOM 3932 N N . ASN A 1 535 ? -25.981 -8.873 6.225 1.00 55.88 535 ASN A N 1
ATOM 3933 C CA . ASN A 1 535 ? -26.559 -9.757 5.209 1.00 55.88 535 ASN A CA 1
ATOM 3934 C C . ASN A 1 535 ? -27.967 -10.214 5.590 1.00 55.88 535 ASN A C 1
ATOM 3936 O O . ASN A 1 535 ? -28.140 -10.668 6.747 1.00 55.88 535 ASN A O 1
#

Foldseek 3Di:
DDDDDDDDDDDDDDDDDDDDDDDDDDDFDDDDDFFFADDDDDDDDDDDDDDDDDDDDDDDDDDDDPDDDDDDDDDDDDDDDDDDDDDPVSVVVVVVVPPPADAAADDDDPQQQFACQAAHHLAFRAEAEAQEYHYAAEDHQFWVHGGGAAHPEEYEYEYAAYHEHTHYDARYFGGHNYDGYEYEYHYFLVHQQHHKYATQFHGHKYFYCQWWQQPPDIDGGGTDPDGVRRHRTIIHHDFAEKEWQDWAWDFQFATKIKTFIDGDVNLLVFQQKWKWKAQPVVRDIDTGRQVPFDQDPPGHTMDMDGFQLLSQATKIFMWTAGNSRHTHWYAYPPDRDTCRPPGDIDGNLVNLVCQLVPPPDPLSVLLSVLSNLLSLLVNVLSVPVNPPGDRDCVLVVCDLVNLVVQRKDKDWDDDPQKDWRGWTFPRRPQRKIKTWMGGDPDDQVLKWKDKQNHTFDWDADPVGIIITIPVVGARLLCQSPWMWIWIDNPPTIMIMIGGSLNCLSSQLPDPDPSSNSNSSSSVSSNVSSNVVPVD

Sequence (535 aa):
MEEQSGQPAEEQEEPAAEDEDEGGPAGTRNGSIESPADESISDGDMDEDIWEDAVQEEIPVPEELEQSEAMYSEADAAGGDSAEIGSWAGLKQMINECEVGGTITSTKVNQGQGARIGGGCDAAPGTITIGGGNITTIGGYGAGIGGGKSNTEGGKVTINGGVINASGSYGIGSGESGSSVATTLGYTAATRDAISITASSYAGPVTLEQPFTNGSKDLGPGAVTDFSLLNDHTLTAWIPVVTIEGVTGSFNDKIKLNYYFSIPQILLSDQNAYVTLTNESTGNSNTLNIKKAEFVEGKGYKFSILLAAKEARDTITAKVFDGQGGAAVIRGNLRDNDYTDTGVQYTLVRYLDWLAANGETDKEKALGTAAKDYCTAAKIYFNYHADDLAVSTAVDAVTEKTLSSYAASRSGTLPSGVSIRGISAMLESDNTLRLYLGFKDVEPSRFTYMIGGQSAELKTRSDGASYLALDAGVYSNHLQDTNLYSISDGTNTYTLTMSVLTYARSCAIKSKEEESNLGKALYLYNQAASAMFAN

pLDDT: mean 80.82, std 23.15, range [25.17, 98.56]

Secondary structure (DSSP, 8-state):
-----------------------PPPPP------B-------S--------------------------------------------HHHHHHHHHH-----EEEE---TT--S-SEE--TTS---EEEE-SSEEEEE-SSS-SEE--TT-SS-EEEEE-SSEEEEESSS-EE--TTPPPEEEEE---TTTGGG-EEEES-EES-EEESS-EE-SS-EE-SEEE--GGGTBTSEEEEPPPEEEEEEEEEE-SSS-EEEEEEE--HHHHH-SS-EEEEEETTT--EEEEEGGGPEEETTTEEEEEEE--GGGGGSPEEEEEE-TTSPBPEEEESSS--B-TTT-EEE-HHHHHHHHHHH-SSHHHHHHHHHHHHHHHHHHHHTTSS-TT----GGGGG--HHHHGGG--EEEE-PPTTEEEEEEEEETTTT-EEEEEEEESSS-GGGSEEEETTEE-PPEE-TTS-EEEE-TT---TT-TT--EEEEEE-SS-EEEEEE-HHHHHHHHHTSS-HHHHHHHHHHHHHHHHHHHHH--

Radius of gyration: 35.53 Å; chains: 1; bounding box: 83×92×101 Å